Protein AF-0000000067830193 (afdb_homodimer)

InterPro domains:
  IPR000595 Cyclic nucleotide-binding domain [PF00027] (37-123)
  IPR012318 Crp-type HTH domain [PF13545] (156-219)
  IPR012318 Crp-type HTH domain [PS51063] (152-216)
  IPR012318 Crp-type HTH domain [SM00419] (167-214)
  IPR014710 RmlC-like jelly roll fold [G3DSA:2.60.120.10] (8-149)
  IPR018490 Cyclic nucleotide-binding domain superfamily [SSF51206] (11-151)
  IPR036388 Winged helix-like DNA-binding domain superfamily [G3DSA:1.10.10.10] (150-220)
  IPR036390 Winged helix DNA-binding domain superfamily [SSF46785] (154-219)
  IPR050397 Global Transcriptional Regulators in Environmental Response [PTHR24567] (36-218)

Secondary structure (DSSP, 8-state):
-HHHHHHHHHHHH-GGGGGS-HHHHHHHHHH-B--EE-TTPBPS--SSTT-EEEEEEESEEEEEEE-TTS-EEEEEEEETT-B-HHHHHHHHHSS--SSEEEESS-EEEEEEEHHHHHHHHHH-HHHHHHHHHHHHHHHHHHHHHHHHHHHS-HHHHHHHHHHHH--TTSEE---HHHHHHHTT--HHHHHHHHHHHHHTTSEEEETTEEEES-HHHHHHT---/-HHHHHHHHHHHH-GGGGGS-HHHHHHHHHH-B--EE-TTPBPS--SSTT-EEEEEEESEEEEEEE-TTS-EEEEEEEETT-B-HHHHHHHHHSS--SSEEEESS-EEEEEEEHHHHHHHHHH-HHHHHHHHHHHHHHHHHHHHHHHHHHHS-HHHHHHHHHHHH--TTSEE---HHHHHHHHT--HHHHHHHHHHHHHTTSEEEETTEEEES-HHHHHHT---

Structure (mmCIF, N/CA/C/O backbone):
data_AF-0000000067830193-model_v1
#
loop_
_entity.id
_entity.type
_entity.pdbx_description
1 polymer 'Cyclic nucleotide-binding protein'
#
loop_
_atom_site.group_PDB
_atom_site.id
_atom_site.type_symbol
_atom_site.label_atom_id
_atom_site.label_alt_id
_atom_site.label_comp_id
_atom_site.label_asym_id
_atom_site.label_entity_id
_atom_site.label_seq_id
_atom_site.pdbx_PDB_ins_code
_atom_site.Cartn_x
_atom_site.Cartn_y
_atom_site.Cartn_z
_atom_site.occupancy
_atom_site.B_iso_or_equiv
_atom_site.auth_seq_id
_atom_site.auth_comp_id
_atom_site.auth_asym_id
_atom_site.auth_atom_id
_atom_site.pdbx_PDB_model_num
ATOM 1 N N . MET A 1 1 ? -12.117 -32.531 -21.109 1 44.94 1 MET A N 1
ATOM 2 C CA . MET A 1 1 ? -11.281 -33.406 -20.297 1 44.94 1 MET A CA 1
ATOM 3 C C . MET A 1 1 ? -10.172 -32.625 -19.625 1 44.94 1 MET A C 1
ATOM 5 O O . MET A 1 1 ? -9.875 -32.844 -18.438 1 44.94 1 MET A O 1
ATOM 9 N N . GLN A 1 2 ? -9.266 -31.625 -20.391 1 58 2 GLN A N 1
ATOM 10 C CA . GLN A 1 2 ? -8.18 -30.719 -20.031 1 58 2 GLN A CA 1
ATOM 11 C C . GLN A 1 2 ? -8.648 -29.656 -19.031 1 58 2 GLN A C 1
ATOM 13 O O . GLN A 1 2 ? -7.918 -29.328 -18.094 1 58 2 GLN A O 1
ATOM 18 N N . SER A 1 3 ? -10.023 -29.531 -19.062 1 75.06 3 SER A N 1
ATOM 19 C CA . SER A 1 3 ? -10.664 -28.5 -18.25 1 75.06 3 SER A CA 1
ATOM 20 C C . SER A 1 3 ? -10.961 -29.016 -16.844 1 75.06 3 SER A C 1
ATOM 22 O O . SER A 1 3 ? -10.773 -28.297 -15.859 1 75.06 3 SER A O 1
ATOM 24 N N . ALA A 1 4 ? -11.07 -30.5 -16.859 1 81.12 4 ALA A N 1
ATOM 25 C CA . ALA A 1 4 ? -11.43 -31.047 -15.555 1 81.12 4 ALA A CA 1
ATOM 26 C C . ALA A 1 4 ? -10.219 -31.125 -14.633 1 81.12 4 ALA A C 1
ATOM 28 O O . ALA A 1 4 ? -10.312 -30.828 -13.445 1 81.12 4 ALA A O 1
ATOM 29 N N . HIS A 1 5 ? -9.109 -31.562 -15.234 1 89.75 5 HIS A N 1
ATOM 30 C CA . HIS A 1 5 ? -7.883 -31.656 -14.461 1 89.75 5 HIS A CA 1
ATOM 31 C C . HIS A 1 5 ? -7.441 -30.281 -13.969 1 89.75 5 HIS A C 1
ATOM 33 O O . HIS A 1 5 ? -6.996 -30.141 -12.828 1 89.75 5 HIS A O 1
ATOM 39 N N . GLN A 1 6 ? -7.574 -29.312 -14.789 1 91.94 6 GLN A N 1
ATOM 40 C CA . GLN A 1 6 ? -7.199 -27.953 -14.43 1 91.94 6 GLN A CA 1
ATOM 41 C C . GLN A 1 6 ? -8.078 -27.422 -13.305 1 91.94 6 GLN A C 1
ATOM 43 O O . GLN A 1 6 ? -7.59 -26.734 -12.398 1 91.94 6 GLN A O 1
ATOM 48 N N . VAL A 1 7 ? -9.336 -27.859 -13.359 1 92.25 7 VAL A N 1
ATOM 49 C CA . VAL A 1 7 ? -10.273 -27.438 -12.32 1 92.25 7 VAL A CA 1
ATOM 50 C C . VAL A 1 7 ? -9.875 -28.078 -10.984 1 92.25 7 VAL A C 1
ATOM 52 O O . VAL A 1 7 ? -9.914 -27.406 -9.945 1 92.25 7 VAL A O 1
ATOM 55 N N . GLU A 1 8 ? -9.508 -29.297 -11.062 1 90.81 8 GLU A N 1
ATOM 56 C CA . GLU A 1 8 ? -9.078 -29.984 -9.852 1 90.81 8 GLU A CA 1
ATOM 57 C C . GLU A 1 8 ? -7.824 -29.344 -9.258 1 90.81 8 GLU A C 1
ATOM 59 O O . GLU A 1 8 ? -7.719 -29.172 -8.047 1 90.81 8 GLU A O 1
ATOM 64 N N . ARG A 1 9 ? -6.879 -29.031 -10.086 1 93.94 9 ARG A N 1
ATOM 65 C CA . ARG A 1 9 ? -5.652 -28.391 -9.633 1 93.94 9 ARG A CA 1
ATOM 66 C C . ARG A 1 9 ? -5.949 -27.031 -9.023 1 93.94 9 ARG A C 1
ATOM 68 O O . ARG A 1 9 ? -5.336 -26.641 -8.023 1 93.94 9 ARG A O 1
ATOM 75 N N . TRP A 1 10 ? -6.887 -26.359 -9.656 1 94.44 10 TRP A N 1
ATOM 76 C CA . TRP A 1 10 ? -7.305 -25.047 -9.156 1 94.44 10 TRP A CA 1
ATOM 77 C C . TRP A 1 10 ? -7.895 -25.172 -7.758 1 94.44 10 TRP A C 1
ATOM 79 O O . TRP A 1 10 ? -7.484 -24.453 -6.844 1 94.44 10 TRP A O 1
ATOM 89 N N . ILE A 1 11 ? -8.734 -26.125 -7.535 1 91.62 11 ILE A N 1
ATOM 90 C CA . ILE A 1 11 ? -9.406 -26.328 -6.254 1 91.62 11 ILE A CA 1
ATOM 91 C C . ILE A 1 11 ? -8.391 -26.766 -5.203 1 91.62 11 ILE A C 1
ATOM 93 O O . ILE A 1 11 ? -8.477 -26.375 -4.039 1 91.62 11 ILE A O 1
ATOM 97 N N . GLU A 1 12 ? -7.438 -27.547 -5.625 1 92.25 12 GLU A N 1
ATOM 98 C CA . GLU A 1 12 ? -6.391 -28.016 -4.719 1 92.25 12 GLU A CA 1
ATOM 99 C C . GLU A 1 12 ? -5.523 -26.859 -4.242 1 92.25 12 GLU A C 1
ATOM 101 O O . GLU A 1 12 ? -5.16 -26.781 -3.064 1 92.25 12 GLU A O 1
ATOM 106 N N . ARG A 1 13 ? -5.195 -25.938 -5.074 1 94.19 13 ARG A N 1
ATOM 107 C CA . ARG A 1 13 ? -4.316 -24.812 -4.773 1 94.19 13 ARG A CA 1
ATOM 108 C C . ARG A 1 13 ? -5.055 -23.734 -3.986 1 94.19 13 ARG A C 1
ATOM 110 O O . ARG A 1 13 ? -4.445 -23.016 -3.195 1 94.19 13 ARG A O 1
ATOM 117 N N . PHE A 1 14 ? -6.371 -23.719 -4.18 1 94.56 14 PHE A N 1
ATOM 118 C CA . PHE A 1 14 ? -7.207 -22.734 -3.502 1 94.56 14 PHE A CA 1
ATOM 119 C C . PHE A 1 14 ? -8.359 -23.406 -2.775 1 94.56 14 PHE A C 1
ATOM 121 O O . PHE A 1 14 ? -9.516 -23.312 -3.201 1 94.56 14 PHE A O 1
ATOM 128 N N . PRO A 1 15 ? -8.078 -23.875 -1.667 1 88.81 15 PRO A N 1
ATOM 129 C CA . PRO A 1 15 ? -9.078 -24.672 -0.952 1 88.81 15 PRO A CA 1
ATOM 130 C C . PRO A 1 15 ? -10.305 -23.859 -0.556 1 88.81 15 PRO A C 1
ATOM 132 O O . PRO A 1 15 ? -11.367 -24.438 -0.273 1 88.81 15 PRO A O 1
ATOM 135 N N . LEU A 1 16 ? -10.164 -22.609 -0.552 1 85.06 16 LEU A N 1
ATOM 136 C CA . LEU A 1 16 ? -11.312 -21.766 -0.229 1 85.06 16 LEU A CA 1
ATOM 137 C C . LEU A 1 16 ? -12.469 -22.016 -1.193 1 85.06 16 LEU A C 1
ATOM 139 O O . LEU A 1 16 ? -13.633 -21.844 -0.833 1 85.06 16 LEU A O 1
ATOM 143 N N . VAL A 1 17 ? -12.172 -22.406 -2.344 1 85.44 17 VAL A N 1
ATOM 144 C CA . VAL A 1 17 ? -13.172 -22.672 -3.367 1 85.44 17 VAL A CA 1
ATOM 145 C C . VAL A 1 17 ? -14.109 -23.781 -2.896 1 85.44 17 VAL A C 1
ATOM 147 O O . VAL A 1 17 ? -15.297 -23.797 -3.24 1 85.44 17 VAL A O 1
ATOM 150 N N . ARG A 1 18 ? -13.594 -24.656 -2.109 1 82.06 18 ARG A N 1
ATOM 151 C CA . ARG A 1 18 ? -14.398 -25.734 -1.559 1 82.06 18 ARG A CA 1
ATOM 152 C C . ARG A 1 18 ? -15.453 -25.203 -0.596 1 82.06 18 ARG A C 1
ATOM 154 O O . ARG A 1 18 ? -16.438 -25.875 -0.302 1 82.06 18 ARG A O 1
ATOM 161 N N . GLY A 1 19 ? -15.219 -23.984 -0.116 1 84.31 19 GLY A N 1
ATOM 162 C CA . GLY A 1 19 ? -16.141 -23.375 0.825 1 84.31 19 GLY A CA 1
ATOM 163 C C . GLY A 1 19 ? -17.312 -22.672 0.148 1 84.31 19 GLY A C 1
ATOM 164 O O . GLY A 1 19 ? -18.234 -22.203 0.817 1 84.31 19 GLY A O 1
ATOM 165 N N . PHE A 1 20 ? -17.234 -22.734 -1.165 1 89 20 PHE A N 1
ATOM 166 C CA . PHE A 1 20 ? -18.328 -22.141 -1.904 1 89 20 PHE A CA 1
ATOM 167 C C . PHE A 1 20 ? -19.578 -23.016 -1.813 1 89 20 PHE A C 1
ATOM 169 O O . PHE A 1 20 ? -19.484 -24.234 -1.713 1 89 20 PHE A O 1
ATOM 176 N N . SER A 1 21 ? -20.719 -22.359 -1.794 1 92.19 21 SER A N 1
ATOM 177 C CA . SER A 1 21 ? -21.953 -23.125 -1.981 1 92.19 21 SER A CA 1
ATOM 178 C C . SER A 1 21 ? -21.938 -23.891 -3.307 1 92.19 21 SER A C 1
ATOM 180 O O . SER A 1 21 ? -21.188 -23.531 -4.219 1 92.19 21 SER A O 1
ATOM 182 N N . THR A 1 22 ? -22.797 -24.828 -3.373 1 91.88 22 THR A N 1
ATOM 183 C CA . THR A 1 22 ? -22.891 -25.625 -4.594 1 91.88 22 THR A CA 1
ATOM 184 C C . THR A 1 22 ? -23.188 -24.734 -5.797 1 91.88 22 THR A C 1
ATOM 186 O O . THR A 1 22 ? -22.578 -24.875 -6.852 1 91.88 22 THR A O 1
ATOM 189 N N . ASN A 1 23 ? -24.047 -23.828 -5.617 1 94.06 23 ASN A N 1
ATOM 190 C CA . ASN A 1 23 ? -24.422 -22.906 -6.691 1 94.06 23 ASN A CA 1
ATOM 191 C C . ASN A 1 23 ? -23.25 -22.016 -7.105 1 94.06 23 ASN A C 1
ATOM 193 O O . ASN A 1 23 ? -22.969 -21.875 -8.297 1 94.06 23 ASN A O 1
ATOM 197 N N . HIS A 1 24 ? -22.531 -21.453 -6.195 1 93.38 24 HIS A N 1
ATOM 198 C CA . HIS A 1 24 ? -21.422 -20.562 -6.496 1 93.38 24 HIS A CA 1
ATOM 199 C C . HIS A 1 24 ? -20.266 -21.328 -7.117 1 93.38 24 HIS A C 1
ATOM 201 O O . HIS A 1 24 ? -19.562 -20.797 -7.984 1 93.38 24 HIS A O 1
ATOM 207 N N . LEU A 1 25 ? -20.125 -22.547 -6.672 1 91.31 25 LEU A N 1
ATOM 208 C CA . LEU A 1 25 ? -19.094 -23.391 -7.258 1 91.31 25 LEU A CA 1
ATOM 209 C C . LEU A 1 25 ? -19.391 -23.688 -8.719 1 91.31 25 LEU A C 1
ATOM 211 O O . LEU A 1 25 ? -18.484 -23.672 -9.562 1 91.31 25 LEU A O 1
ATOM 215 N N . GLN A 1 26 ? -20.594 -23.984 -8.969 1 92.44 26 GLN A N 1
ATOM 216 C CA . GLN A 1 26 ? -21.016 -24.25 -10.344 1 92.44 26 GLN A CA 1
ATOM 217 C C . GLN A 1 26 ? -20.781 -23.047 -11.234 1 92.44 26 GLN A C 1
ATOM 219 O O . GLN A 1 26 ? -20.312 -23.172 -12.367 1 92.44 26 GLN A O 1
ATOM 224 N N . ILE A 1 27 ? -21.062 -21.906 -10.727 1 93.62 27 ILE A N 1
ATOM 225 C CA . ILE A 1 27 ? -20.859 -20.672 -11.469 1 93.62 27 ILE A CA 1
ATOM 226 C C . ILE A 1 27 ? -19.375 -20.484 -11.758 1 93.62 27 ILE A C 1
ATOM 228 O O . ILE A 1 27 ? -18.984 -20.234 -12.898 1 93.62 27 ILE A O 1
ATOM 232 N N . ALA A 1 28 ? -18.547 -20.656 -10.758 1 94.12 28 ALA A N 1
ATOM 233 C CA . ALA A 1 28 ? -17.109 -20.469 -10.898 1 94.12 28 ALA A CA 1
ATOM 234 C C . ALA A 1 28 ? -16.516 -21.484 -11.859 1 94.12 28 ALA A C 1
ATOM 236 O O . ALA A 1 28 ? -15.758 -21.141 -12.773 1 94.12 28 ALA A O 1
ATOM 237 N N . ARG A 1 29 ? -16.906 -22.719 -11.695 1 92.38 29 ARG A N 1
ATOM 238 C CA . ARG A 1 29 ? -16.391 -23.797 -12.523 1 92.38 29 ARG A CA 1
ATOM 239 C C . ARG A 1 29 ? -16.812 -23.609 -13.977 1 92.38 29 ARG A C 1
ATOM 241 O O . ARG A 1 29 ? -16.078 -23.969 -14.898 1 92.38 29 ARG A O 1
ATOM 248 N N . GLY A 1 30 ? -17.938 -23.109 -14.133 1 93.38 30 GLY A N 1
ATOM 249 C CA . GLY A 1 30 ? -18.484 -22.969 -15.469 1 93.38 30 GLY A CA 1
ATOM 250 C C . GLY A 1 30 ? -17.875 -21.828 -16.266 1 93.38 30 GLY A C 1
ATOM 251 O O . GLY A 1 30 ? -18 -21.781 -17.484 1 93.38 30 GLY A O 1
ATOM 252 N N . THR A 1 31 ? -17.188 -20.938 -15.617 1 94.94 31 THR A N 1
ATOM 253 C CA . THR A 1 31 ? -16.734 -19.75 -16.328 1 94.94 31 THR A CA 1
ATOM 254 C C . THR A 1 31 ? -15.219 -19.625 -16.281 1 94.94 31 THR A C 1
ATOM 256 O O . THR A 1 31 ? -14.617 -18.938 -17.094 1 94.94 31 THR A O 1
ATOM 259 N N . VAL A 1 32 ? -14.609 -20.297 -15.344 1 95.12 32 VAL A N 1
ATOM 260 C CA . VAL A 1 32 ? -13.172 -20.141 -15.133 1 95.12 32 VAL A CA 1
ATOM 261 C C . VAL A 1 32 ? -12.414 -20.688 -16.344 1 95.12 32 VAL A C 1
ATOM 263 O O . VAL A 1 32 ? -12.812 -21.688 -16.938 1 95.12 32 VAL A O 1
ATOM 266 N N . HIS A 1 33 ? -11.375 -20.047 -16.766 1 94.69 33 HIS A N 1
ATOM 267 C CA . HIS A 1 33 ? -10.438 -20.547 -17.766 1 94.69 33 HIS A CA 1
ATOM 268 C C . HIS A 1 33 ? -9.008 -20.516 -17.25 1 94.69 33 HIS A C 1
ATOM 270 O O . HIS A 1 33 ? -8.742 -19.969 -16.172 1 94.69 33 HIS A O 1
ATOM 276 N N . PHE A 1 34 ? -8.078 -21.141 -18.031 1 94.69 34 PHE A N 1
ATOM 277 C CA . PHE A 1 34 ? -6.762 -21.422 -17.453 1 94.69 34 PHE A CA 1
ATOM 278 C C . PHE A 1 34 ? -5.656 -21 -18.422 1 94.69 34 PHE A C 1
ATOM 280 O O . PHE A 1 34 ? -4.973 -21.844 -19 1 94.69 34 PHE A O 1
ATOM 287 N N . PRO A 1 35 ? -5.348 -19.734 -18.484 1 92.44 35 PRO A N 1
ATOM 288 C CA . PRO A 1 35 ? -4.246 -19.281 -19.328 1 92.44 35 PRO A CA 1
ATOM 289 C C . PRO A 1 35 ? -2.875 -19.641 -18.75 1 92.44 35 PRO A C 1
ATOM 291 O O . PRO A 1 35 ? -2.738 -19.812 -17.531 1 92.44 35 PRO A O 1
ATOM 294 N N . VAL A 1 36 ? -1.929 -19.75 -19.656 1 94.5 36 VAL A N 1
ATOM 295 C CA . VAL A 1 36 ? -0.537 -19.984 -19.297 1 94.5 36 VAL A CA 1
ATOM 296 C C . VAL A 1 36 ? 0.342 -18.859 -19.828 1 94.5 36 VAL A C 1
ATOM 298 O O . VAL A 1 36 ? 0.211 -18.453 -20.984 1 94.5 36 VAL A O 1
ATOM 301 N N . LEU A 1 37 ? 1.169 -18.344 -18.922 1 93.06 37 LEU A N 1
ATOM 302 C CA . LEU A 1 37 ? 2.117 -17.297 -19.281 1 93.06 37 LEU A CA 1
ATOM 303 C C . LEU A 1 37 ? 3.539 -17.859 -19.344 1 93.06 37 LEU A C 1
ATOM 305 O O . LEU A 1 37 ? 3.98 -18.547 -18.438 1 93.06 37 LEU A O 1
ATOM 309 N N . GLU A 1 38 ? 4.172 -17.516 -20.422 1 94.94 38 GLU A N 1
ATOM 310 C CA . GLU A 1 38 ? 5.59 -17.859 -20.484 1 94.94 38 GLU A CA 1
ATOM 311 C C . GLU A 1 38 ? 6.438 -16.844 -19.734 1 94.94 38 GLU A C 1
ATOM 313 O O . GLU A 1 38 ? 6.016 -15.711 -19.516 1 94.94 38 GLU A O 1
ATOM 318 N N . ALA A 1 39 ? 7.605 -17.281 -19.375 1 94.06 39 ALA A N 1
ATOM 319 C CA . ALA A 1 39 ? 8.531 -16.375 -18.719 1 94.06 39 ALA A CA 1
ATOM 320 C C . ALA A 1 39 ? 8.742 -15.109 -19.547 1 94.06 39 ALA A C 1
ATOM 322 O O . ALA A 1 39 ? 8.914 -15.18 -20.766 1 94.06 39 ALA A O 1
ATOM 323 N N . GLY A 1 40 ? 8.594 -14 -18.828 1 92.38 40 GLY A N 1
ATOM 324 C CA . GLY A 1 40 ? 8.828 -12.734 -19.5 1 92.38 40 GLY A CA 1
ATOM 325 C C . GLY A 1 40 ? 7.555 -12.07 -19.984 1 92.38 40 GLY A C 1
ATOM 326 O O . GLY A 1 40 ? 7.551 -10.883 -20.312 1 92.38 40 GLY A O 1
ATOM 327 N N . ALA A 1 41 ? 6.5 -12.828 -20.047 1 91.25 41 ALA A N 1
ATOM 328 C CA . ALA A 1 41 ? 5.23 -12.266 -20.484 1 91.25 41 ALA A CA 1
ATOM 329 C C . ALA A 1 41 ? 4.676 -11.297 -19.453 1 91.25 41 ALA A C 1
ATOM 331 O O . ALA A 1 41 ? 4.848 -11.5 -18.25 1 91.25 41 ALA A O 1
ATOM 332 N N . ILE A 1 42 ? 4.094 -10.164 -19.938 1 84.81 42 ILE A N 1
ATOM 333 C CA . ILE A 1 42 ? 3.363 -9.266 -19.047 1 84.81 42 ILE A CA 1
ATOM 334 C C . ILE A 1 42 ? 2.24 -10.031 -18.344 1 84.81 42 ILE A C 1
ATOM 336 O O . ILE A 1 42 ? 1.451 -10.719 -1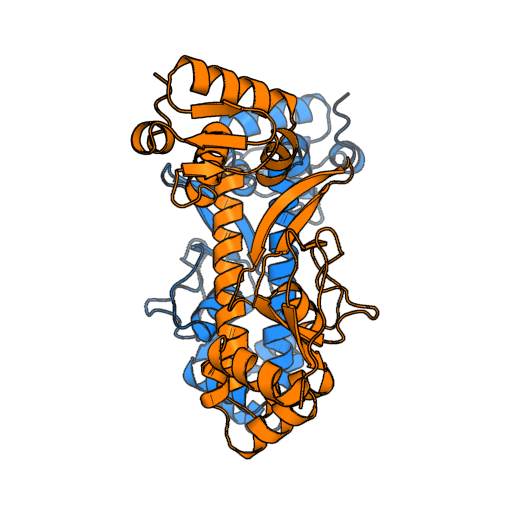9 1 84.81 42 ILE A O 1
ATOM 340 N N . ALA A 1 43 ? 2.377 -9.805 -17.062 1 76.06 43 ALA A N 1
ATOM 341 C CA . ALA A 1 43 ? 1.449 -10.609 -16.266 1 76.06 43 ALA A CA 1
ATOM 342 C C . ALA A 1 43 ? 0.193 -9.812 -15.922 1 76.06 43 ALA A C 1
ATOM 344 O O . ALA A 1 43 ? 0.255 -8.602 -15.719 1 76.06 43 ALA A O 1
ATOM 345 N N . TYR A 1 44 ? -0.982 -10.25 -16.141 1 68.62 44 TYR A N 1
ATOM 346 C CA . TYR A 1 44 ? -2.291 -9.898 -15.602 1 68.62 44 TYR A CA 1
ATOM 347 C C . TYR A 1 44 ? -2.891 -8.711 -16.344 1 68.62 44 TYR A C 1
ATOM 349 O O . TYR A 1 44 ? -3.998 -8.273 -16.031 1 68.62 44 TYR A O 1
ATOM 357 N N . GLU A 1 45 ? -1.928 -7.883 -17.156 1 63.69 45 GLU A N 1
ATOM 358 C CA . GLU A 1 45 ? -2.551 -6.93 -18.078 1 63.69 45 GLU A CA 1
ATOM 359 C C . GLU A 1 45 ? -3 -7.617 -19.359 1 63.69 45 GLU A C 1
ATOM 361 O O . GLU A 1 45 ? -2.273 -7.613 -20.359 1 63.69 45 GLU A O 1
ATOM 366 N N . LEU A 1 46 ? -3.645 -8.695 -19.203 1 51.22 46 LEU A N 1
ATOM 367 C CA . LEU A 1 46 ? -4.004 -9.508 -20.359 1 51.22 46 LEU A CA 1
ATOM 368 C C . LEU A 1 46 ? -4.883 -8.727 -21.328 1 51.22 46 LEU A C 1
ATOM 370 O O . LEU A 1 46 ? -6.109 -8.828 -21.281 1 51.22 46 LEU A O 1
ATOM 374 N N . GLN A 1 47 ? -4.367 -8.07 -22.266 1 48.91 47 GLN A N 1
ATOM 375 C CA . GLN A 1 47 ? -4.875 -7.371 -23.438 1 48.91 47 GLN A CA 1
ATOM 376 C C . GLN A 1 47 ? -5.84 -6.258 -23.031 1 48.91 47 GLN A C 1
ATOM 378 O O . GLN A 1 47 ? -5.723 -5.125 -23.516 1 48.91 47 GLN A O 1
ATOM 383 N N . ASP A 1 48 ? -7.129 -6.793 -22.422 1 55.09 48 ASP A N 1
ATOM 384 C CA . ASP A 1 48 ? -8.219 -5.875 -22.094 1 55.09 48 ASP A CA 1
ATOM 385 C C . ASP A 1 48 ? -8.172 -5.48 -20.625 1 55.09 48 ASP A C 1
ATOM 387 O O . ASP A 1 48 ? -7.785 -6.277 -19.766 1 55.09 48 ASP A O 1
ATOM 391 N N . ALA A 1 49 ? -8.305 -4.188 -20.25 1 63.59 49 ALA A N 1
ATOM 392 C CA . ALA A 1 49 ? -8.242 -3.596 -18.922 1 63.59 49 ALA A CA 1
ATOM 393 C C . ALA A 1 49 ? -9.156 -4.336 -17.953 1 63.59 49 ALA A C 1
ATOM 395 O O . ALA A 1 49 ? -10.344 -4.523 -18.234 1 63.59 49 ALA A O 1
ATOM 396 N N . CYS A 1 50 ? -8.719 -5.195 -17 1 76.19 50 CYS A N 1
ATOM 397 C CA . CYS A 1 50 ? -9.336 -5.703 -15.773 1 76.19 50 CYS A CA 1
ATOM 398 C C . CYS A 1 50 ? -10.359 -6.785 -16.094 1 76.19 50 CYS A C 1
ATOM 400 O O . CYS A 1 50 ? -11.477 -6.766 -15.578 1 76.19 50 CYS A O 1
ATOM 402 N N . ALA A 1 51 ? -10.078 -7.762 -16.969 1 85.44 51 ALA A N 1
ATOM 403 C CA . ALA A 1 51 ? -11.055 -8.711 -17.5 1 85.44 51 ALA A CA 1
ATOM 404 C C . ALA A 1 51 ? -11.18 -9.93 -16.594 1 85.44 51 ALA A C 1
ATOM 406 O O . ALA A 1 51 ? -12.188 -10.641 -16.625 1 85.44 51 ALA A O 1
ATOM 407 N N . ASN A 1 52 ? -10.164 -10.109 -15.812 1 91.12 52 ASN A N 1
ATOM 408 C CA . ASN A 1 52 ? -10.172 -11.367 -15.062 1 91.12 52 ASN A CA 1
ATOM 409 C C . ASN A 1 52 ? -9.594 -11.188 -13.664 1 91.12 52 ASN A C 1
ATOM 411 O O . ASN A 1 52 ? -8.711 -10.359 -13.453 1 91.12 52 ASN A O 1
ATOM 415 N N . TYR A 1 53 ? -10.203 -11.922 -12.734 1 93.75 53 TYR A N 1
ATOM 416 C CA . TYR A 1 53 ? -9.555 -12.195 -11.461 1 93.75 53 TYR A CA 1
ATOM 417 C C . TYR A 1 53 ? -8.586 -13.367 -11.578 1 93.75 53 TYR A C 1
ATOM 419 O O . TYR A 1 53 ? -9 -14.492 -11.875 1 93.75 53 TYR A O 1
ATOM 427 N N . LEU A 1 54 ? -7.355 -13.125 -11.305 1 93.56 54 LEU A N 1
ATOM 428 C CA . LEU A 1 54 ? -6.332 -14.117 -11.633 1 93.56 54 LEU A CA 1
ATOM 429 C C . LEU A 1 54 ? -5.77 -14.75 -10.359 1 93.56 54 LEU A C 1
ATOM 431 O O . LEU A 1 54 ? -5.398 -14.039 -9.422 1 93.56 54 LEU A O 1
ATOM 435 N N . MET A 1 55 ? -5.695 -16.062 -10.391 1 94.88 55 MET A N 1
ATOM 436 C CA . MET A 1 55 ? -5.141 -16.875 -9.32 1 94.88 55 MET A CA 1
ATOM 437 C C . MET A 1 55 ? -3.992 -17.734 -9.836 1 94.88 55 MET A C 1
ATOM 439 O O . MET A 1 55 ? -4.145 -18.469 -10.82 1 94.88 55 MET A O 1
ATOM 443 N N . CYS A 1 56 ? -2.916 -17.656 -9.172 1 96.38 56 CYS A N 1
ATOM 444 C CA . CYS A 1 56 ? -1.735 -18.391 -9.617 1 96.38 56 CYS A CA 1
ATOM 445 C C . CYS A 1 56 ? -1.776 -19.844 -9.156 1 96.38 56 CYS A C 1
ATOM 447 O O . CYS A 1 56 ? -1.678 -20.109 -7.957 1 96.38 56 CYS A O 1
ATOM 449 N N . ILE A 1 57 ? -1.891 -20.766 -10.055 1 96.25 57 ILE A N 1
ATOM 450 C CA . ILE A 1 57 ? -1.907 -22.188 -9.727 1 96.25 57 ILE A CA 1
ATOM 451 C C . ILE A 1 57 ? -0.477 -22.688 -9.547 1 96.25 57 ILE A C 1
ATOM 453 O O . ILE A 1 57 ? -0.186 -23.422 -8.602 1 96.25 57 ILE A O 1
ATOM 457 N N . ASP A 1 58 ? 0.383 -22.25 -10.422 1 96.44 58 ASP A N 1
ATOM 458 C CA . ASP A 1 58 ? 1.799 -22.594 -10.414 1 96.44 58 ASP A CA 1
ATOM 459 C C . ASP A 1 58 ? 2.635 -21.531 -11.109 1 96.44 58 ASP A C 1
ATOM 461 O O . ASP A 1 58 ? 2.137 -20.812 -11.992 1 96.44 58 ASP A O 1
ATOM 465 N N . GLY A 1 59 ? 3.918 -21.484 -10.664 1 95.44 59 GLY A N 1
ATOM 466 C CA . GLY A 1 59 ? 4.805 -20.484 -11.234 1 95.44 59 GLY A CA 1
ATOM 467 C C . GLY A 1 59 ? 5.012 -19.281 -10.328 1 95.44 59 GLY A C 1
ATOM 468 O O . GLY A 1 59 ? 4.867 -19.391 -9.109 1 95.44 59 GLY A O 1
ATOM 469 N N . ARG A 1 60 ? 5.465 -18.188 -11.016 1 94.81 60 ARG A N 1
ATOM 470 C CA . ARG A 1 60 ? 5.801 -17 -10.234 1 94.81 60 ARG A CA 1
ATOM 471 C C . ARG A 1 60 ? 5.77 -15.742 -11.102 1 94.81 60 ARG A C 1
ATOM 473 O O . ARG A 1 60 ? 6.238 -15.758 -12.242 1 94.81 60 ARG A O 1
ATOM 480 N N . THR A 1 61 ? 5.199 -14.75 -10.523 1 94.25 61 THR A N 1
ATOM 481 C CA . THR A 1 61 ? 5.191 -13.438 -11.172 1 94.25 61 THR A CA 1
ATOM 482 C C . THR A 1 61 ? 5.734 -12.367 -10.234 1 94.25 61 THR A C 1
ATOM 484 O O . THR A 1 61 ? 5.676 -12.516 -9.008 1 94.25 61 THR A O 1
ATOM 487 N N . ARG A 1 62 ? 6.344 -11.359 -10.789 1 94.19 62 ARG A N 1
ATOM 488 C CA . ARG A 1 62 ? 6.797 -10.219 -10 1 94.19 62 ARG A CA 1
ATOM 489 C C . ARG A 1 62 ? 5.988 -8.969 -10.32 1 94.19 62 ARG A C 1
ATOM 491 O O . ARG A 1 62 ? 5.621 -8.742 -11.477 1 94.19 62 ARG A O 1
ATOM 498 N N . VAL A 1 63 ? 5.707 -8.242 -9.367 1 93.56 63 VAL A N 1
ATOM 499 C CA . VAL A 1 63 ? 5.02 -6.961 -9.469 1 93.56 63 VAL A CA 1
ATOM 500 C C . VAL A 1 63 ? 5.973 -5.832 -9.094 1 93.56 63 VAL A C 1
ATOM 502 O O . VAL A 1 63 ? 6.578 -5.852 -8.016 1 93.56 63 VAL A O 1
ATOM 505 N N . PHE A 1 64 ? 6.113 -4.844 -9.992 1 93.69 64 PHE A N 1
ATOM 506 C CA . PHE A 1 64 ? 7.133 -3.826 -9.766 1 93.69 64 PHE A CA 1
ATOM 507 C C . PHE A 1 64 ? 6.676 -2.475 -10.297 1 93.69 64 PHE A C 1
ATOM 509 O O . PHE A 1 64 ? 5.75 -2.402 -11.109 1 93.69 64 PHE A O 1
ATOM 516 N N . ARG A 1 65 ? 7.227 -1.499 -9.75 1 92.38 65 ARG A N 1
ATOM 517 C CA . ARG A 1 65 ? 7.062 -0.139 -10.258 1 92.38 65 ARG A CA 1
ATOM 518 C C . ARG A 1 65 ? 8.289 0.305 -11.047 1 92.38 65 ARG A C 1
ATOM 520 O O . ARG A 1 65 ? 9.414 -0.077 -10.719 1 92.38 65 ARG A O 1
ATOM 527 N N . MET A 1 66 ? 8.039 1.149 -12.062 1 89.38 66 MET A N 1
ATOM 528 C CA . MET A 1 66 ? 9.125 1.688 -12.875 1 89.38 66 MET A CA 1
ATOM 529 C C . MET A 1 66 ? 9.148 3.213 -12.812 1 89.38 66 MET A C 1
ATOM 531 O O . MET A 1 66 ? 8.109 3.861 -12.977 1 89.38 66 MET A O 1
ATOM 535 N N . SER A 1 67 ? 10.297 3.732 -12.5 1 87.5 67 SER A N 1
ATOM 536 C CA . SER A 1 67 ? 10.438 5.184 -12.5 1 87.5 67 SER A CA 1
ATOM 537 C C . SER A 1 67 ? 10.445 5.742 -13.922 1 87.5 67 SER A C 1
ATOM 539 O O . SER A 1 67 ? 10.508 4.98 -14.891 1 87.5 67 SER A O 1
ATOM 541 N N . GLU A 1 68 ? 10.445 7.086 -13.984 1 84.06 68 GLU A N 1
ATOM 542 C CA . GLU A 1 68 ? 10.539 7.75 -15.281 1 84.06 68 GLU A CA 1
ATOM 543 C C . GLU A 1 68 ? 11.875 7.465 -15.953 1 84.06 68 GLU A C 1
ATOM 545 O O . GLU A 1 68 ? 11.961 7.391 -17.188 1 84.06 68 GLU A O 1
ATOM 550 N N . GLY A 1 69 ? 12.891 7.266 -15.164 1 84.38 69 GLY A N 1
ATOM 551 C CA . GLY A 1 69 ? 14.219 7 -15.695 1 84.38 69 GLY A CA 1
ATOM 552 C C . GLY A 1 69 ? 14.438 5.535 -16.031 1 84.38 69 GLY A C 1
ATOM 553 O O . GLY A 1 69 ? 15.523 5.156 -16.484 1 84.38 69 GLY A O 1
ATOM 554 N N . GLY A 1 70 ? 13.461 4.695 -15.789 1 87.88 70 GLY A N 1
ATOM 555 C CA . GLY A 1 70 ? 13.547 3.299 -16.188 1 87.88 70 GLY A CA 1
ATOM 556 C C . GLY A 1 70 ? 13.992 2.385 -15.055 1 87.88 70 GLY A C 1
ATOM 557 O O . GLY A 1 70 ? 14.094 1.171 -15.242 1 87.88 70 GLY A O 1
ATOM 558 N N . ARG A 1 71 ? 14.266 2.92 -13.898 1 90.75 71 ARG A N 1
ATOM 559 C CA . ARG A 1 71 ? 14.625 2.082 -12.758 1 90.75 71 ARG A CA 1
ATOM 560 C C . ARG A 1 71 ? 13.398 1.368 -12.195 1 90.75 71 ARG A C 1
ATOM 562 O O . ARG A 1 71 ? 12.32 1.949 -12.117 1 90.75 71 ARG A O 1
ATOM 569 N N . GLU A 1 72 ? 13.648 0.137 -11.766 1 94.62 72 GLU A N 1
ATOM 570 C CA . GLU A 1 72 ? 12.555 -0.673 -11.242 1 94.62 72 GLU A CA 1
ATOM 571 C C . GLU A 1 72 ? 12.703 -0.904 -9.742 1 94.62 72 GLU A C 1
ATOM 573 O O . GLU A 1 72 ? 13.805 -0.85 -9.211 1 94.62 72 GLU A O 1
ATOM 578 N N . MET A 1 73 ? 11.617 -1.186 -9.172 1 95 73 MET A N 1
ATOM 579 C CA . MET A 1 73 ? 11.57 -1.609 -7.773 1 95 73 MET A CA 1
ATOM 580 C C . MET A 1 73 ? 10.508 -2.689 -7.57 1 95 73 MET A C 1
ATOM 582 O O . MET A 1 73 ? 9.344 -2.498 -7.926 1 95 73 MET A O 1
ATOM 586 N N . LEU A 1 74 ? 10.914 -3.764 -7.023 1 96.5 74 LEU A N 1
ATOM 587 C CA . LEU A 1 74 ? 10 -4.863 -6.73 1 96.5 74 LEU A CA 1
ATOM 588 C C . LEU A 1 74 ? 9.039 -4.484 -5.609 1 96.5 74 LEU A C 1
ATOM 590 O O . LEU A 1 74 ? 9.453 -3.953 -4.578 1 96.5 74 LEU A O 1
ATOM 594 N N . ILE A 1 75 ? 7.801 -4.684 -5.816 1 95.19 75 ILE A N 1
ATOM 595 C CA . ILE A 1 75 ? 6.805 -4.488 -4.77 1 95.19 75 ILE A CA 1
ATOM 596 C C . ILE A 1 75 ? 6.543 -5.809 -4.051 1 95.19 75 ILE A C 1
ATOM 598 O O . ILE A 1 75 ? 6.707 -5.906 -2.834 1 95.19 75 ILE A O 1
ATOM 602 N N . TYR A 1 76 ? 6.191 -6.812 -4.859 1 93.69 76 TYR A N 1
ATOM 603 C CA . TYR A 1 76 ? 5.988 -8.148 -4.301 1 93.69 76 TYR A CA 1
ATOM 604 C C . TYR A 1 76 ? 5.965 -9.203 -5.402 1 93.69 76 TYR A C 1
ATOM 606 O O . TYR A 1 76 ? 6.023 -8.867 -6.59 1 93.69 76 TYR A O 1
ATOM 614 N N . LYS A 1 77 ? 5.965 -10.414 -4.98 1 94.31 77 LYS A N 1
ATOM 615 C CA . LYS A 1 77 ? 5.859 -11.531 -5.906 1 94.31 77 LYS A CA 1
ATOM 616 C C . LYS A 1 77 ? 4.621 -12.375 -5.613 1 94.31 77 LYS A C 1
ATOM 618 O O . LYS A 1 77 ? 4.156 -12.43 -4.473 1 94.31 77 LYS A O 1
ATOM 623 N N . VAL A 1 78 ? 4.121 -12.969 -6.66 1 94.88 78 VAL A N 1
ATOM 624 C CA . VAL A 1 78 ? 3.006 -13.898 -6.527 1 94.88 78 VAL A CA 1
ATOM 625 C C . VAL A 1 78 ? 3.459 -15.305 -6.898 1 94.88 78 VAL A C 1
ATOM 627 O O . VAL A 1 78 ? 3.955 -15.531 -8.008 1 94.88 78 VAL A O 1
ATOM 630 N N . GLY A 1 79 ? 3.361 -16.172 -5.949 1 94.75 79 GLY A N 1
ATOM 631 C CA . GLY A 1 79 ? 3.65 -17.578 -6.199 1 94.75 79 GLY A CA 1
ATOM 632 C C . GLY A 1 79 ? 2.41 -18.453 -6.207 1 94.75 79 GLY A C 1
ATOM 633 O O . GLY A 1 79 ? 1.287 -17.953 -6.148 1 94.75 79 GLY A O 1
ATOM 634 N N . ALA A 1 80 ? 2.65 -19.75 -6.293 1 95.12 80 ALA A N 1
ATOM 635 C CA . ALA A 1 80 ? 1.554 -20.719 -6.273 1 95.12 80 ALA A CA 1
ATOM 636 C C . ALA A 1 80 ? 0.657 -20.5 -5.055 1 95.12 80 ALA A C 1
ATOM 638 O O . ALA A 1 80 ? 1.148 -20.344 -3.936 1 95.12 80 ALA A O 1
ATOM 639 N N . GLY A 1 81 ? -0.679 -20.406 -5.387 1 94.69 81 GLY A N 1
ATOM 640 C CA . GLY A 1 81 ? -1.632 -20.219 -4.301 1 94.69 81 GLY A CA 1
ATOM 641 C C . GLY A 1 81 ? -1.914 -18.766 -3.994 1 94.69 81 GLY A C 1
ATOM 642 O O . GLY A 1 81 ? -2.756 -18.453 -3.15 1 94.69 81 GLY A O 1
ATOM 643 N N . GLY A 1 82 ? -1.253 -17.938 -4.746 1 93.62 82 GLY A N 1
ATOM 644 C CA . GLY A 1 82 ? -1.451 -16.516 -4.527 1 93.62 82 GLY A CA 1
ATOM 645 C C . GLY A 1 82 ? -2.314 -15.859 -5.59 1 93.62 82 GLY A C 1
ATOM 646 O O . GLY A 1 82 ? -2.672 -16.5 -6.582 1 93.62 82 GLY A O 1
ATOM 647 N N . THR A 1 83 ? -2.734 -14.625 -5.312 1 92.75 83 THR A N 1
ATOM 648 C CA . THR A 1 83 ? -3.482 -13.82 -6.266 1 92.75 83 THR A CA 1
ATOM 649 C C . THR A 1 83 ? -2.762 -12.5 -6.543 1 92.75 83 THR A C 1
ATOM 651 O O . THR A 1 83 ? -1.998 -12.016 -5.703 1 92.75 83 THR A O 1
ATOM 654 N N . CYS A 1 84 ? -2.945 -12.062 -7.762 1 86 84 CYS A N 1
ATOM 655 C CA . CYS A 1 84 ? -2.365 -10.766 -8.078 1 86 84 CYS A CA 1
ATOM 656 C C . CYS A 1 84 ? -3.289 -9.633 -7.637 1 86 84 CYS A C 1
ATOM 658 O O . CYS A 1 84 ? -4.344 -9.422 -8.234 1 86 84 CYS A O 1
ATOM 660 N N . VAL A 1 85 ? -2.906 -8.93 -6.801 1 84.62 85 VAL A N 1
ATOM 661 C CA . VAL A 1 85 ? -3.713 -7.867 -6.203 1 84.62 85 VAL A CA 1
ATOM 662 C C . VAL A 1 85 ? -3.947 -6.758 -7.227 1 84.62 85 VAL A C 1
ATOM 664 O O . VAL A 1 85 ? -4.906 -5.992 -7.113 1 84.62 85 VAL A O 1
ATOM 667 N N . LEU A 1 86 ? -3.135 -6.711 -8.242 1 87.88 86 LEU A N 1
ATOM 668 C CA . LEU A 1 86 ? -3.344 -5.711 -9.281 1 87.88 86 LEU A CA 1
ATOM 669 C C . LEU A 1 86 ? -4.668 -5.941 -10 1 87.88 86 LEU A C 1
ATOM 671 O O . LEU A 1 86 ? -5.379 -4.988 -10.32 1 87.88 86 LEU A O 1
ATOM 675 N N . THR A 1 87 ? -4.902 -7.207 -10.195 1 89.69 87 THR A N 1
ATOM 676 C CA . THR A 1 87 ? -6.172 -7.523 -10.844 1 89.69 87 THR A CA 1
ATOM 677 C C . THR A 1 87 ? -7.34 -7.203 -9.922 1 89.69 87 THR A C 1
ATOM 679 O O . THR A 1 87 ? -8.367 -6.684 -10.367 1 89.69 87 THR A O 1
ATOM 682 N N . THR A 1 88 ? -7.148 -7.531 -8.672 1 91.88 88 THR A N 1
ATOM 683 C CA . THR A 1 88 ? -8.18 -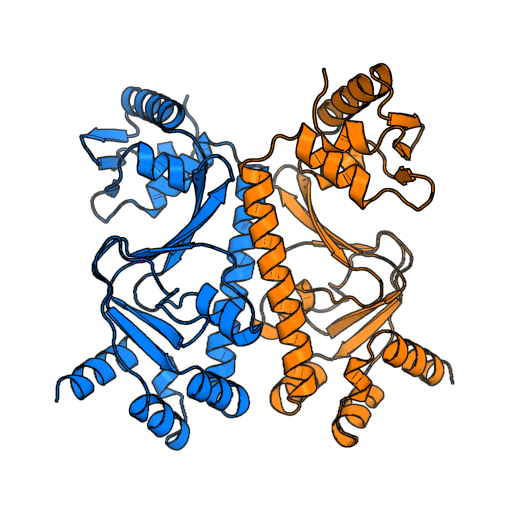7.211 -7.688 1 91.88 88 THR A CA 1
ATOM 684 C C . THR A 1 88 ? -8.43 -5.703 -7.637 1 91.88 88 THR A C 1
ATOM 686 O O . THR A 1 88 ? -9.578 -5.262 -7.645 1 91.88 88 THR A O 1
ATOM 689 N N . GLN A 1 89 ? -7.332 -5.047 -7.582 1 89.81 89 GLN A N 1
ATOM 690 C CA . GLN A 1 89 ? -7.41 -3.588 -7.57 1 89.81 89 GLN A CA 1
ATOM 691 C C . GLN A 1 89 ? -8.188 -3.068 -8.781 1 89.81 89 GLN A C 1
ATOM 693 O O . GLN A 1 89 ? -9.055 -2.203 -8.641 1 89.81 89 GLN A O 1
ATOM 698 N N . CYS A 1 90 ? -7.898 -3.523 -9.898 1 88.62 90 CYS A N 1
ATOM 699 C CA . CYS A 1 90 ? -8.539 -3.1 -11.133 1 88.62 90 CYS A CA 1
ATOM 700 C C . CYS A 1 90 ? -10.023 -3.441 -11.117 1 88.62 90 CYS A C 1
ATOM 702 O O . CYS A 1 90 ? -10.859 -2.615 -11.492 1 88.62 90 CYS A O 1
ATOM 704 N N . LEU A 1 91 ? -10.383 -4.578 -10.664 1 91.44 91 LEU A N 1
ATOM 705 C CA . LEU A 1 91 ? -11.766 -5.059 -10.648 1 91.44 91 LEU A CA 1
ATOM 706 C C . LEU A 1 91 ? -12.602 -4.289 -9.633 1 91.44 91 LEU A C 1
ATOM 708 O O . LEU A 1 91 ? -13.789 -4.043 -9.852 1 91.44 91 LEU A O 1
ATOM 712 N N . LEU A 1 92 ? -11.977 -3.941 -8.539 1 90.31 92 LEU A N 1
ATOM 713 C CA . LEU A 1 92 ? -12.695 -3.25 -7.477 1 90.31 92 LEU A CA 1
ATOM 714 C C . LEU A 1 92 ? -12.867 -1.771 -7.812 1 90.31 92 LEU A C 1
ATOM 716 O O . LEU A 1 92 ? -13.906 -1.179 -7.512 1 90.31 92 LEU A O 1
ATOM 720 N N . SER A 1 93 ? -11.883 -1.169 -8.367 1 83.62 93 SER A N 1
ATOM 721 C CA . SER A 1 93 ? -11.891 0.274 -8.586 1 83.62 93 SER A CA 1
ATOM 722 C C . SER A 1 93 ? -12.438 0.618 -9.969 1 83.62 93 SER A C 1
ATOM 724 O O . SER A 1 93 ? -12.859 1.751 -10.211 1 83.62 93 SER A O 1
ATOM 726 N N . GLY A 1 94 ? -12.359 -0.29 -10.852 1 77 94 GLY A N 1
ATOM 727 C CA . GLY A 1 94 ? -12.672 -0.009 -12.242 1 77 94 GLY A CA 1
ATOM 728 C C . GLY A 1 94 ? -11.594 0.8 -12.938 1 77 94 GLY A C 1
ATOM 729 O O . GLY A 1 94 ? -11.82 1.35 -14.016 1 77 94 GLY A O 1
ATOM 730 N N . GLY A 1 95 ? -10.531 0.936 -12.344 1 75.56 95 GLY A N 1
ATOM 731 C CA . GLY A 1 95 ? -9.445 1.727 -12.898 1 75.56 95 GLY A CA 1
ATOM 732 C C . GLY A 1 95 ? -8.328 0.88 -13.484 1 75.56 95 GLY A C 1
ATOM 733 O O . GLY A 1 95 ? -8.562 -0.257 -13.898 1 75.56 95 GLY A O 1
ATOM 734 N N . GLY A 1 96 ? -7.141 1.439 -13.719 1 78.69 96 GLY A N 1
ATOM 735 C CA . GLY A 1 96 ? -5.984 0.757 -14.281 1 78.69 96 GLY A CA 1
ATOM 736 C C . GLY A 1 96 ? -5.137 0.064 -13.234 1 78.69 96 GLY A C 1
ATOM 737 O O . GLY A 1 96 ? -5.594 -0.172 -12.109 1 78.69 96 GLY A O 1
ATOM 738 N N . PHE A 1 97 ? -4.039 -0.468 -13.727 1 82.94 97 PHE A N 1
ATOM 739 C CA . PHE A 1 97 ? -3.105 -1.184 -12.867 1 82.94 97 PHE A CA 1
ATOM 740 C C . PHE A 1 97 ? -2.098 -0.224 -12.242 1 82.94 97 PHE A C 1
ATOM 742 O O . PHE A 1 97 ? -1.438 0.538 -12.953 1 82.94 97 PHE A O 1
ATOM 749 N N . PRO A 1 98 ? -1.988 -0.284 -10.938 1 84.88 98 PRO A N 1
ATOM 750 C CA . PRO A 1 98 ? -1.108 0.672 -10.266 1 84.88 98 PRO A CA 1
ATOM 751 C C . PRO A 1 98 ? 0.367 0.297 -10.375 1 84.88 98 PRO A C 1
ATOM 753 O O . PRO A 1 98 ? 1.233 1.032 -9.891 1 84.88 98 PRO A O 1
ATOM 756 N N . ALA A 1 99 ? 0.686 -0.837 -10.977 1 90.06 99 ALA A N 1
ATOM 757 C CA . ALA A 1 99 ? 2.043 -1.348 -11.156 1 90.06 99 ALA A CA 1
ATOM 758 C C . ALA A 1 99 ? 2.117 -2.295 -12.352 1 90.06 99 ALA A C 1
ATOM 760 O O . ALA A 1 99 ? 1.108 -2.551 -13.016 1 90.06 99 ALA A O 1
ATOM 761 N N . GLN A 1 100 ? 3.301 -2.711 -12.609 1 89.31 100 GLN A N 1
ATOM 762 C CA . GLN A 1 100 ? 3.52 -3.668 -13.688 1 89.31 100 GLN A CA 1
ATOM 763 C C . GLN A 1 100 ? 3.787 -5.066 -13.141 1 89.31 100 GLN A C 1
ATOM 765 O O . GLN A 1 100 ? 4.148 -5.219 -11.969 1 89.31 100 GLN A O 1
ATOM 770 N N . SER A 1 101 ? 3.523 -6.047 -13.992 1 91.56 101 SER A N 1
ATOM 771 C CA . SER A 1 101 ? 3.756 -7.43 -13.594 1 91.56 101 SER A CA 1
ATOM 772 C C . SER A 1 101 ? 4.32 -8.25 -14.742 1 91.56 101 SER A C 1
ATOM 774 O O . SER A 1 101 ? 3.896 -8.094 -15.891 1 91.56 101 SER A O 1
ATOM 776 N N . VAL A 1 102 ? 5.266 -9.125 -14.438 1 92.31 102 VAL A N 1
ATOM 777 C CA . VAL A 1 102 ? 5.863 -10 -15.438 1 92.31 102 VAL A CA 1
ATOM 778 C C . VAL A 1 102 ? 6.027 -11.406 -14.867 1 92.31 102 VAL A C 1
ATOM 780 O O . VAL A 1 102 ? 6.305 -11.57 -13.672 1 92.31 102 VAL A O 1
ATOM 783 N N . ALA A 1 103 ? 5.82 -12.398 -15.727 1 94.94 103 ALA A N 1
ATOM 784 C CA . ALA A 1 103 ? 6.082 -13.781 -15.32 1 94.94 103 ALA A CA 1
ATOM 785 C C . ALA A 1 103 ? 7.582 -14.055 -15.258 1 94.94 103 ALA A C 1
ATOM 787 O O . ALA A 1 103 ? 8.305 -13.805 -16.219 1 94.94 103 ALA A O 1
ATOM 788 N N . GLU A 1 104 ? 7.992 -14.578 -14.109 1 93.81 104 GLU A N 1
ATOM 789 C CA . GLU A 1 104 ? 9.406 -14.922 -13.961 1 93.81 104 GLU A CA 1
ATOM 790 C C . GLU A 1 104 ? 9.68 -16.344 -14.43 1 93.81 104 GLU A C 1
ATOM 792 O O . GLU A 1 104 ? 10.828 -16.719 -14.648 1 93.81 104 GLU A O 1
ATOM 797 N N . SER A 1 105 ? 8.695 -17.141 -14.531 1 94.62 105 SER A N 1
ATOM 798 C CA . SER A 1 105 ? 8.703 -18.531 -15.008 1 94.62 105 SER A CA 1
ATOM 799 C C . SER A 1 105 ? 7.391 -18.875 -15.711 1 94.62 105 SER A C 1
ATOM 801 O O . SER A 1 105 ? 6.461 -18.062 -15.734 1 94.62 105 SER A O 1
ATOM 803 N N . ARG A 1 106 ? 7.391 -20.031 -16.312 1 96.38 106 ARG A N 1
ATOM 804 C CA . ARG A 1 106 ? 6.105 -20.516 -16.812 1 96.38 106 ARG A CA 1
ATOM 805 C C . ARG A 1 106 ? 5.062 -20.531 -15.695 1 96.38 106 ARG A C 1
ATOM 807 O O . ARG A 1 106 ? 5.281 -21.141 -14.648 1 96.38 106 ARG A O 1
ATOM 814 N N . THR A 1 107 ? 3.973 -19.797 -15.922 1 95.75 107 THR A N 1
ATOM 815 C CA . THR A 1 107 ? 2.984 -19.578 -14.875 1 95.75 107 THR A CA 1
ATOM 816 C C . THR A 1 107 ? 1.595 -20 -15.344 1 95.75 107 THR A C 1
ATOM 818 O O . THR A 1 107 ? 1.107 -19.516 -16.359 1 95.75 107 THR A O 1
ATOM 821 N N . GLU A 1 108 ? 1.018 -20.906 -14.641 1 95.81 108 GLU A N 1
ATOM 822 C CA . GLU A 1 108 ? -0.354 -21.344 -14.883 1 95.81 108 GLU A CA 1
ATOM 823 C C . GLU A 1 108 ? -1.338 -20.594 -13.992 1 95.81 108 GLU A C 1
ATOM 825 O O . GLU A 1 108 ? -1.167 -20.547 -12.766 1 95.81 108 GLU A O 1
ATOM 830 N N . LEU A 1 109 ? -2.375 -20.078 -14.609 1 94.31 109 LEU A N 1
ATOM 831 C CA . LEU A 1 109 ? -3.32 -19.25 -13.875 1 94.31 109 LEU A CA 1
ATOM 832 C C . LEU A 1 109 ? -4.734 -19.812 -13.969 1 94.31 109 LEU A C 1
ATOM 834 O O . LEU A 1 109 ? -5.055 -20.531 -14.914 1 94.31 109 LEU A O 1
ATOM 838 N N . ALA A 1 110 ? -5.492 -19.594 -12.969 1 94.88 110 ALA A N 1
ATOM 839 C CA . ALA A 1 110 ? -6.949 -19.641 -13.062 1 94.88 110 ALA A CA 1
ATOM 840 C C . ALA A 1 110 ? -7.531 -18.234 -13.211 1 94.88 110 ALA A C 1
ATOM 842 O O . ALA A 1 110 ? -7.211 -17.344 -12.422 1 94.88 110 ALA A O 1
ATOM 843 N N . ALA A 1 111 ? -8.359 -18.078 -14.195 1 94.06 111 ALA A N 1
ATOM 844 C CA . ALA A 1 111 ? -8.914 -16.766 -14.492 1 94.06 111 ALA A CA 1
ATOM 845 C C . ALA A 1 111 ? -10.438 -16.781 -14.398 1 94.06 111 ALA A C 1
ATOM 847 O O . ALA A 1 111 ? -11.109 -17.484 -15.148 1 94.06 111 ALA A O 1
ATOM 848 N N . LEU A 1 112 ? -10.945 -16.047 -13.422 1 94.5 112 LEU A N 1
ATOM 849 C CA . LEU A 1 112 ? -12.383 -15.828 -13.336 1 94.5 112 LEU A CA 1
ATOM 850 C C . LEU A 1 112 ? -12.781 -14.547 -14.055 1 94.5 112 LEU A C 1
ATOM 852 O O . LEU A 1 112 ? -12.242 -13.477 -13.766 1 94.5 112 LEU A O 1
ATOM 856 N N . PRO A 1 113 ? -13.695 -14.625 -15 1 94 113 PRO A N 1
ATOM 857 C CA . PRO A 1 113 ? -14.133 -13.406 -15.688 1 94 113 PRO A CA 1
ATOM 858 C C . PRO A 1 113 ? -14.672 -12.352 -14.727 1 94 113 PRO A C 1
ATOM 860 O O . PRO A 1 113 ? -15.25 -12.695 -13.688 1 94 113 PRO A O 1
ATOM 863 N N . ALA A 1 114 ? -14.594 -11.078 -15.156 1 93.19 114 ALA A N 1
ATOM 864 C CA . ALA A 1 114 ? -14.984 -9.938 -14.336 1 93.19 114 ALA A CA 1
ATOM 865 C C . ALA A 1 114 ? -16.438 -10.07 -13.875 1 93.19 114 ALA A C 1
ATOM 867 O O . ALA A 1 114 ? -16.75 -9.781 -12.719 1 93.19 114 ALA A O 1
ATOM 868 N N . ASP A 1 115 ? -17.312 -10.523 -14.727 1 94.88 115 ASP A N 1
ATOM 869 C CA . ASP A 1 115 ? -18.719 -10.633 -14.375 1 94.88 115 ASP A CA 1
ATOM 870 C C . ASP A 1 115 ? -18.938 -11.68 -13.273 1 94.88 115 ASP A C 1
ATOM 872 O O . ASP A 1 115 ? -19.734 -11.461 -12.359 1 94.88 115 ASP A O 1
ATOM 876 N N . THR A 1 116 ? -18.266 -12.789 -13.406 1 95.62 116 THR A N 1
ATOM 877 C CA . THR A 1 116 ? -18.344 -13.828 -12.391 1 95.62 116 THR A CA 1
ATOM 878 C C . THR A 1 116 ? -17.781 -13.336 -11.062 1 95.62 116 THR A C 1
ATOM 880 O O . THR A 1 116 ? -18.359 -13.586 -10 1 95.62 116 THR A O 1
ATOM 883 N N . PHE A 1 117 ? -16.656 -12.633 -11.117 1 95.19 117 PHE A N 1
ATOM 884 C CA . PHE A 1 117 ? -16.047 -12.039 -9.938 1 95.19 117 PHE A CA 1
ATOM 885 C C . PHE A 1 117 ? -17.031 -11.133 -9.211 1 95.19 117 PHE A C 1
ATOM 887 O O . PHE A 1 117 ? -17.266 -11.289 -8.008 1 95.19 117 PHE A O 1
ATOM 894 N N . ARG A 1 118 ? -17.672 -10.266 -9.953 1 93.25 118 ARG A N 1
ATOM 895 C CA . ARG A 1 118 ? -18.609 -9.312 -9.367 1 93.25 118 ARG A CA 1
ATOM 896 C C . ARG A 1 118 ? -19.797 -10.031 -8.75 1 93.25 118 ARG A C 1
ATOM 898 O O . ARG A 1 118 ? -20.281 -9.656 -7.68 1 93.25 118 ARG A O 1
ATOM 905 N N . GLN A 1 119 ? -20.25 -11.023 -9.43 1 94.56 119 GLN A N 1
ATOM 906 C CA . GLN A 1 119 ? -21.375 -11.805 -8.922 1 94.56 119 GLN A CA 1
ATOM 907 C C . GLN A 1 119 ? -21.016 -12.5 -7.609 1 94.56 119 GLN A C 1
ATOM 909 O O . GLN A 1 119 ? -21.766 -12.43 -6.637 1 94.56 119 GLN A O 1
ATOM 914 N N . LEU A 1 120 ? -19.875 -13.125 -7.602 1 94.88 120 LEU A N 1
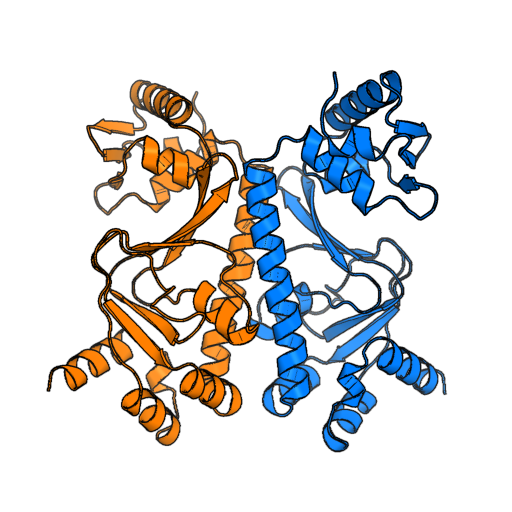ATOM 915 C CA . LEU A 1 120 ? -19.453 -13.844 -6.406 1 94.88 120 LEU A CA 1
ATOM 916 C C . LEU A 1 120 ? -19.156 -12.875 -5.266 1 94.88 120 LEU A C 1
ATOM 918 O O . LEU A 1 120 ? -19.438 -13.172 -4.102 1 94.88 120 LEU A O 1
ATOM 922 N N . MET A 1 121 ? -18.625 -11.711 -5.539 1 93.31 121 MET A N 1
ATOM 923 C CA . MET A 1 121 ? -18.391 -10.688 -4.52 1 93.31 121 MET A CA 1
ATOM 924 C C . MET A 1 121 ? -19.688 -10.266 -3.859 1 93.31 121 MET A C 1
ATOM 926 O O . MET A 1 121 ? -19.719 -9.984 -2.662 1 93.31 121 MET A O 1
ATOM 930 N N . ARG A 1 122 ? -20.672 -10.273 -4.629 1 91.75 122 ARG A N 1
ATOM 931 C CA . ARG A 1 122 ? -21.969 -9.828 -4.137 1 91.75 122 ARG A CA 1
ATOM 932 C C . ARG A 1 122 ? -22.672 -10.938 -3.35 1 91.75 122 ARG A C 1
ATOM 934 O O . ARG A 1 122 ? -23.297 -10.672 -2.326 1 91.75 122 ARG A O 1
ATOM 941 N N . GLU A 1 123 ? -22.5 -12.188 -3.773 1 92.75 123 GLU A N 1
ATOM 942 C CA . GLU A 1 123 ? -23.422 -13.227 -3.322 1 92.75 123 GLU A CA 1
ATOM 943 C C . GLU A 1 123 ? -22.734 -14.195 -2.361 1 92.75 123 GLU A C 1
ATOM 945 O O . GLU A 1 123 ? -23.406 -14.914 -1.614 1 92.75 123 GLU A O 1
ATOM 950 N N . SER A 1 124 ? -21.484 -14.297 -2.477 1 93.56 124 SER A N 1
ATOM 951 C CA . SER A 1 124 ? -20.781 -15.305 -1.695 1 93.56 124 SER A CA 1
ATOM 952 C C . SER A 1 124 ? -19.922 -14.664 -0.604 1 93.56 124 SER A C 1
ATOM 954 O O . SER A 1 124 ? -18.922 -14.023 -0.894 1 93.56 124 SER A O 1
ATOM 956 N N . ASP A 1 125 ? -20.266 -14.93 0.656 1 90.69 125 ASP A N 1
ATOM 957 C CA . ASP A 1 125 ? -19.469 -14.438 1.776 1 90.69 125 ASP A CA 1
ATOM 958 C C . ASP A 1 125 ? -18.078 -15.039 1.763 1 90.69 125 ASP A C 1
ATOM 960 O O . ASP A 1 125 ? -17.094 -14.344 2.018 1 90.69 125 ASP A O 1
ATOM 964 N N . ALA A 1 126 ? -18.047 -16.281 1.445 1 91.56 126 ALA A N 1
ATOM 965 C CA . ALA A 1 126 ? -16.766 -16.984 1.441 1 91.56 126 ALA A CA 1
ATOM 966 C C . ALA A 1 126 ? -15.82 -16.391 0.411 1 91.56 126 ALA A C 1
ATOM 968 O O . ALA A 1 126 ? -14.633 -16.188 0.694 1 91.56 126 ALA A O 1
ATOM 969 N N . PHE A 1 127 ? -16.344 -16.109 -0.771 1 94.19 127 PHE A N 1
ATOM 970 C CA . PHE A 1 127 ? -15.523 -15.516 -1.826 1 94.19 127 PHE A CA 1
ATOM 971 C C . PHE A 1 127 ? -15.086 -14.109 -1.453 1 94.19 127 PHE A C 1
ATOM 973 O O . PHE A 1 127 ? -13.914 -13.75 -1.6 1 94.19 127 PHE A O 1
ATOM 980 N N . ARG A 1 128 ? -15.977 -13.344 -0.925 1 92.19 128 ARG A N 1
ATOM 981 C CA . ARG A 1 128 ? -15.68 -11.977 -0.512 1 92.19 128 ARG A CA 1
ATOM 982 C C . ARG A 1 128 ? -14.594 -11.953 0.565 1 92.19 128 ARG A C 1
ATOM 984 O O . ARG A 1 128 ? -13.648 -11.164 0.488 1 92.19 128 ARG A O 1
ATOM 991 N N . ASP A 1 129 ? -14.75 -12.812 1.522 1 90.5 129 ASP A N 1
ATOM 992 C CA . ASP A 1 129 ? -13.773 -12.883 2.609 1 90.5 129 ASP A CA 1
ATOM 993 C C . ASP A 1 129 ? -12.391 -13.25 2.082 1 90.5 129 ASP A C 1
ATOM 995 O O . ASP A 1 129 ? -11.383 -12.68 2.516 1 90.5 129 ASP A O 1
ATOM 999 N N . PHE A 1 130 ? -12.367 -14.141 1.169 1 92.5 130 PHE A N 1
ATOM 1000 C CA . PHE A 1 130 ? -11.102 -14.578 0.582 1 92.5 130 PHE A CA 1
ATOM 1001 C C . PHE A 1 130 ? -10.414 -13.43 -0.143 1 92.5 130 PHE A C 1
ATOM 1003 O O . PHE A 1 130 ? -9.227 -13.172 0.065 1 92.5 130 PHE A O 1
ATOM 1010 N N . VAL A 1 131 ? -11.172 -12.703 -0.971 1 93.94 131 VAL A N 1
ATOM 1011 C CA . VAL A 1 131 ? -10.633 -11.609 -1.773 1 93.94 131 VAL A CA 1
ATOM 1012 C C . VAL A 1 131 ? -10.141 -10.492 -0.859 1 93.94 131 VAL A C 1
ATOM 1014 O O . VAL A 1 131 ? -9.023 -10 -1.023 1 93.94 131 VAL A O 1
ATOM 1017 N N . LEU A 1 132 ? -10.891 -10.188 0.102 1 92.5 132 LEU A N 1
ATOM 1018 C CA . LEU A 1 132 ? -10.57 -9.047 0.956 1 92.5 132 LEU A CA 1
ATOM 1019 C C . LEU A 1 132 ? -9.445 -9.398 1.925 1 92.5 132 LEU A C 1
ATOM 1021 O O . LEU A 1 132 ? -8.625 -8.539 2.273 1 92.5 132 LEU A O 1
ATOM 1025 N N . ASP A 1 133 ? -9.383 -10.648 2.352 1 91.31 133 ASP A N 1
ATOM 1026 C CA . ASP A 1 133 ? -8.266 -11.094 3.182 1 91.31 133 ASP A CA 1
ATOM 1027 C C . ASP A 1 133 ? -6.941 -10.953 2.439 1 91.31 133 ASP A C 1
ATOM 1029 O O . ASP A 1 133 ? -5.973 -10.422 2.988 1 91.31 133 ASP A O 1
ATOM 1033 N N . ASP A 1 134 ? -6.949 -11.406 1.266 1 91.69 134 ASP A N 1
ATOM 1034 C CA . ASP A 1 134 ? -5.746 -11.297 0.446 1 91.69 134 ASP A CA 1
ATOM 1035 C C . ASP A 1 134 ? -5.391 -9.844 0.18 1 91.69 134 ASP A C 1
ATOM 1037 O O . ASP A 1 134 ? -4.215 -9.461 0.226 1 91.69 134 ASP A O 1
ATOM 1041 N N . TYR A 1 135 ? -6.359 -9.078 -0.064 1 92.56 135 TYR A N 1
ATOM 1042 C CA . TYR A 1 135 ? -6.168 -7.668 -0.384 1 92.56 135 TYR A CA 1
ATOM 1043 C C . TYR A 1 135 ? -5.609 -6.906 0.813 1 92.56 135 TYR A C 1
ATOM 1045 O O . TYR A 1 135 ? -4.711 -6.078 0.665 1 92.56 135 TYR A O 1
ATOM 1053 N N . THR A 1 136 ? -6.074 -7.195 2.004 1 92.75 136 THR A N 1
ATOM 1054 C CA . THR A 1 136 ? -5.609 -6.52 3.207 1 92.75 136 THR A CA 1
ATOM 1055 C C . THR A 1 136 ? -4.188 -6.945 3.553 1 92.75 136 THR A C 1
ATOM 1057 O O . THR A 1 136 ? -3.391 -6.141 4.043 1 92.75 136 THR A O 1
ATOM 1060 N N . LYS A 1 137 ? -3.865 -8.172 3.301 1 91.81 137 LYS A N 1
ATOM 1061 C CA . LYS A 1 137 ? -2.502 -8.648 3.521 1 91.81 137 LYS A CA 1
ATOM 1062 C C . LYS A 1 137 ? -1.511 -7.898 2.635 1 91.81 137 LYS A C 1
ATOM 1064 O O . LYS A 1 137 ? -0.41 -7.559 3.076 1 91.81 137 LYS A O 1
ATOM 1069 N N . LEU A 1 138 ? -1.954 -7.672 1.5 1 92.06 138 LEU A N 1
ATOM 1070 C CA . LEU A 1 138 ? -1.076 -6.961 0.576 1 92.06 138 LEU A CA 1
ATOM 1071 C C . LEU A 1 138 ? -0.874 -5.52 1.02 1 92.06 138 LEU A C 1
ATOM 1073 O O . LEU A 1 138 ? 0.245 -5 0.974 1 92.06 138 LEU A O 1
ATOM 1077 N N . LEU A 1 139 ? -1.916 -4.852 1.375 1 92.19 139 LEU A N 1
ATOM 1078 C CA . LEU A 1 139 ? -1.751 -3.48 1.841 1 92.19 139 LEU A CA 1
ATOM 1079 C C . LEU A 1 139 ? -0.796 -3.422 3.029 1 92.19 139 LEU A C 1
ATOM 1081 O O . LEU A 1 139 ? 0.062 -2.539 3.098 1 92.19 139 LEU A O 1
ATOM 1085 N N . THR A 1 140 ? -0.951 -4.367 3.941 1 92 140 THR A N 1
ATOM 1086 C CA . THR A 1 140 ? -0.04 -4.441 5.078 1 92 140 THR A CA 1
ATOM 1087 C C . THR A 1 140 ? 1.401 -4.613 4.605 1 92 140 THR A C 1
ATOM 1089 O O . THR A 1 140 ? 2.309 -3.941 5.098 1 92 140 THR A O 1
ATOM 1092 N N . ALA A 1 141 ? 1.554 -5.441 3.646 1 92.56 141 ALA A N 1
ATOM 1093 C CA . ALA A 1 141 ? 2.891 -5.695 3.115 1 92.56 141 ALA A CA 1
ATOM 1094 C C . ALA A 1 141 ? 3.467 -4.441 2.463 1 92.56 141 ALA A C 1
ATOM 1096 O O . ALA A 1 141 ? 4.672 -4.188 2.545 1 92.56 141 ALA A O 1
ATOM 1097 N N . VAL A 1 142 ? 2.664 -3.711 1.797 1 94.25 142 VAL A N 1
ATOM 1098 C CA . VAL A 1 142 ? 3.15 -2.51 1.123 1 94.25 142 VAL A CA 1
ATOM 1099 C C . VAL A 1 142 ? 3.479 -1.435 2.154 1 94.25 142 VAL A C 1
ATOM 1101 O O . VAL A 1 142 ? 4.438 -0.678 1.989 1 94.25 142 VAL A O 1
ATOM 1104 N N . PHE A 1 143 ? 2.713 -1.351 3.248 1 92.75 143 PHE A N 1
ATOM 1105 C CA . PHE A 1 143 ? 3.074 -0.473 4.355 1 92.75 143 PHE A CA 1
ATOM 1106 C C . PHE A 1 143 ? 4.461 -0.818 4.891 1 92.75 143 PHE A C 1
ATOM 1108 O O . PHE A 1 143 ? 5.289 0.071 5.102 1 92.75 143 PHE A O 1
ATOM 1115 N N . ASP A 1 144 ? 4.684 -2.072 5.059 1 93.19 144 ASP A N 1
ATOM 1116 C CA . ASP A 1 144 ? 5.988 -2.527 5.531 1 93.19 144 ASP A CA 1
ATOM 1117 C C . ASP A 1 144 ? 7.094 -2.137 4.551 1 93.19 144 ASP A C 1
ATOM 1119 O O . ASP A 1 144 ? 8.188 -1.745 4.961 1 93.19 144 ASP A O 1
ATOM 1123 N N . LEU A 1 145 ? 6.773 -2.238 3.303 1 95 145 LEU A N 1
ATOM 1124 C CA . LEU A 1 145 ? 7.746 -1.916 2.264 1 95 145 LEU A CA 1
ATOM 1125 C C . LEU A 1 145 ? 8.086 -0.43 2.279 1 95 145 LEU A C 1
ATOM 1127 O O . LEU A 1 145 ? 9.25 -0.051 2.107 1 95 145 LEU A O 1
ATOM 1131 N N . VAL A 1 146 ? 7.113 0.417 2.463 1 94.62 146 VAL A N 1
ATOM 1132 C CA . VAL A 1 146 ? 7.355 1.854 2.549 1 94.62 146 VAL A CA 1
ATOM 1133 C C . VAL A 1 146 ? 8.352 2.145 3.67 1 94.62 146 VAL A C 1
ATOM 1135 O O . VAL A 1 146 ? 9.312 2.893 3.479 1 94.62 146 VAL A O 1
ATOM 1138 N N . GLU A 1 147 ? 8.078 1.559 4.797 1 93.25 147 GLU A N 1
ATOM 1139 C CA . GLU A 1 147 ? 8.961 1.738 5.945 1 93.25 147 GLU A CA 1
ATOM 1140 C C . GLU A 1 147 ? 10.375 1.269 5.633 1 93.25 147 GLU A C 1
ATOM 1142 O O . GLU A 1 147 ? 11.344 1.964 5.938 1 93.25 147 GLU A O 1
ATOM 1147 N N . GLU A 1 148 ? 10.461 0.154 5.043 1 93.38 148 GLU A N 1
ATOM 1148 C CA . GLU A 1 148 ? 11.766 -0.417 4.711 1 93.38 148 GLU A CA 1
ATOM 1149 C C . GLU A 1 148 ? 12.547 0.494 3.768 1 93.38 148 GLU A C 1
ATOM 1151 O O . GLU A 1 148 ? 13.711 0.803 4.016 1 93.38 148 GLU A O 1
ATOM 1156 N N . VAL A 1 149 ? 11.906 0.901 2.74 1 94.44 149 VAL A N 1
ATOM 1157 C CA . VAL A 1 149 ? 12.555 1.727 1.728 1 94.44 149 VAL A CA 1
ATOM 1158 C C . VAL A 1 149 ? 12.938 3.078 2.328 1 94.44 149 VAL A C 1
ATOM 1160 O O . VAL A 1 149 ? 13.992 3.631 2.012 1 94.44 149 VAL A O 1
ATOM 1163 N N . ALA A 1 150 ? 12.172 3.527 3.23 1 93.19 150 ALA A N 1
ATOM 1164 C CA . ALA A 1 150 ? 12.398 4.844 3.824 1 93.19 150 ALA A CA 1
ATOM 1165 C C . ALA A 1 150 ? 13.555 4.809 4.816 1 93.19 150 ALA A C 1
ATOM 1167 O O . ALA A 1 150 ? 14.32 5.773 4.922 1 93.19 150 ALA A O 1
ATOM 1168 N N . PHE A 1 151 ? 13.758 3.664 5.527 1 92.88 151 PHE A N 1
ATOM 1169 C CA . PHE A 1 151 ? 14.602 3.768 6.711 1 92.88 151 PHE A CA 1
ATOM 1170 C C . PHE A 1 151 ? 15.734 2.752 6.656 1 92.88 151 PHE A C 1
ATOM 1172 O O . PHE A 1 151 ? 16.781 2.945 7.281 1 92.88 151 PHE A O 1
ATOM 1179 N N . ALA A 1 152 ? 15.492 1.678 6.059 1 92.56 152 ALA A N 1
ATOM 1180 C CA . ALA A 1 152 ? 16.531 0.654 6.039 1 92.56 152 ALA A CA 1
ATOM 1181 C C . ALA A 1 152 ? 17.609 0.991 5.016 1 92.56 152 ALA A C 1
ATOM 1183 O O . ALA A 1 152 ? 17.312 1.396 3.891 1 92.56 152 ALA A O 1
ATOM 1184 N N . PRO A 1 153 ? 18.859 0.804 5.43 1 93.38 153 PRO A N 1
ATOM 1185 C CA . PRO A 1 153 ? 19.938 0.978 4.449 1 93.38 153 PRO A CA 1
ATOM 1186 C C . PRO A 1 153 ? 19.875 -0.037 3.312 1 93.38 153 PRO A C 1
ATOM 1188 O O . PRO A 1 153 ? 19.359 -1.145 3.496 1 93.38 153 PRO A O 1
ATOM 1191 N N . LEU A 1 154 ? 20.422 0.378 2.164 1 95.12 154 LEU A N 1
ATOM 1192 C CA . LEU A 1 154 ? 20.391 -0.465 0.974 1 95.12 154 LEU A CA 1
ATOM 1193 C C . LEU A 1 154 ? 21.016 -1.826 1.258 1 95.12 154 LEU A C 1
ATOM 1195 O O . LEU A 1 154 ? 20.516 -2.854 0.792 1 95.12 154 LEU A O 1
ATOM 1199 N N . GLU A 1 155 ? 22.094 -1.835 2.039 1 95.88 155 GLU A N 1
ATOM 1200 C CA . GLU A 1 155 ? 22.781 -3.078 2.375 1 95.88 155 GLU A CA 1
ATOM 1201 C C . GLU A 1 155 ? 21.844 -4.059 3.07 1 95.88 155 GLU A C 1
ATOM 1203 O O . GLU A 1 155 ? 21.844 -5.254 2.766 1 95.88 155 GLU A O 1
ATOM 1208 N N . GLN A 1 156 ? 21.109 -3.572 3.941 1 95.25 156 GLN A N 1
ATOM 1209 C CA . GLN A 1 156 ? 20.172 -4.414 4.68 1 95.25 156 GLN A CA 1
ATOM 1210 C C . GLN A 1 156 ? 19.047 -4.918 3.773 1 95.25 156 GLN A C 1
ATOM 1212 O O . GLN A 1 156 ? 18.625 -6.074 3.873 1 95.25 156 GLN A O 1
ATOM 1217 N N . ARG A 1 157 ? 18.547 -4.023 2.947 1 96.06 157 ARG A N 1
ATOM 1218 C CA . ARG A 1 157 ? 17.469 -4.406 2.035 1 96.06 157 ARG A CA 1
ATOM 1219 C C . ARG A 1 157 ? 17.938 -5.477 1.057 1 96.06 157 ARG A C 1
ATOM 1221 O O . ARG A 1 157 ? 17.203 -6.422 0.761 1 96.06 157 ARG A O 1
ATOM 1228 N N . LEU A 1 158 ? 19.141 -5.352 0.56 1 97.5 158 LEU A N 1
ATOM 1229 C CA . LEU A 1 158 ? 19.703 -6.348 -0.344 1 97.5 158 LEU A CA 1
ATOM 1230 C C . LEU A 1 158 ? 19.906 -7.68 0.372 1 97.5 158 LEU A C 1
ATOM 1232 O O . LEU A 1 158 ? 19.594 -8.742 -0.182 1 97.5 158 LEU A O 1
ATOM 1236 N N . ALA A 1 159 ? 20.406 -7.637 1.578 1 97.25 159 ALA A N 1
ATOM 1237 C CA . ALA A 1 159 ? 20.594 -8.852 2.365 1 97.25 159 ALA A CA 1
ATOM 1238 C C . ALA A 1 159 ? 19.281 -9.594 2.561 1 97.25 159 ALA A C 1
ATOM 1240 O O . ALA A 1 159 ? 19.203 -10.805 2.359 1 97.25 159 ALA A O 1
ATOM 1241 N N . ARG A 1 160 ? 18.328 -8.852 2.912 1 95.69 160 ARG A N 1
ATOM 1242 C CA . ARG A 1 160 ? 17.031 -9.461 3.109 1 95.69 160 ARG A CA 1
ATOM 1243 C C . ARG A 1 160 ? 16.516 -10.086 1.818 1 95.69 160 ARG A C 1
ATOM 1245 O O . ARG A 1 160 ? 15.953 -11.188 1.837 1 95.69 160 ARG A O 1
ATOM 1252 N N . ARG A 1 161 ? 16.656 -9.352 0.733 1 96.44 161 ARG A N 1
ATOM 1253 C CA . ARG A 1 161 ? 16.219 -9.867 -0.565 1 96.44 161 ARG A CA 1
ATOM 1254 C C . ARG A 1 161 ? 16.906 -11.188 -0.89 1 96.44 161 ARG A C 1
ATOM 1256 O O . ARG A 1 161 ? 16.266 -12.133 -1.348 1 96.44 161 ARG A O 1
ATOM 1263 N N . LEU A 1 162 ? 18.188 -11.273 -0.643 1 97.56 162 LEU A N 1
ATOM 1264 C CA . LEU A 1 162 ? 18.938 -12.484 -0.904 1 97.56 162 LEU A CA 1
ATOM 1265 C C . LEU A 1 162 ? 18.438 -13.641 -0.033 1 97.56 162 LEU A C 1
ATOM 1267 O O . LEU A 1 162 ? 18.266 -14.758 -0.52 1 97.56 162 LEU A O 1
ATOM 1271 N N . LEU A 1 163 ? 18.188 -13.367 1.194 1 96.81 163 LEU A N 1
ATOM 1272 C CA . LEU A 1 163 ? 17.781 -14.398 2.143 1 96.81 163 LEU A CA 1
ATOM 1273 C C . LEU A 1 163 ? 16.406 -14.961 1.783 1 96.81 163 LEU A C 1
ATOM 1275 O O . LEU A 1 163 ? 16.172 -16.156 1.908 1 96.81 163 LEU A O 1
ATOM 1279 N N . VAL A 1 164 ? 15.562 -14.094 1.327 1 93.94 164 VAL A N 1
ATOM 1280 C CA . VAL A 1 164 ? 14.203 -14.508 0.992 1 93.94 164 VAL A CA 1
ATOM 1281 C C . VAL A 1 164 ? 14.211 -15.273 -0.328 1 93.94 164 VAL A C 1
ATOM 1283 O O . VAL A 1 164 ? 13.453 -16.234 -0.496 1 93.94 164 VAL A O 1
ATOM 1286 N N . GLU A 1 165 ? 15.031 -14.922 -1.216 1 95.12 165 GLU A N 1
ATOM 1287 C CA . GLU A 1 165 ? 15.023 -15.469 -2.57 1 95.12 165 GLU A CA 1
ATOM 1288 C C . GLU A 1 165 ? 15.836 -16.766 -2.652 1 95.12 165 GLU A C 1
ATOM 1290 O O . GLU A 1 165 ? 15.703 -17.516 -3.617 1 95.12 165 GLU A O 1
ATOM 1295 N N . ALA A 1 166 ? 16.703 -16.938 -1.729 1 96.38 166 ALA A N 1
ATOM 1296 C CA . ALA A 1 166 ? 17.578 -18.109 -1.769 1 96.38 166 ALA A CA 1
ATOM 1297 C C . ALA A 1 166 ? 16.766 -19.406 -1.736 1 96.38 166 ALA A C 1
ATOM 1299 O O . ALA A 1 166 ? 15.828 -19.547 -0.935 1 96.38 166 ALA A O 1
ATOM 1300 N N . ASP A 1 167 ? 17.078 -20.344 -2.588 1 94.44 167 ASP A N 1
ATOM 1301 C CA . ASP A 1 167 ? 16.406 -21.641 -2.588 1 94.44 167 ASP A CA 1
ATOM 1302 C C . ASP A 1 167 ? 16.969 -22.547 -1.504 1 94.44 167 ASP A C 1
ATOM 1304 O O . ASP A 1 167 ? 17.672 -22.094 -0.599 1 94.44 167 ASP A O 1
ATOM 1308 N N . ALA A 1 168 ? 16.578 -23.797 -1.603 1 94.19 168 ALA A N 1
ATOM 1309 C CA . ALA A 1 168 ? 16.938 -24.75 -0.555 1 94.19 168 ALA A CA 1
ATOM 1310 C C . ALA A 1 168 ? 18.453 -24.906 -0.446 1 94.19 168 ALA A C 1
ATOM 1312 O O . ALA A 1 168 ? 18.984 -25.203 0.629 1 94.19 168 ALA A O 1
ATOM 1313 N N . GLU A 1 169 ? 19.156 -24.688 -1.519 1 95.44 169 GLU A N 1
ATOM 1314 C CA . GLU A 1 169 ? 20.609 -24.812 -1.534 1 95.44 169 GLU A CA 1
ATOM 1315 C C . GLU A 1 169 ? 21.297 -23.484 -1.238 1 95.44 169 GLU A C 1
ATOM 1317 O O . GLU A 1 169 ? 22.516 -23.391 -1.245 1 95.44 169 GLU A O 1
ATOM 1322 N N . GLY A 1 170 ? 20.484 -22.438 -1.012 1 96.44 170 GLY A N 1
ATOM 1323 C CA . GLY A 1 170 ? 21.031 -21.125 -0.706 1 96.44 170 GLY A CA 1
ATOM 1324 C C . GLY A 1 170 ? 21.375 -20.312 -1.942 1 96.44 170 GLY A C 1
ATOM 1325 O O . GLY A 1 170 ? 22.109 -19.328 -1.865 1 96.44 170 GLY A O 1
ATOM 1326 N N . ILE A 1 171 ? 20.844 -20.734 -3.074 1 97.81 171 ILE A N 1
ATOM 1327 C CA . ILE A 1 171 ? 21.219 -20.094 -4.328 1 97.81 171 ILE A CA 1
ATOM 1328 C C . ILE A 1 171 ? 20.109 -19.125 -4.754 1 97.81 171 ILE A C 1
ATOM 1330 O O . ILE A 1 171 ? 18.938 -19.469 -4.699 1 97.81 171 ILE A O 1
ATOM 1334 N N . VAL A 1 172 ? 20.5 -17.906 -5.09 1 97.81 172 VAL A N 1
ATOM 1335 C CA . VAL A 1 172 ? 19.641 -16.906 -5.707 1 97.81 172 VAL A CA 1
ATOM 1336 C C . VAL A 1 172 ? 19.938 -16.812 -7.203 1 97.81 172 VAL A C 1
ATOM 1338 O O . VAL A 1 172 ? 21.031 -16.422 -7.602 1 97.81 172 VAL A O 1
ATOM 1341 N N . TRP A 1 173 ? 18.969 -17.141 -7.992 1 95.44 173 TRP A N 1
ATOM 1342 C CA . TRP A 1 173 ? 19.156 -17.188 -9.438 1 95.44 173 TRP A CA 1
ATOM 1343 C C . TRP A 1 173 ? 18.781 -15.852 -10.078 1 95.44 173 TRP A C 1
ATOM 1345 O O . TRP A 1 173 ? 17.828 -15.773 -10.852 1 95.44 173 TRP A O 1
ATOM 1355 N N . LYS A 1 174 ? 19.641 -14.867 -9.797 1 96.44 174 LYS A N 1
ATOM 1356 C CA . LYS A 1 174 ? 19.438 -13.523 -10.328 1 96.44 174 LYS A CA 1
ATOM 1357 C C . LYS A 1 174 ? 20.766 -12.852 -10.656 1 96.44 174 LYS A C 1
ATOM 1359 O O . LYS A 1 174 ? 21.766 -13.055 -9.953 1 96.44 174 LYS A O 1
ATOM 1364 N N . THR A 1 175 ? 20.75 -12.047 -11.734 1 96.75 175 THR A N 1
ATOM 1365 C CA . THR A 1 175 ? 21.891 -11.211 -12.086 1 96.75 175 THR A CA 1
ATOM 1366 C C . THR A 1 175 ? 21.984 -10 -11.164 1 96.75 175 THR A C 1
ATOM 1368 O O . THR A 1 175 ? 21.047 -9.703 -10.422 1 96.75 175 THR A O 1
ATOM 1371 N N . HIS A 1 176 ? 23.125 -9.383 -11.195 1 97.75 176 HIS A N 1
ATOM 1372 C CA . HIS A 1 176 ? 23.281 -8.148 -10.438 1 97.75 176 HIS A CA 1
ATOM 1373 C C . HIS A 1 176 ? 22.234 -7.121 -10.836 1 97.75 176 HIS A C 1
ATOM 1375 O O . HIS A 1 176 ? 21.719 -6.395 -9.984 1 97.75 176 HIS A O 1
ATOM 1381 N N . GLN A 1 177 ? 21.906 -7.105 -12.109 1 96.25 177 GLN A N 1
ATOM 1382 C CA . GLN A 1 177 ? 20.891 -6.168 -12.602 1 96.25 177 GLN A CA 1
ATOM 1383 C C . GLN A 1 177 ? 19.516 -6.492 -12.023 1 96.25 177 GLN A C 1
ATOM 1385 O O . GLN A 1 177 ? 18.781 -5.59 -11.609 1 96.25 177 GLN A O 1
ATOM 1390 N N . GLN A 1 178 ? 19.156 -7.699 -12.031 1 95.62 178 GLN A N 1
ATOM 1391 C CA . GLN A 1 178 ? 17.859 -8.117 -11.492 1 95.62 178 GLN A CA 1
ATOM 1392 C C . GLN A 1 178 ? 17.766 -7.816 -10 1 95.62 178 GLN A C 1
ATOM 1394 O O . GLN A 1 178 ? 16.719 -7.375 -9.516 1 95.62 178 GLN A O 1
ATOM 1399 N N . LEU A 1 179 ? 18.828 -8.039 -9.281 1 97.38 179 LEU A N 1
ATOM 1400 C CA . LEU A 1 179 ? 18.875 -7.727 -7.859 1 97.38 179 LEU A CA 1
ATOM 1401 C C . LEU A 1 179 ? 18.75 -6.223 -7.633 1 97.38 179 LEU A C 1
ATOM 1403 O O . LEU A 1 179 ? 18.062 -5.777 -6.711 1 97.38 179 LEU A O 1
ATOM 1407 N N . ALA A 1 180 ? 19.469 -5.469 -8.492 1 97.19 180 ALA A N 1
ATOM 1408 C CA . ALA A 1 180 ? 19.375 -4.012 -8.422 1 97.19 180 ALA A CA 1
ATOM 1409 C C . ALA A 1 180 ? 17.922 -3.553 -8.609 1 97.19 180 ALA A C 1
ATOM 1411 O O . ALA A 1 180 ? 17.438 -2.727 -7.84 1 97.19 180 ALA A O 1
ATOM 1412 N N . SER A 1 181 ? 17.234 -4.152 -9.539 1 96.06 181 SER A N 1
ATOM 1413 C CA . SER A 1 181 ? 15.828 -3.838 -9.82 1 96.06 181 SER A CA 1
ATOM 1414 C C . SER A 1 181 ? 14.945 -4.199 -8.633 1 96.06 181 SER A C 1
ATOM 1416 O O . SER A 1 181 ? 14.016 -3.459 -8.297 1 96.06 181 SER A O 1
ATOM 1418 N N . ASP A 1 182 ? 15.266 -5.246 -7.98 1 96.31 182 ASP A N 1
ATOM 1419 C CA . ASP A 1 182 ? 14.461 -5.691 -6.848 1 96.31 182 ASP A CA 1
ATOM 1420 C C . ASP A 1 182 ? 14.5 -4.672 -5.711 1 96.31 182 ASP A C 1
ATOM 1422 O O . ASP A 1 182 ? 13.484 -4.441 -5.047 1 96.31 182 ASP A O 1
ATOM 1426 N N . VAL A 1 183 ? 15.633 -4.035 -5.527 1 96.62 183 VAL A N 1
ATOM 1427 C CA . VAL A 1 183 ? 15.781 -3.205 -4.34 1 96.62 183 VAL A CA 1
ATOM 1428 C C . VAL A 1 183 ? 15.797 -1.73 -4.734 1 96.62 183 VAL A C 1
ATOM 1430 O O . VAL A 1 183 ? 16.109 -0.863 -3.916 1 96.62 183 VAL A O 1
ATOM 1433 N N . GLY A 1 184 ? 15.5 -1.452 -5.98 1 95.44 184 GLY A N 1
ATOM 1434 C CA . GLY A 1 184 ? 15.414 -0.072 -6.43 1 95.44 184 GLY A CA 1
ATOM 1435 C C . GLY A 1 184 ? 16.75 0.637 -6.449 1 95.44 184 GLY A C 1
ATOM 1436 O O . GLY A 1 184 ? 16.875 1.75 -5.934 1 95.44 184 GLY A O 1
ATOM 1437 N N . SER A 1 185 ? 17.766 0.03 -6.93 1 95.38 185 SER A N 1
ATOM 1438 C CA . SER A 1 185 ? 19.109 0.568 -7.043 1 95.38 185 SER A CA 1
ATOM 1439 C C . SER A 1 185 ? 19.688 0.326 -8.438 1 95.38 185 SER A C 1
ATOM 1441 O O . SER A 1 185 ? 18.938 0.093 -9.391 1 95.38 185 SER A O 1
ATOM 1443 N N . VAL A 1 186 ? 20.969 0.595 -8.602 1 95.5 186 VAL A N 1
ATOM 1444 C CA . VAL A 1 186 ? 21.609 0.41 -9.898 1 95.5 186 VAL A CA 1
ATOM 1445 C C . VAL A 1 186 ? 22.625 -0.732 -9.812 1 95.5 186 VAL A C 1
ATOM 1447 O O . VAL A 1 186 ? 23.156 -1.027 -8.734 1 95.5 186 VAL A O 1
ATOM 1450 N N . ARG A 1 187 ? 22.891 -1.294 -10.938 1 96.44 187 ARG A N 1
ATOM 1451 C CA . ARG A 1 187 ? 23.719 -2.498 -11.031 1 96.44 187 ARG A CA 1
ATOM 1452 C C . ARG A 1 187 ? 25.094 -2.266 -10.43 1 96.44 187 ARG A C 1
ATOM 1454 O O . ARG A 1 187 ? 25.641 -3.135 -9.734 1 96.44 187 ARG A O 1
ATOM 1461 N N . GLU A 1 188 ? 25.656 -1.113 -10.656 1 97.81 188 GLU A N 1
ATOM 1462 C CA . GLU A 1 188 ? 27.016 -0.809 -10.211 1 97.81 188 GLU A CA 1
ATOM 1463 C C . GLU A 1 188 ? 27.125 -0.851 -8.688 1 97.81 188 GLU A C 1
ATOM 1465 O O . GLU A 1 188 ? 28.094 -1.384 -8.148 1 97.81 188 GLU A O 1
ATOM 1470 N N . VAL A 1 189 ? 26.203 -0.359 -8.062 1 97.44 189 VAL A N 1
ATOM 1471 C CA . VAL A 1 189 ? 26.203 -0.305 -6.609 1 97.44 189 VAL A CA 1
ATOM 1472 C C . VAL A 1 189 ? 26.031 -1.712 -6.039 1 97.44 189 VAL A C 1
ATOM 1474 O O . VAL A 1 189 ? 26.734 -2.1 -5.109 1 97.44 189 VAL A O 1
ATOM 1477 N N . ILE A 1 190 ? 25.172 -2.467 -6.629 1 97.88 190 ILE A N 1
ATOM 1478 C CA . ILE A 1 190 ? 24.906 -3.834 -6.188 1 97.88 190 ILE A CA 1
ATOM 1479 C C . ILE A 1 190 ? 26.156 -4.688 -6.395 1 97.88 190 ILE A C 1
ATOM 1481 O O . ILE A 1 190 ? 26.531 -5.484 -5.527 1 97.88 190 ILE A O 1
ATOM 1485 N N . SER A 1 191 ? 26.766 -4.496 -7.539 1 98.19 191 SER A N 1
ATOM 1486 C CA . SER A 1 191 ? 27.984 -5.238 -7.832 1 98.19 191 SER A CA 1
ATOM 1487 C C . SER A 1 191 ? 29.062 -4.977 -6.781 1 98.19 191 SER A C 1
ATOM 1489 O O . SER A 1 191 ? 29.719 -5.906 -6.32 1 98.19 191 SER A O 1
ATOM 1491 N N . ARG A 1 192 ? 29.188 -3.742 -6.453 1 98.19 192 ARG A N 1
ATOM 1492 C CA . ARG A 1 192 ? 30.172 -3.367 -5.441 1 98.19 192 ARG A CA 1
ATOM 1493 C C . ARG A 1 192 ? 29.844 -4.012 -4.098 1 98.19 192 ARG A C 1
ATOM 1495 O O . ARG A 1 192 ? 30.734 -4.559 -3.439 1 98.19 192 ARG A O 1
ATOM 1502 N N . MET A 1 193 ? 28.672 -3.982 -3.689 1 97.5 193 MET A N 1
ATOM 1503 C CA . MET A 1 193 ? 28.25 -4.543 -2.41 1 97.5 193 MET A CA 1
ATOM 1504 C C . MET A 1 193 ? 28.453 -6.051 -2.375 1 97.5 193 MET A C 1
ATOM 1506 O O . MET A 1 193 ? 28.984 -6.586 -1.395 1 97.5 193 MET A O 1
ATOM 1510 N N . LEU A 1 194 ? 28.078 -6.668 -3.449 1 97.94 194 LEU A N 1
ATOM 1511 C CA . LEU A 1 194 ? 28.234 -8.117 -3.521 1 97.94 194 LEU A CA 1
ATOM 1512 C C . LEU A 1 194 ? 29.719 -8.5 -3.521 1 97.94 194 LEU A C 1
ATOM 1514 O O . LEU A 1 194 ? 30.094 -9.523 -2.959 1 97.94 194 LEU A O 1
ATOM 1518 N N . GLY A 1 195 ? 30.516 -7.703 -4.211 1 97.69 195 GLY A N 1
ATOM 1519 C CA . GLY A 1 195 ? 31.953 -7.91 -4.156 1 97.69 195 GLY A CA 1
ATOM 1520 C C . GLY A 1 195 ? 32.5 -7.848 -2.75 1 97.69 195 GLY A C 1
ATOM 1521 O O . GLY A 1 195 ? 33.281 -8.719 -2.346 1 97.69 195 GLY A O 1
ATOM 1522 N N . GLU A 1 196 ? 32.094 -6.848 -2.033 1 97.38 196 GLU A N 1
ATOM 1523 C CA . GLU A 1 196 ? 32.531 -6.688 -0.646 1 97.38 196 GLU A CA 1
ATOM 1524 C C . GLU A 1 196 ? 32.094 -7.871 0.21 1 97.38 196 GLU A C 1
ATOM 1526 O O . GLU A 1 196 ? 32.844 -8.344 1.062 1 97.38 196 GLU A O 1
ATOM 1531 N N . TRP A 1 197 ? 30.922 -8.32 -0.012 1 97.44 197 TRP A N 1
ATOM 1532 C CA . TRP A 1 197 ? 30.375 -9.445 0.75 1 97.44 197 TRP A CA 1
ATOM 1533 C C . TRP A 1 197 ? 31.078 -10.742 0.395 1 97.44 197 TRP A C 1
ATOM 1535 O O . TRP A 1 197 ? 31.266 -11.617 1.249 1 97.44 197 TRP A O 1
ATOM 1545 N N . ALA A 1 198 ? 31.438 -10.844 -0.852 1 97.62 198 ALA A N 1
ATOM 1546 C CA . ALA A 1 198 ? 32.219 -12.008 -1.28 1 97.62 198 ALA A CA 1
ATOM 1547 C C . ALA A 1 198 ? 33.562 -12.039 -0.598 1 97.62 198 ALA A C 1
ATOM 1549 O O . ALA A 1 198 ? 34 -13.086 -0.113 1 97.62 198 ALA A O 1
ATOM 1550 N N . ASP A 1 199 ? 34.188 -10.914 -0.566 1 97.44 199 ASP A N 1
ATOM 1551 C CA . ASP A 1 199 ? 35.5 -10.805 0.101 1 97.44 199 ASP A CA 1
ATOM 1552 C C . ASP A 1 199 ? 35.375 -11.188 1.575 1 97.44 199 ASP A C 1
ATOM 1554 O O . ASP A 1 199 ? 36.312 -11.766 2.143 1 97.44 199 ASP A O 1
ATOM 1558 N N . ALA A 1 200 ? 34.25 -10.953 2.123 1 96.19 200 ALA A N 1
ATOM 1559 C CA . ALA A 1 200 ? 34 -11.227 3.541 1 96.19 200 ALA A CA 1
ATOM 1560 C C . ALA A 1 200 ? 33.531 -12.656 3.756 1 96.19 200 ALA A C 1
ATOM 1562 O O . ALA A 1 200 ? 33.281 -13.07 4.895 1 96.19 200 ALA A O 1
ATOM 1563 N N . GLY A 1 201 ? 33.25 -13.352 2.723 1 96.56 201 GLY A N 1
ATOM 1564 C CA . GLY A 1 201 ? 32.844 -14.75 2.807 1 96.56 201 GLY A CA 1
ATOM 1565 C C . GLY A 1 201 ? 31.359 -14.93 3.047 1 96.56 201 GLY A C 1
ATOM 1566 O O . GLY A 1 201 ? 30.906 -16.016 3.414 1 96.56 201 GLY A O 1
ATOM 1567 N N . LEU A 1 202 ? 30.578 -13.922 2.848 1 97.38 202 LEU A N 1
ATOM 1568 C CA . LEU A 1 202 ? 29.156 -13.984 3.121 1 97.38 202 LEU A CA 1
ATOM 1569 C C . LEU A 1 202 ? 28.406 -14.586 1.938 1 97.38 202 LEU A C 1
ATOM 1571 O O . LEU A 1 202 ? 27.375 -15.25 2.121 1 97.38 202 LEU A O 1
ATOM 1575 N N . VAL A 1 203 ? 28.969 -14.234 0.749 1 98.25 203 VAL A N 1
ATOM 1576 C CA . VAL A 1 203 ? 28.328 -14.75 -0.46 1 98.25 203 VAL A CA 1
ATOM 1577 C C . VAL A 1 203 ? 29.406 -15.195 -1.455 1 98.25 203 VAL A C 1
ATOM 1579 O O . VAL A 1 203 ? 30.578 -14.891 -1.284 1 98.25 203 VAL A O 1
ATOM 1582 N N . GLU A 1 204 ? 29 -15.961 -2.408 1 98.25 204 GLU A N 1
ATOM 1583 C CA . GLU A 1 204 ? 29.781 -16.25 -3.607 1 98.25 204 GLU A CA 1
ATOM 1584 C C . GLU A 1 204 ? 29.031 -15.852 -4.871 1 98.25 204 GLU A C 1
ATOM 1586 O O . GLU A 1 204 ? 27.844 -16.156 -5.023 1 98.25 204 GLU A O 1
ATOM 1591 N N . VAL A 1 205 ? 29.734 -15.172 -5.699 1 97.5 205 VAL A N 1
ATOM 1592 C CA . VAL A 1 205 ? 29.094 -14.656 -6.906 1 97.5 205 VAL A CA 1
ATOM 1593 C C . VAL A 1 205 ? 29.531 -15.484 -8.117 1 97.5 205 VAL A C 1
ATOM 1595 O O . VAL A 1 205 ? 30.734 -15.719 -8.305 1 97.5 205 VAL A O 1
ATOM 1598 N N . ARG A 1 206 ? 28.594 -15.945 -8.805 1 95.19 206 ARG A N 1
ATOM 1599 C CA . ARG A 1 206 ? 28.797 -16.609 -10.094 1 95.19 206 ARG A CA 1
ATOM 1600 C C . ARG A 1 206 ? 27.938 -15.977 -11.18 1 95.19 206 ARG A C 1
ATOM 1602 O O . ARG A 1 206 ? 27.141 -15.086 -10.906 1 95.19 206 ARG A O 1
ATOM 1609 N N . ARG A 1 207 ? 28.172 -16.438 -12.375 1 93.25 207 ARG A N 1
ATOM 1610 C CA . ARG A 1 207 ? 27.391 -15.867 -13.477 1 93.25 207 ARG A CA 1
ATOM 1611 C C . ARG A 1 207 ? 25.906 -16.156 -13.297 1 93.25 207 ARG A C 1
ATOM 1613 O O . ARG A 1 207 ? 25.484 -17.312 -13.242 1 93.25 207 ARG A O 1
ATOM 1620 N N . GLY A 1 208 ? 25.172 -15.195 -13.164 1 94.69 208 GLY A N 1
ATOM 1621 C CA . GLY A 1 208 ? 23.719 -15.281 -13.109 1 94.69 208 GLY A CA 1
ATOM 1622 C C . GLY A 1 208 ? 23.203 -15.805 -11.781 1 94.69 208 GLY A C 1
ATOM 1623 O O . GLY A 1 208 ? 22.031 -16.156 -11.664 1 94.69 208 GLY A O 1
ATOM 1624 N N . GLN A 1 209 ? 24.109 -15.93 -10.82 1 97.31 209 GLN A N 1
ATOM 1625 C CA . GLN A 1 209 ? 23.625 -16.438 -9.547 1 97.31 209 GLN A CA 1
ATOM 1626 C C . GLN A 1 209 ? 24.469 -15.914 -8.383 1 97.31 209 GLN A C 1
ATOM 1628 O O . GLN A 1 209 ? 25.625 -15.555 -8.57 1 97.31 209 GLN A O 1
ATOM 1633 N N . VAL A 1 210 ? 23.875 -15.867 -7.199 1 98.44 210 VAL A N 1
ATOM 1634 C CA . VAL A 1 210 ? 24.531 -15.508 -5.941 1 98.44 210 VAL A CA 1
ATOM 1635 C C . VAL A 1 210 ? 24.25 -16.578 -4.891 1 98.44 210 VAL A C 1
ATOM 1637 O O . VAL A 1 210 ? 23.094 -16.891 -4.594 1 98.44 210 VAL A O 1
ATOM 1640 N N . GLN A 1 211 ? 25.281 -17.156 -4.391 1 98.38 211 GLN A N 1
ATOM 1641 C CA . GLN A 1 211 ? 25.141 -18.172 -3.342 1 98.38 211 GLN A CA 1
ATOM 1642 C C . GLN A 1 211 ? 25.328 -17.547 -1.958 1 98.38 211 GLN A C 1
ATOM 1644 O O . GLN A 1 211 ? 26.328 -16.891 -1.695 1 98.38 211 GLN A O 1
ATOM 1649 N N . VAL A 1 212 ? 24.406 -17.766 -1.079 1 98.06 212 VAL A N 1
ATOM 1650 C CA . VAL A 1 212 ? 24.516 -17.312 0.302 1 98.06 212 VAL A CA 1
ATOM 1651 C C . VAL A 1 212 ? 25.359 -18.297 1.107 1 98.06 212 VAL A C 1
ATOM 1653 O O . VAL A 1 212 ? 24.969 -19.453 1.282 1 98.06 212 VAL A O 1
ATOM 1656 N N . MET A 1 213 ? 26.391 -17.844 1.646 1 97.12 213 MET A N 1
ATOM 1657 C CA . MET A 1 213 ? 27.328 -18.703 2.357 1 97.12 213 MET A CA 1
ATOM 1658 C C . MET A 1 213 ? 27.125 -18.609 3.865 1 97.12 213 MET A C 1
ATOM 1660 O O . MET A 1 213 ? 27.281 -19.609 4.578 1 97.12 213 MET A O 1
ATOM 1664 N N . ASP A 1 214 ? 26.828 -17.5 4.363 1 96.12 214 ASP A N 1
ATOM 1665 C CA . ASP A 1 214 ? 26.609 -17.25 5.785 1 96.12 214 ASP A CA 1
ATOM 1666 C C . ASP A 1 214 ? 25.328 -16.469 6.02 1 96.12 214 ASP A C 1
ATOM 1668 O O . ASP A 1 214 ? 25.328 -15.234 6.082 1 96.12 214 ASP A O 1
ATOM 1672 N N . ARG A 1 215 ? 24.297 -17.141 6.293 1 95.38 215 ARG A N 1
ATOM 1673 C CA . ARG A 1 215 ? 22.969 -16.531 6.449 1 95.38 215 ARG A CA 1
ATOM 1674 C C . ARG A 1 215 ? 22.938 -15.602 7.652 1 95.38 215 ARG A C 1
ATOM 1676 O O . ARG A 1 215 ? 22.391 -14.5 7.57 1 95.38 215 ARG A O 1
ATOM 1683 N N . SER A 1 216 ? 23.516 -16.047 8.703 1 94.12 216 SER A N 1
ATOM 1684 C CA . SER A 1 216 ? 23.5 -15.273 9.938 1 94.12 216 SER A CA 1
ATOM 1685 C C . SER A 1 216 ? 24.297 -13.977 9.781 1 94.12 216 SER A C 1
ATOM 1687 O O . SER A 1 216 ? 23.859 -12.922 10.242 1 94.12 216 SER A O 1
ATOM 1689 N N . GLY A 1 217 ? 25.422 -14.133 9.195 1 93.56 217 GLY A N 1
ATOM 1690 C CA . GLY A 1 217 ? 26.234 -12.953 8.953 1 93.56 217 GLY A CA 1
ATOM 1691 C C . GLY A 1 217 ? 25.562 -11.938 8.055 1 93.56 217 GLY A C 1
ATOM 1692 O O . GLY A 1 217 ? 25.641 -10.734 8.297 1 93.56 217 GLY A O 1
ATOM 1693 N N . LEU A 1 218 ? 24.891 -12.445 7.027 1 93.69 218 LEU A N 1
ATOM 1694 C CA . LEU A 1 218 ? 24.188 -11.57 6.086 1 93.69 218 LEU A CA 1
ATOM 1695 C C . LEU A 1 218 ? 23.016 -10.883 6.766 1 93.69 218 LEU A C 1
ATOM 1697 O O . LEU A 1 218 ? 22.766 -9.695 6.535 1 93.69 218 LEU A O 1
ATOM 1701 N N . ALA A 1 219 ? 22.312 -11.594 7.656 1 90.88 219 ALA A N 1
ATOM 1702 C CA . ALA A 1 219 ? 21.156 -11.062 8.359 1 90.88 219 ALA A CA 1
ATOM 1703 C C . ALA A 1 219 ? 21.578 -10 9.375 1 90.88 219 ALA A C 1
ATOM 1705 O O . ALA A 1 219 ? 20.828 -9.031 9.609 1 90.88 219 ALA A O 1
ATOM 1706 N N . ALA A 1 220 ? 22.719 -10.203 9.984 1 83.06 220 ALA A N 1
ATOM 1707 C CA . ALA A 1 220 ? 23.203 -9.289 11.023 1 83.06 220 ALA A CA 1
ATOM 1708 C C . ALA A 1 220 ? 23.688 -7.98 10.406 1 83.06 220 ALA A C 1
ATOM 1710 O O . ALA A 1 220 ? 23.766 -6.957 11.094 1 83.06 220 ALA A O 1
ATOM 1711 N N . GLY A 1 221 ? 23.734 -7.875 9.094 1 70.12 221 GLY A N 1
ATOM 1712 C CA . GLY A 1 221 ? 24.203 -6.637 8.5 1 70.12 221 GLY A CA 1
ATOM 1713 C C . GLY A 1 221 ? 25.656 -6.336 8.82 1 70.12 221 GLY A C 1
ATOM 1714 O O . GLY A 1 221 ? 26.156 -5.246 8.523 1 70.12 221 GLY A O 1
ATOM 1715 N N . ARG A 1 222 ? 26.328 -6.941 9.945 1 51.22 222 ARG A N 1
ATOM 1716 C CA . ARG A 1 222 ? 27.641 -6.609 10.508 1 51.22 222 ARG A CA 1
ATOM 1717 C C . ARG A 1 222 ? 28.734 -6.762 9.461 1 51.22 222 ARG A C 1
ATOM 1719 O O . ARG A 1 222 ? 29.234 -7.863 9.234 1 51.22 222 ARG A O 1
ATOM 1726 N N . LEU A 1 223 ? 28.547 -6.195 8.297 1 42.62 223 LEU A N 1
ATOM 1727 C CA . LEU A 1 223 ? 29.859 -6.117 7.664 1 42.62 223 LEU A CA 1
ATOM 1728 C C . LEU A 1 223 ? 30.906 -5.598 8.648 1 42.62 223 LEU A C 1
ATOM 1730 O O . LEU A 1 223 ? 30.719 -4.539 9.25 1 42.62 223 LEU A O 1
ATOM 1734 N N . ASN A 1 224 ? 31.453 -6.332 9.492 1 31.89 224 ASN A N 1
ATOM 1735 C CA . ASN A 1 224 ? 32.688 -5.883 10.133 1 31.89 224 ASN A CA 1
ATOM 1736 C C . ASN A 1 224 ? 33.5 -4.973 9.211 1 31.89 224 ASN A C 1
ATOM 1738 O O . ASN A 1 224 ? 33.594 -5.215 8.008 1 31.89 224 ASN A O 1
ATOM 1742 N N . MET B 1 1 ? -31.5 15.641 20.234 1 44.69 1 MET B N 1
ATOM 1743 C CA . MET B 1 1 ? -31.438 16.859 19.438 1 44.69 1 MET B CA 1
ATOM 1744 C C . MET B 1 1 ? -30.062 17 18.781 1 44.69 1 MET B C 1
ATOM 1746 O O . MET B 1 1 ? -29.953 17.375 17.609 1 44.69 1 MET B O 1
ATOM 1750 N N . GLN B 1 2 ? -28.734 16.797 19.562 1 58.69 2 GLN B N 1
ATOM 1751 C CA . GLN B 1 2 ? -27.312 16.828 19.25 1 58.69 2 GLN B CA 1
ATOM 1752 C C . GLN B 1 2 ? -26.938 15.742 18.25 1 58.69 2 GLN B C 1
ATOM 1754 O O . GLN B 1 2 ? -26.156 15.977 17.328 1 58.69 2 GLN B O 1
ATOM 1759 N N . SER B 1 3 ? -27.859 14.688 18.25 1 73.94 3 SER B N 1
ATOM 1760 C CA . SER B 1 3 ? -27.594 13.516 17.422 1 73.94 3 SER B CA 1
ATOM 1761 C C . SER B 1 3 ? -28.109 13.711 16 1 73.94 3 SER B C 1
ATOM 1763 O O . SER B 1 3 ? -27.453 13.328 15.031 1 73.94 3 SER B O 1
ATOM 1765 N N . ALA B 1 4 ? -29.234 14.727 16 1 80.88 4 ALA B N 1
ATOM 1766 C CA . ALA B 1 4 ? -29.828 14.891 14.68 1 80.88 4 ALA B CA 1
ATOM 1767 C C . ALA B 1 4 ? -28.953 15.781 13.797 1 80.88 4 ALA B C 1
ATOM 1769 O O . ALA B 1 4 ? -28.797 15.516 12.602 1 80.88 4 ALA B O 1
ATOM 1770 N N . HIS B 1 5 ? -28.422 16.828 14.398 1 89.81 5 HIS B N 1
ATOM 1771 C CA . HIS B 1 5 ? -27.547 17.734 13.656 1 89.81 5 HIS B CA 1
ATOM 1772 C C . HIS B 1 5 ? -26.281 17.031 13.195 1 89.81 5 HIS B C 1
ATOM 1774 O O . HIS B 1 5 ? -25.828 17.25 12.07 1 89.81 5 HIS B O 1
ATOM 1780 N N . GLN B 1 6 ? -25.734 16.25 14.031 1 91.88 6 GLN B N 1
ATOM 1781 C CA . GLN B 1 6 ? -24.531 15.508 13.695 1 91.88 6 GLN B CA 1
ATOM 1782 C C . GLN B 1 6 ? -24.797 14.539 12.547 1 91.88 6 GLN B C 1
ATOM 1784 O O . GLN B 1 6 ? -23.938 14.367 11.672 1 91.88 6 GLN B O 1
ATOM 1789 N N . VAL B 1 7 ? -26.031 13.992 12.555 1 92.06 7 VAL B N 1
ATOM 1790 C CA . VAL B 1 7 ? -26.406 13.07 11.492 1 92.06 7 VAL B CA 1
ATOM 1791 C C . VAL B 1 7 ? 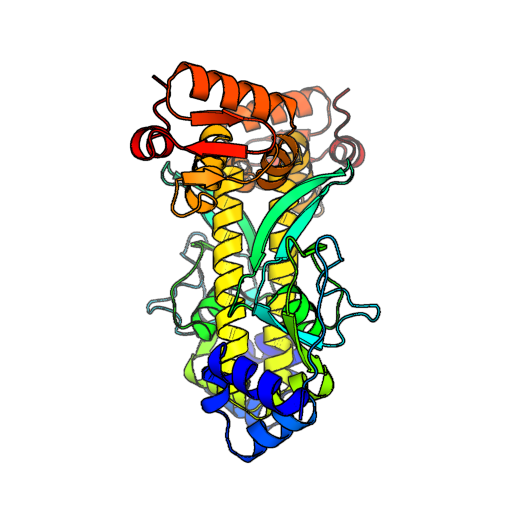-26.5 13.82 10.164 1 92.06 7 VAL B C 1
ATOM 1793 O O . VAL B 1 7 ? -26.062 13.328 9.133 1 92.06 7 VAL B O 1
ATOM 1796 N N . GLU B 1 8 ? -27.062 14.977 10.234 1 90.69 8 GLU B N 1
ATOM 1797 C CA . GLU B 1 8 ? -27.172 15.789 9.031 1 90.69 8 GLU B CA 1
ATOM 1798 C C . GLU B 1 8 ? -25.797 16.172 8.492 1 90.69 8 GLU B C 1
ATOM 1800 O O . GLU B 1 8 ? -25.578 16.141 7.277 1 90.69 8 GLU B O 1
ATOM 1805 N N . ARG B 1 9 ? -24.906 16.578 9.352 1 93.94 9 ARG B N 1
ATOM 1806 C CA . ARG B 1 9 ? -23.547 16.938 8.953 1 93.94 9 ARG B CA 1
ATOM 1807 C C . ARG B 1 9 ? -22.828 15.734 8.344 1 93.94 9 ARG B C 1
ATOM 1809 O O . ARG B 1 9 ? -22.094 15.875 7.371 1 93.94 9 ARG B O 1
ATOM 1816 N N . TRP B 1 10 ? -23.078 14.602 8.945 1 94.31 10 TRP B N 1
ATOM 1817 C CA . TRP B 1 10 ? -22.5 13.359 8.445 1 94.31 10 TRP B CA 1
ATOM 1818 C C . TRP B 1 10 ? -22.969 13.07 7.027 1 94.31 10 TRP B C 1
ATOM 1820 O O . TRP B 1 10 ? -22.156 12.828 6.133 1 94.31 10 TRP B O 1
ATOM 1830 N N . ILE B 1 11 ? -24.234 13.219 6.762 1 91.38 11 ILE B N 1
ATOM 1831 C CA . ILE B 1 11 ? -24.812 12.922 5.457 1 91.38 11 ILE B CA 1
ATOM 1832 C C . ILE B 1 11 ? -24.344 13.953 4.438 1 91.38 11 ILE B C 1
ATOM 1834 O O . ILE B 1 11 ? -24.109 13.617 3.271 1 91.38 11 ILE B O 1
ATOM 1838 N N . GLU B 1 12 ? -24.188 15.18 4.887 1 92.06 12 GLU B N 1
ATOM 1839 C CA . GLU B 1 12 ? -23.688 16.234 4.012 1 92.06 12 GLU B CA 1
ATOM 1840 C C . GLU B 1 12 ? -22.25 15.969 3.572 1 92.06 12 GLU B C 1
ATOM 1842 O O . GLU B 1 12 ? -21.906 16.188 2.408 1 92.06 12 GLU B O 1
ATOM 1847 N N . ARG B 1 13 ? -21.422 15.516 4.422 1 93.94 13 ARG B N 1
ATOM 1848 C CA . ARG B 1 13 ? -20 15.281 4.164 1 93.94 13 ARG B CA 1
ATOM 1849 C C . ARG B 1 13 ? -19.797 14 3.361 1 93.94 13 ARG B C 1
ATOM 1851 O O . ARG B 1 13 ? -18.828 13.891 2.6 1 93.94 13 ARG B O 1
ATOM 1858 N N . PHE B 1 14 ? -20.75 13.07 3.51 1 94.44 14 PHE B N 1
ATOM 1859 C CA . PHE B 1 14 ? -20.688 11.789 2.816 1 94.44 14 PHE B CA 1
ATOM 1860 C C . PHE B 1 14 ? -21.984 11.523 2.047 1 94.44 14 PHE B C 1
ATOM 1862 O O . PHE B 1 14 ? -22.781 10.664 2.432 1 94.44 14 PHE B O 1
ATOM 1869 N N . PRO B 1 15 ? -22.047 12.086 0.939 1 88.38 15 PRO B N 1
ATOM 1870 C CA . PRO B 1 15 ? -23.312 12.016 0.184 1 88.38 15 PRO B CA 1
ATOM 1871 C C . PRO B 1 15 ? -23.656 10.594 -0.25 1 88.38 15 PRO B C 1
ATOM 1873 O O . PRO B 1 15 ? -24.812 10.305 -0.572 1 88.38 15 PRO B O 1
ATOM 1876 N N . LEU B 1 16 ? -22.719 9.773 -0.229 1 84.44 16 LEU B N 1
ATOM 1877 C CA . LEU B 1 16 ? -22.969 8.383 -0.59 1 84.44 16 LEU B CA 1
ATOM 1878 C C . LEU B 1 16 ? -24.016 7.77 0.335 1 84.44 16 LEU B C 1
ATOM 1880 O O . LEU B 1 16 ? -24.75 6.859 -0.064 1 84.44 16 LEU B O 1
ATOM 1884 N N . VAL B 1 17 ? -24.094 8.211 1.484 1 84.94 17 VAL B N 1
ATOM 1885 C CA . VAL B 1 17 ? -25.031 7.711 2.473 1 84.94 17 VAL B CA 1
ATOM 1886 C C . VAL B 1 17 ? -26.469 7.91 1.967 1 84.94 17 VAL B C 1
ATOM 1888 O O . VAL B 1 17 ? -27.359 7.113 2.271 1 84.94 17 VAL B O 1
ATOM 1891 N N . ARG B 1 18 ? -26.656 8.914 1.19 1 81.5 18 ARG B N 1
ATOM 1892 C CA . ARG B 1 18 ? -27.969 9.18 0.609 1 81.5 18 ARG B CA 1
ATOM 1893 C C . ARG B 1 18 ? -28.359 8.086 -0.379 1 81.5 18 ARG B C 1
ATOM 1895 O O . ARG B 1 18 ? -29.531 7.93 -0.704 1 81.5 18 ARG B O 1
ATOM 1902 N N . GLY B 1 19 ? -27.344 7.359 -0.849 1 83.69 19 GLY B N 1
ATOM 1903 C CA . GLY B 1 19 ? -27.594 6.301 -1.813 1 83.69 19 GLY B CA 1
ATOM 1904 C C . GLY B 1 19 ? -28 4.988 -1.168 1 83.69 19 GLY B C 1
ATOM 1905 O O . GLY B 1 19 ? -28.344 4.031 -1.862 1 83.69 19 GLY B O 1
ATOM 1906 N N . PHE B 1 20 ? -28.031 5.078 0.147 1 88.69 20 PHE B N 1
ATOM 1907 C CA . PHE B 1 20 ? -28.469 3.881 0.857 1 88.69 20 PHE B CA 1
ATOM 1908 C C . PHE B 1 20 ? -29.969 3.688 0.72 1 88.69 20 PHE B C 1
ATOM 1910 O O . PHE B 1 20 ? -30.719 4.66 0.606 1 88.69 20 PHE B O 1
ATOM 1917 N N . SER B 1 21 ? -30.359 2.436 0.685 1 91.94 21 SER B N 1
ATOM 1918 C CA . SER B 1 21 ? -31.781 2.17 0.826 1 91.94 21 SER B CA 1
ATOM 1919 C C . SER B 1 21 ? -32.312 2.721 2.143 1 91.94 21 SER B C 1
ATOM 1921 O O . SER B 1 21 ? -31.562 2.949 3.084 1 91.94 21 SER B O 1
ATOM 1923 N N . THR B 1 22 ? -33.594 2.84 2.166 1 91.75 22 THR B N 1
ATOM 1924 C CA . THR B 1 22 ? -34.25 3.348 3.375 1 91.75 22 THR B CA 1
ATOM 1925 C C . THR B 1 22 ? -33.906 2.471 4.578 1 91.75 22 THR B C 1
ATOM 1927 O O . THR B 1 22 ? -33.562 2.98 5.652 1 91.75 22 THR B O 1
ATOM 1930 N N . ASN B 1 23 ? -33.938 1.227 4.383 1 94 23 ASN B N 1
ATOM 1931 C CA . ASN B 1 23 ? -33.625 0.287 5.457 1 94 23 ASN B CA 1
ATOM 1932 C C . ASN B 1 23 ? -32.188 0.41 5.922 1 94 23 ASN B C 1
ATOM 1934 O O . ASN B 1 23 ? -31.922 0.468 7.125 1 94 23 ASN B O 1
ATOM 1938 N N . HIS B 1 24 ? -31.25 0.478 5.043 1 93.38 24 HIS B N 1
ATOM 1939 C CA . HIS B 1 24 ? -29.844 0.56 5.391 1 93.38 24 HIS B CA 1
ATOM 1940 C C . HIS B 1 24 ? -29.516 1.899 6.039 1 93.38 24 HIS B C 1
ATOM 1942 O O . HIS B 1 24 ? -28.672 1.968 6.938 1 93.38 24 HIS B O 1
ATOM 1948 N N . LEU B 1 25 ? -30.203 2.908 5.578 1 91.38 25 LEU B N 1
ATOM 1949 C CA . LEU B 1 25 ? -30.031 4.223 6.188 1 91.38 25 LEU B CA 1
ATOM 1950 C C . LEU B 1 25 ? -30.5 4.215 7.637 1 91.38 25 LEU B C 1
ATOM 1952 O O . LEU B 1 25 ? -29.844 4.801 8.508 1 91.38 25 LEU B O 1
ATOM 1956 N N . GLN B 1 26 ? -31.578 3.619 7.84 1 92.38 26 GLN B N 1
ATOM 1957 C CA . GLN B 1 26 ? -32.125 3.525 9.195 1 92.38 26 GLN B CA 1
ATOM 1958 C C . GLN B 1 26 ? -31.172 2.768 10.109 1 92.38 26 GLN B C 1
ATOM 1960 O O . GLN B 1 26 ? -30.938 3.172 11.258 1 92.38 26 GLN B O 1
ATOM 1965 N N . ILE B 1 27 ? -30.609 1.748 9.609 1 93.62 27 ILE B N 1
ATOM 1966 C CA . ILE B 1 27 ? -29.656 0.959 10.375 1 93.62 27 ILE B CA 1
ATOM 1967 C C . ILE B 1 27 ? -28.438 1.815 10.719 1 93.62 27 ILE B C 1
ATOM 1969 O O . ILE B 1 27 ? -28.016 1.875 11.875 1 93.62 27 ILE B O 1
ATOM 1973 N N . ALA B 1 28 ? -27.906 2.51 9.742 1 94.12 28 ALA B N 1
ATOM 1974 C CA . ALA B 1 28 ? -26.719 3.342 9.93 1 94.12 28 ALA B CA 1
ATOM 1975 C C . ALA B 1 28 ? -26.984 4.484 10.906 1 94.12 28 ALA B C 1
ATOM 1977 O O . ALA B 1 28 ? -26.219 4.711 11.844 1 94.12 28 ALA B O 1
ATOM 1978 N N . ARG B 1 29 ? -28.094 5.125 10.711 1 92.38 29 ARG B N 1
ATOM 1979 C CA . ARG B 1 29 ? -28.469 6.258 11.555 1 92.38 29 ARG B CA 1
ATOM 1980 C C . ARG B 1 29 ? -28.703 5.82 12.992 1 92.38 29 ARG B C 1
ATOM 1982 O O . ARG B 1 29 ? -28.422 6.57 13.93 1 92.38 29 ARG B O 1
ATOM 1989 N N . GLY B 1 30 ? -29.203 4.684 13.102 1 93.44 30 GLY B N 1
ATOM 1990 C CA . GLY B 1 30 ? -29.578 4.191 14.422 1 93.44 30 GLY B CA 1
ATOM 1991 C C . GLY B 1 30 ? -28.375 3.756 15.25 1 93.44 30 GLY B C 1
ATOM 1992 O O . GLY B 1 30 ? -28.469 3.617 16.469 1 93.44 30 GLY B O 1
ATOM 1993 N N . THR B 1 31 ? -27.25 3.568 14.648 1 95 31 THR B N 1
ATOM 1994 C CA . THR B 1 31 ? -26.141 2.982 15.383 1 95 31 THR B CA 1
ATOM 1995 C C . THR B 1 31 ? -24.938 3.922 15.383 1 95 31 THR B C 1
ATOM 1997 O O . THR B 1 31 ? -24.047 3.803 16.234 1 95 31 THR B O 1
ATOM 2000 N N . VAL B 1 32 ? -24.891 4.84 14.453 1 95.19 32 VAL B N 1
ATOM 2001 C CA . VAL B 1 32 ? -23.734 5.703 14.289 1 95.19 32 VAL B CA 1
ATOM 2002 C C . VAL B 1 32 ? -23.578 6.586 15.531 1 95.19 32 VAL B C 1
ATOM 2004 O O . VAL B 1 32 ? -24.562 7.043 16.109 1 95.19 32 VAL B O 1
ATOM 2007 N N . HIS B 1 33 ? -22.391 6.824 15.992 1 94.81 33 HIS B N 1
ATOM 2008 C CA . HIS B 1 33 ? -22.078 7.812 17.016 1 94.81 33 HIS B CA 1
ATOM 2009 C C . HIS B 1 33 ? -20.984 8.766 16.531 1 94.81 33 HIS B C 1
ATOM 2011 O O . HIS B 1 33 ? -20.375 8.547 15.484 1 94.81 33 HIS B O 1
ATOM 2017 N N . PHE B 1 34 ? -20.734 9.836 17.344 1 94.75 34 PHE B N 1
ATOM 2018 C CA . PHE B 1 34 ? -19.922 10.93 16.812 1 94.75 34 PHE B CA 1
ATOM 2019 C C . PHE B 1 34 ? -18.859 11.352 17.797 1 94.75 34 PHE B C 1
ATOM 2021 O O . PHE B 1 34 ? -18.938 12.438 18.391 1 94.75 34 PHE B O 1
ATOM 2028 N N . PRO B 1 35 ? -17.797 10.633 17.891 1 92.62 35 PRO B N 1
ATOM 2029 C CA . PRO B 1 35 ? -16.703 11.031 18.781 1 92.62 35 PRO B CA 1
ATOM 2030 C C . PRO B 1 35 ? -15.906 12.227 18.234 1 92.62 35 PRO B C 1
ATOM 2032 O O . PRO B 1 35 ? -15.891 12.461 17.031 1 92.62 35 PRO B O 1
ATOM 2035 N N . VAL B 1 36 ? -15.305 12.938 19.172 1 94.56 36 VAL B N 1
ATOM 2036 C CA . VAL B 1 36 ? -14.43 14.062 18.859 1 94.56 36 VAL B CA 1
ATOM 2037 C C . VAL B 1 36 ? -13.039 13.82 19.422 1 94.56 36 VAL B C 1
ATOM 2039 O O . VAL B 1 36 ? -12.898 13.422 20.578 1 94.56 36 VAL B O 1
ATOM 2042 N N . LEU B 1 37 ? -12.055 14.016 18.562 1 93.44 37 LEU B N 1
ATOM 2043 C CA . LEU B 1 37 ? -10.656 13.875 18.953 1 93.44 37 LEU B CA 1
ATOM 2044 C C . LEU B 1 37 ? -9.984 15.242 19.062 1 93.44 37 LEU B C 1
ATOM 2046 O O . LEU B 1 37 ? -10.102 16.062 18.156 1 93.44 37 LEU B O 1
ATOM 2050 N N . GLU B 1 38 ? -9.305 15.398 20.141 1 94.94 38 GLU B N 1
ATOM 2051 C CA . GLU B 1 38 ? -8.492 16.609 20.25 1 94.94 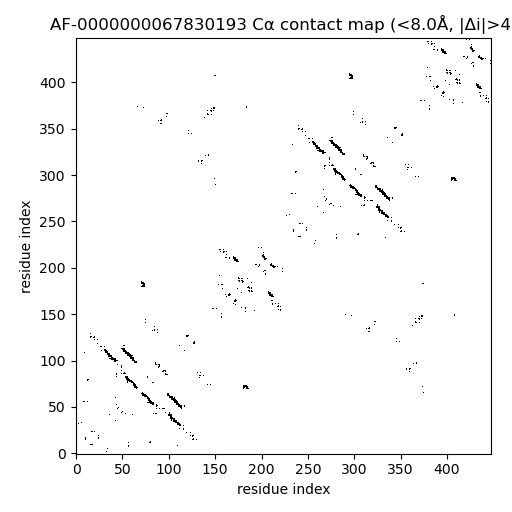38 GLU B CA 1
ATOM 2052 C C . GLU B 1 38 ? -7.16 16.438 19.531 1 94.94 38 GLU B C 1
ATOM 2054 O O . GLU B 1 38 ? -6.699 15.32 19.312 1 94.94 38 GLU B O 1
ATOM 2059 N N . ALA B 1 39 ? -6.586 17.562 19.203 1 94.25 39 ALA B N 1
ATOM 2060 C CA . ALA B 1 39 ? -5.262 17.516 18.594 1 94.25 39 ALA B CA 1
ATOM 2061 C C . ALA B 1 39 ? -4.285 16.719 19.438 1 94.25 39 ALA B C 1
ATOM 2063 O O . ALA B 1 39 ? -4.246 16.875 20.672 1 94.25 39 ALA B O 1
ATOM 2064 N N . GLY B 1 40 ? -3.613 15.812 18.734 1 92.62 40 GLY B N 1
ATOM 2065 C CA . GLY B 1 40 ? -2.609 15.031 19.438 1 92.62 40 GLY B CA 1
ATOM 2066 C C . GLY B 1 40 ? -3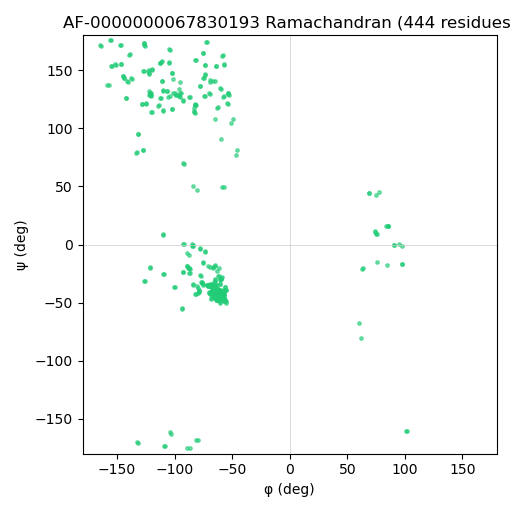.121 13.672 19.891 1 92.62 40 GLY B C 1
ATOM 2067 O O . GLY B 1 40 ? -2.332 12.789 20.234 1 92.62 40 GLY B O 1
ATOM 2068 N N . ALA B 1 41 ? -4.414 13.531 19.906 1 91.69 41 ALA B N 1
ATOM 2069 C CA . ALA B 1 41 ? -4.98 12.242 20.297 1 91.69 41 ALA B CA 1
ATOM 2070 C C . ALA B 1 41 ? -4.707 11.172 19.25 1 91.69 41 ALA B C 1
ATOM 2072 O O . ALA B 1 41 ? -4.68 11.461 18.047 1 91.69 41 ALA B O 1
ATOM 2073 N N . ILE B 1 42 ? -4.426 9.938 19.75 1 85.88 42 ILE B N 1
ATOM 2074 C CA . ILE B 1 42 ? -4.348 8.797 18.844 1 85.88 42 ILE B CA 1
ATOM 2075 C C . ILE B 1 42 ? -5.672 8.641 18.094 1 85.88 42 ILE B C 1
ATOM 2077 O O . ILE B 1 42 ? -6.738 8.617 18.719 1 85.88 42 ILE B O 1
ATOM 2081 N N . ALA B 1 43 ? -5.43 8.609 16.859 1 78.25 43 ALA B N 1
ATOM 2082 C CA . ALA B 1 43 ? -6.641 8.617 16.047 1 78.25 43 ALA B CA 1
ATOM 2083 C C . ALA B 1 43 ? -7.055 7.199 15.656 1 78.25 43 ALA B C 1
ATOM 2085 O O . ALA B 1 43 ? -6.203 6.324 15.492 1 78.25 43 ALA B O 1
ATOM 2086 N N . TYR B 1 44 ? -8.234 6.852 15.648 1 69.5 44 TYR B N 1
ATOM 2087 C CA . TYR B 1 44 ? -8.938 5.73 15.039 1 69.5 44 TYR B CA 1
ATOM 2088 C C . TYR B 1 44 ? -8.688 4.441 15.812 1 69.5 44 TYR B C 1
ATOM 2090 O O . TYR B 1 44 ? -9.148 3.371 15.414 1 69.5 44 TYR B O 1
ATOM 2098 N N . GLU B 1 45 ? -7.617 4.422 16.734 1 64.5 45 GLU B N 1
ATOM 2099 C CA . GLU B 1 45 ? -7.555 3.301 17.656 1 64.5 45 GLU B CA 1
ATOM 2100 C C . GLU B 1 45 ? -8.445 3.547 18.875 1 64.5 45 GLU B C 1
ATOM 2102 O O . GLU B 1 45 ? -7.996 4.125 19.875 1 64.5 45 GLU B O 1
ATOM 2107 N N . LEU B 1 46 ? -9.617 3.902 18.625 1 53.12 46 LEU B N 1
ATOM 2108 C CA . LEU B 1 46 ? -10.539 4.246 19.703 1 53.12 46 LEU B CA 1
ATOM 2109 C C . LEU B 1 46 ? -10.828 3.027 20.578 1 53.12 46 LEU B C 1
ATOM 2111 O O . LEU B 1 46 ? -11.633 2.168 20.203 1 53.12 46 LEU B O 1
ATOM 2115 N N . GLN B 1 47 ? -10.32 2.969 21.797 1 50.28 47 GLN B N 1
ATOM 2116 C CA . GLN B 1 47 ? -10.484 2.068 22.922 1 50.28 47 GLN B CA 1
ATOM 2117 C C . GLN B 1 47 ? -10.039 0.652 22.578 1 50.28 47 GLN B C 1
ATOM 2119 O O . GLN B 1 47 ? -9.156 0.093 23.234 1 50.28 47 GLN B O 1
ATOM 2124 N N . ASP B 1 48 ? -11.078 -0.143 21.797 1 56.31 48 ASP B N 1
ATOM 2125 C CA . ASP B 1 48 ? -10.922 -1.562 21.484 1 56.31 48 ASP B CA 1
ATOM 2126 C C . ASP B 1 48 ? -10.477 -1.763 20.047 1 56.31 48 ASP B C 1
ATOM 2128 O O . ASP B 1 48 ? -10.742 -0.923 19.172 1 56.31 48 ASP B O 1
ATOM 2132 N N . ALA B 1 49 ? -9.641 -2.688 19.766 1 63.91 49 ALA B N 1
ATOM 2133 C CA . ALA B 1 49 ? -9.117 -3.037 18.453 1 63.91 49 ALA B CA 1
ATOM 2134 C C . ALA B 1 49 ? -10.242 -3.186 17.438 1 63.91 49 ALA B C 1
ATOM 2136 O O . ALA B 1 49 ? -11.211 -3.916 17.672 1 63.91 49 ALA B O 1
ATOM 2137 N N . CYS B 1 50 ? -10.445 -2.268 16.453 1 77.25 50 CYS B N 1
ATOM 2138 C CA . CYS B 1 50 ? -11.227 -2.35 15.219 1 77.25 50 CYS B CA 1
ATOM 2139 C C . CYS B 1 50 ? -12.719 -2.246 15.508 1 77.25 50 CYS B C 1
ATOM 2141 O O . CYS B 1 50 ? -13.516 -3.006 14.961 1 77.25 50 CYS B O 1
ATOM 2143 N N . ALA B 1 51 ? -13.195 -1.384 16.359 1 86.12 51 ALA B N 1
ATOM 2144 C CA . ALA B 1 51 ? -14.578 -1.339 16.844 1 86.12 51 ALA B CA 1
ATOM 2145 C C . ALA B 1 51 ? -15.453 -0.507 15.914 1 86.12 51 ALA B C 1
ATOM 2147 O O . ALA B 1 51 ? -16.672 -0.651 15.914 1 86.12 51 ALA B O 1
ATOM 2148 N N . ASN B 1 52 ? -14.781 0.305 15.172 1 91.56 52 ASN B N 1
ATOM 2149 C CA . ASN B 1 52 ? -15.602 1.243 14.414 1 91.56 52 ASN B CA 1
ATOM 2150 C C . ASN B 1 52 ? -15.016 1.518 13.031 1 91.56 52 ASN B C 1
ATOM 2152 O O . ASN B 1 52 ? -13.797 1.498 12.859 1 91.56 52 ASN B O 1
ATOM 2156 N N . TYR B 1 53 ? -15.93 1.665 12.078 1 94 53 TYR B N 1
ATOM 2157 C CA . TYR B 1 53 ? -15.594 2.324 10.82 1 94 53 TYR B CA 1
ATOM 2158 C C . TYR B 1 53 ? -15.672 3.84 10.961 1 94 53 TYR B C 1
ATOM 2160 O O . TYR B 1 53 ? -16.734 4.391 11.234 1 94 53 TYR B O 1
ATOM 2168 N N . LEU B 1 54 ? -14.578 4.492 10.734 1 93.88 54 LEU B N 1
ATOM 2169 C CA . LEU B 1 54 ? -14.508 5.906 11.086 1 93.88 54 LEU B CA 1
ATOM 2170 C C . LEU B 1 54 ? -14.469 6.773 9.828 1 93.88 54 LEU B C 1
ATOM 2172 O O . LEU B 1 54 ? -13.672 6.523 8.922 1 93.88 54 LEU B O 1
ATOM 2176 N N . MET B 1 55 ? -15.305 7.781 9.836 1 94.88 55 MET B N 1
ATOM 2177 C CA . MET B 1 55 ? -15.414 8.781 8.773 1 94.88 55 MET B CA 1
ATOM 2178 C C . MET B 1 55 ? -15.156 10.18 9.32 1 94.88 55 MET B C 1
ATOM 2180 O O . MET B 1 55 ? -15.781 10.594 10.297 1 94.88 55 MET B O 1
ATOM 2184 N N . CYS B 1 56 ? -14.289 10.867 8.688 1 96.44 56 CYS B N 1
ATOM 2185 C CA . CYS B 1 56 ? -13.922 12.188 9.172 1 96.44 56 CYS B CA 1
ATOM 2186 C C . CYS B 1 56 ? -14.914 13.242 8.688 1 96.44 56 CYS B C 1
ATOM 2188 O O . CYS B 1 56 ? -14.984 13.523 7.488 1 96.44 56 CYS B O 1
ATOM 2190 N N . ILE B 1 57 ? -15.648 13.836 9.57 1 96.19 57 ILE B N 1
ATOM 2191 C CA . ILE B 1 57 ? -16.609 14.883 9.219 1 96.19 57 ILE B CA 1
ATOM 2192 C C . ILE B 1 57 ? -15.883 16.219 9.078 1 96.19 57 ILE B C 1
ATOM 2194 O O . ILE B 1 57 ? -16.125 16.969 8.125 1 96.19 57 ILE B O 1
ATOM 2198 N N . ASP B 1 58 ? -14.984 16.469 9.992 1 96.38 58 ASP B N 1
ATOM 2199 C CA . ASP B 1 58 ? -14.172 17.672 10.023 1 96.38 58 ASP B CA 1
ATOM 2200 C C . ASP B 1 58 ? -12.859 17.438 10.758 1 96.38 58 ASP B C 1
ATOM 2202 O O . ASP B 1 58 ? -12.773 16.562 11.625 1 96.38 58 ASP B O 1
ATOM 2206 N N . GLY B 1 59 ? -11.867 18.281 10.352 1 95.44 59 GLY B N 1
ATOM 2207 C CA . GLY B 1 59 ? -10.562 18.141 10.961 1 95.44 59 GLY B CA 1
ATOM 2208 C C . GLY B 1 59 ? -9.57 17.391 10.078 1 95.44 59 GLY B C 1
ATOM 2209 O O . GLY B 1 59 ? -9.719 17.391 8.852 1 95.44 59 GLY B O 1
ATOM 2210 N N . ARG B 1 60 ? -8.5 16.891 10.789 1 94.94 60 ARG B N 1
ATOM 2211 C CA . ARG B 1 60 ? -7.422 16.266 10.039 1 94.94 60 ARG B CA 1
ATOM 2212 C C . ARG B 1 60 ? -6.629 15.297 10.914 1 94.94 60 ARG B C 1
ATOM 2214 O O . ARG B 1 60 ? -6.336 15.602 12.07 1 94.94 60 ARG B O 1
ATOM 2221 N N . THR B 1 61 ? -6.352 14.195 10.312 1 94.5 61 THR B N 1
ATOM 2222 C CA . THR B 1 61 ? -5.504 13.211 10.977 1 94.5 61 THR B CA 1
ATOM 2223 C C . THR B 1 61 ? -4.348 12.797 10.07 1 94.5 61 THR B C 1
ATOM 2225 O O . THR B 1 61 ? -4.457 12.875 8.844 1 94.5 61 THR B O 1
ATOM 2228 N N . ARG B 1 62 ? -3.242 12.461 10.656 1 94.25 62 ARG B N 1
ATOM 2229 C CA . ARG B 1 62 ? -2.117 11.93 9.891 1 94.25 62 ARG B CA 1
ATOM 2230 C C . ARG B 1 62 ? -1.885 10.453 10.203 1 94.25 62 ARG B C 1
ATOM 2232 O O . ARG B 1 62 ? -2.041 10.031 11.352 1 94.25 62 ARG B O 1
ATOM 2239 N N . VAL B 1 63 ? -1.575 9.742 9.25 1 93.88 63 VAL B N 1
ATOM 2240 C CA . VAL B 1 63 ? -1.226 8.328 9.344 1 93.88 63 VAL B CA 1
ATOM 2241 C C . VAL B 1 63 ? 0.253 8.141 9.008 1 93.88 63 VAL B C 1
ATOM 2243 O O . VAL B 1 63 ? 0.721 8.578 7.957 1 93.88 63 VAL B O 1
ATOM 2246 N N . PHE B 1 64 ? 0.984 7.488 9.93 1 94 64 PHE B N 1
ATOM 2247 C CA . PHE B 1 64 ? 2.43 7.426 9.75 1 94 64 PHE B CA 1
ATOM 2248 C C . PHE B 1 64 ? 2.982 6.109 10.289 1 94 64 PHE B C 1
ATOM 2250 O O . PHE B 1 64 ? 2.32 5.426 11.07 1 94 64 PHE B O 1
ATOM 2257 N N . ARG B 1 65 ? 4.062 5.766 9.766 1 92.62 65 ARG B N 1
ATOM 2258 C CA . ARG B 1 65 ? 4.84 4.641 10.281 1 92.62 65 ARG B CA 1
ATOM 2259 C C . ARG B 1 65 ? 6.023 5.129 11.117 1 92.62 65 ARG B C 1
ATOM 2261 O O . ARG B 1 65 ? 6.605 6.176 10.82 1 92.62 65 ARG B O 1
ATOM 2268 N N . MET B 1 66 ? 6.367 4.312 12.133 1 89.56 66 MET B N 1
ATOM 2269 C CA . MET B 1 66 ? 7.508 4.633 12.984 1 89.56 66 MET B CA 1
ATOM 2270 C C . MET B 1 66 ? 8.555 3.527 12.93 1 89.56 66 MET B C 1
ATOM 2272 O O . MET B 1 66 ? 8.227 2.348 13.07 1 89.56 66 MET B O 1
ATOM 2276 N N . SER B 1 67 ? 9.766 3.922 12.672 1 87.88 67 SER B N 1
ATOM 2277 C CA . SER B 1 67 ? 10.852 2.943 12.695 1 87.88 67 SER B CA 1
ATOM 2278 C C . SER B 1 67 ? 11.188 2.52 14.117 1 87.88 67 SER B C 1
ATOM 2280 O O . SER B 1 67 ? 10.695 3.107 15.078 1 87.88 67 SER B O 1
ATOM 2282 N N . GLU B 1 68 ? 12.094 1.522 14.188 1 84.06 68 GLU B N 1
ATOM 2283 C CA . GLU B 1 68 ? 12.562 1.073 15.492 1 84.06 68 GLU B CA 1
ATOM 2284 C C . GLU B 1 68 ? 13.344 2.176 16.203 1 84.06 68 GLU B C 1
ATOM 2286 O O . GLU B 1 68 ? 13.312 2.268 17.438 1 84.06 68 GLU B O 1
ATOM 2291 N N . GLY B 1 69 ? 13.977 3.021 15.453 1 84.75 69 GLY B N 1
ATOM 2292 C CA . GLY B 1 69 ? 14.758 4.109 16.016 1 84.75 69 GLY B CA 1
ATOM 2293 C C . GLY B 1 69 ? 13.93 5.34 16.328 1 84.75 69 GLY B C 1
ATOM 2294 O O . GLY B 1 69 ? 14.453 6.344 16.812 1 84.75 69 GLY B O 1
ATOM 2295 N N . GLY B 1 70 ? 12.641 5.281 16.062 1 88 70 GLY B N 1
ATOM 2296 C CA . GLY B 1 70 ? 11.75 6.367 16.438 1 88 70 GLY B CA 1
ATOM 2297 C C . GLY B 1 70 ? 11.508 7.359 15.328 1 88 70 GLY B C 1
ATOM 2298 O O . GLY B 1 70 ? 10.766 8.328 15.5 1 88 70 GLY B O 1
ATOM 2299 N N . ARG B 1 71 ? 12.078 7.156 14.18 1 90.5 71 ARG B N 1
ATOM 2300 C CA . ARG B 1 71 ? 11.82 8.031 13.047 1 90.5 71 ARG B CA 1
ATOM 2301 C C . ARG B 1 71 ? 10.453 7.746 12.438 1 90.5 71 ARG B C 1
ATOM 2303 O O . ARG B 1 71 ? 10.047 6.586 12.328 1 90.5 71 ARG B O 1
ATOM 2310 N N . GLU B 1 72 ? 9.852 8.852 12.008 1 94.62 72 GLU B N 1
ATOM 2311 C CA . GLU B 1 72 ? 8.516 8.719 11.438 1 94.62 72 GLU B CA 1
ATOM 2312 C C . GLU B 1 72 ? 8.516 9 9.938 1 94.62 72 GLU B C 1
ATOM 2314 O O . GLU B 1 72 ? 9.391 9.711 9.438 1 94.62 72 GLU B O 1
ATOM 2319 N N . MET B 1 73 ? 7.539 8.484 9.336 1 95 73 MET B N 1
ATOM 2320 C CA . MET B 1 73 ? 7.262 8.781 7.934 1 95 73 MET B CA 1
ATOM 2321 C C . MET B 1 73 ? 5.762 8.875 7.684 1 95 73 MET B C 1
ATOM 2323 O O . MET B 1 73 ? 5.016 7.945 8.008 1 95 73 MET B O 1
ATOM 2327 N N . LEU B 1 74 ? 5.363 9.945 7.129 1 96.5 74 LEU B N 1
ATOM 2328 C CA . LEU B 1 74 ? 3.959 10.148 6.793 1 96.5 74 LEU B CA 1
ATOM 2329 C C . LEU B 1 74 ? 3.535 9.234 5.648 1 96.5 74 LEU B C 1
ATOM 2331 O O . LEU B 1 74 ? 4.234 9.133 4.637 1 96.5 74 LEU B O 1
ATOM 2335 N N . ILE B 1 75 ? 2.479 8.547 5.801 1 95.19 75 ILE B N 1
ATOM 2336 C CA . ILE B 1 75 ? 1.906 7.746 4.723 1 95.19 75 ILE B CA 1
ATOM 2337 C C . ILE B 1 75 ? 0.846 8.562 3.982 1 95.19 75 ILE B C 1
ATOM 2339 O O . ILE B 1 75 ? 0.942 8.758 2.77 1 95.19 75 ILE B O 1
ATOM 2343 N N . TYR B 1 76 ? -0.118 9.055 4.766 1 93.69 76 TYR B N 1
ATOM 2344 C CA . TYR B 1 76 ? -1.147 9.906 4.188 1 93.69 76 TYR B CA 1
ATOM 2345 C C . TYR B 1 76 ? -1.905 10.664 5.277 1 93.69 76 TYR B C 1
ATOM 2347 O O . TYR B 1 76 ? -1.681 10.438 6.469 1 93.69 76 TYR B O 1
ATOM 2355 N N . LYS B 1 77 ? -2.703 11.562 4.836 1 94.25 77 LYS B N 1
ATOM 2356 C CA . LYS B 1 77 ? -3.566 12.312 5.746 1 94.25 77 LYS B CA 1
ATOM 2357 C C . LYS B 1 77 ? -5.039 12.102 5.406 1 94.25 77 LYS B C 1
ATOM 2359 O O . LYS B 1 77 ? -5.383 11.844 4.254 1 94.25 77 LYS B O 1
ATOM 2364 N N . VAL B 1 78 ? -5.828 12.188 6.434 1 94.81 78 VAL B N 1
ATOM 2365 C CA . VAL B 1 78 ? -7.277 12.125 6.258 1 94.81 78 VAL B CA 1
ATOM 2366 C C . VAL B 1 78 ? -7.902 13.469 6.633 1 94.81 78 VAL B C 1
ATOM 2368 O O . VAL B 1 78 ? -7.703 13.961 7.742 1 94.81 78 VAL B O 1
ATOM 2371 N N . GLY B 1 79 ? -8.555 14.047 5.672 1 94.69 79 GLY B N 1
ATOM 2372 C CA . GLY B 1 79 ? -9.297 15.266 5.922 1 94.69 79 GLY B CA 1
ATOM 2373 C C . GLY B 1 79 ? -10.805 15.078 5.883 1 94.69 79 GLY B C 1
ATOM 2374 O O . GLY B 1 79 ? -11.289 13.945 5.781 1 94.69 79 GLY B O 1
ATOM 2375 N N . ALA B 1 80 ? -11.492 16.203 5.965 1 95.06 80 ALA B N 1
ATOM 2376 C CA . ALA B 1 80 ? -12.953 16.172 5.902 1 95.06 80 ALA B CA 1
ATOM 2377 C C . ALA B 1 80 ? -13.43 15.43 4.656 1 95.06 80 ALA B C 1
ATOM 2379 O O . ALA B 1 80 ? -12.93 15.664 3.557 1 95.06 80 ALA B O 1
ATOM 2380 N N . GLY B 1 81 ? -14.367 14.453 4.941 1 94.5 81 GLY B N 1
ATOM 2381 C CA . GLY B 1 81 ? -14.914 13.688 3.83 1 94.5 81 GLY B CA 1
ATOM 2382 C C . GLY B 1 81 ? -14.133 12.43 3.529 1 94.5 81 GLY B C 1
ATOM 2383 O O . GLY B 1 81 ? -14.516 11.641 2.662 1 94.5 81 GLY B O 1
ATOM 2384 N N . GLY B 1 82 ? -13.094 12.258 4.316 1 93.5 82 GLY B N 1
ATOM 2385 C CA . GLY B 1 82 ? -12.273 11.078 4.109 1 93.5 82 GLY B CA 1
ATOM 2386 C C . GLY B 1 82 ? -12.508 9.992 5.148 1 93.5 82 GLY B C 1
ATOM 2387 O O . GLY B 1 82 ? -13.227 10.211 6.125 1 93.5 82 GLY B O 1
ATOM 2388 N N . THR B 1 83 ? -11.992 8.805 4.867 1 92.69 83 THR B N 1
ATOM 2389 C CA . THR B 1 83 ? -12.023 7.684 5.801 1 92.69 83 THR B CA 1
ATOM 2390 C C . THR B 1 83 ? -10.617 7.191 6.105 1 92.69 83 THR B C 1
ATOM 2392 O O . THR B 1 83 ? -9.703 7.352 5.289 1 92.69 83 THR B O 1
ATOM 2395 N N . CYS B 1 84 ? -10.477 6.746 7.324 1 86.12 84 CYS B N 1
ATOM 2396 C CA . CYS B 1 84 ? -9.18 6.172 7.664 1 86.12 84 CYS B CA 1
ATOM 2397 C C . CYS B 1 84 ? -9.094 4.719 7.215 1 86.12 84 CYS B C 1
ATOM 2399 O O . CYS B 1 84 ? -9.766 3.852 7.777 1 86.12 84 CYS B O 1
ATOM 2401 N N . VAL B 1 85 ? -8.289 4.461 6.422 1 84.19 85 VAL B N 1
ATOM 2402 C CA . VAL B 1 85 ? -8.156 3.137 5.82 1 84.19 85 VAL B CA 1
ATOM 2403 C C . VAL B 1 85 ? -7.621 2.15 6.855 1 84.19 85 VAL B C 1
ATOM 2405 O O . VAL B 1 85 ? -7.816 0.939 6.73 1 84.19 85 VAL B O 1
ATOM 2408 N N . LEU B 1 86 ? -7.039 2.643 7.887 1 88.19 86 LEU B N 1
ATOM 2409 C CA . LEU B 1 86 ? -6.562 1.751 8.938 1 88.19 86 LEU B CA 1
ATOM 2410 C C . LEU B 1 86 ? -7.723 1.025 9.609 1 88.19 86 LEU B C 1
ATOM 2412 O O . LEU B 1 86 ? -7.625 -0.164 9.914 1 88.19 86 LEU B O 1
ATOM 2416 N N . THR B 1 87 ? -8.758 1.81 9.781 1 90 87 THR B N 1
ATOM 2417 C CA . THR B 1 87 ? -9.93 1.182 10.375 1 90 87 THR B CA 1
ATOM 2418 C C . THR B 1 87 ? -10.547 0.168 9.414 1 90 87 THR B C 1
ATOM 2420 O O . THR B 1 87 ? -10.961 -0.915 9.828 1 90 87 THR B O 1
ATOM 2423 N N . THR B 1 88 ? -10.578 0.554 8.164 1 92.12 88 THR B N 1
ATOM 2424 C CA . THR B 1 88 ? -11.094 -0.364 7.152 1 92.12 88 THR B CA 1
ATOM 2425 C C . THR B 1 88 ? -10.266 -1.646 7.113 1 92.12 88 THR B C 1
ATOM 2427 O O . THR B 1 88 ? -10.82 -2.746 7.094 1 92.12 88 THR B O 1
ATOM 2430 N N . GLN B 1 89 ? -9.008 -1.402 7.102 1 90.06 89 GLN B N 1
ATOM 2431 C CA . GLN B 1 89 ? -8.086 -2.535 7.105 1 90.06 89 GLN B CA 1
ATOM 2432 C C . GLN B 1 89 ? -8.352 -3.453 8.297 1 90.06 89 GLN B C 1
ATOM 2434 O O . GLN B 1 89 ? -8.406 -4.676 8.141 1 90.06 89 GLN B O 1
ATOM 2439 N N . CYS B 1 90 ? -8.469 -2.936 9.414 1 89.19 90 CYS B N 1
ATOM 2440 C CA . CYS B 1 90 ? -8.703 -3.697 10.633 1 89.19 90 CYS B CA 1
ATOM 2441 C C . CYS B 1 90 ? -10.031 -4.445 10.57 1 89.19 90 CYS B C 1
ATOM 2443 O O . CYS B 1 90 ? -10.102 -5.625 10.922 1 89.19 90 CYS B O 1
ATOM 2445 N N . LEU B 1 91 ? -11.039 -3.832 10.086 1 91.75 91 LEU B N 1
ATOM 2446 C CA . LEU B 1 91 ? -12.383 -4.41 10.023 1 91.75 91 LEU B CA 1
ATOM 2447 C C . LEU B 1 91 ? -12.445 -5.523 8.992 1 91.75 91 LEU B C 1
ATOM 2449 O O . LEU B 1 91 ? -13.156 -6.512 9.18 1 91.75 91 LEU B O 1
ATOM 2453 N N . LEU B 1 92 ? -11.711 -5.355 7.91 1 90.75 92 LEU B N 1
ATOM 2454 C CA . LEU B 1 92 ? -11.75 -6.34 6.836 1 90.75 92 LEU B CA 1
ATOM 2455 C C . LEU B 1 92 ? -10.891 -7.555 7.184 1 90.75 92 LEU B C 1
ATOM 2457 O O . LEU B 1 92 ? -11.25 -8.688 6.855 1 90.75 92 LEU B O 1
ATOM 2461 N N . SER B 1 93 ? -9.781 -7.328 7.785 1 84.62 93 SER B N 1
ATOM 2462 C CA . SER B 1 93 ? -8.828 -8.406 8.023 1 84.62 93 SER B CA 1
ATOM 2463 C C . SER B 1 93 ? -9.047 -9.047 9.383 1 84.62 93 SER B C 1
ATOM 2465 O O . SER B 1 93 ? -8.609 -10.18 9.625 1 84.62 93 SER B O 1
ATOM 2467 N N . GLY B 1 94 ? -9.633 -8.336 10.258 1 78.06 94 GLY B N 1
ATOM 2468 C CA . GLY B 1 94 ? -9.719 -8.773 11.641 1 78.06 94 GLY B CA 1
ATOM 2469 C C . GLY B 1 94 ? -8.398 -8.656 12.383 1 78.06 94 GLY B C 1
ATOM 2470 O O . GLY B 1 94 ? -8.234 -9.25 13.453 1 78.06 94 GLY B O 1
ATOM 2471 N N . GLY B 1 95 ? -7.508 -8.023 11.828 1 76.38 95 GLY B N 1
ATOM 2472 C CA . GLY B 1 95 ? -6.191 -7.883 12.43 1 76.38 95 GLY B CA 1
ATOM 2473 C C . GLY B 1 95 ? -5.961 -6.516 13.047 1 76.38 95 GLY B C 1
ATOM 2474 O O . GLY B 1 95 ? -6.906 -5.852 13.469 1 76.38 95 GLY B O 1
ATOM 2475 N N . GLY B 1 96 ? -4.715 -6.105 13.297 1 79.12 96 GLY B N 1
ATOM 2476 C CA . GLY B 1 96 ? -4.344 -4.832 13.891 1 79.12 96 GLY B CA 1
ATOM 2477 C C . GLY B 1 96 ? -4.148 -3.73 12.867 1 79.12 96 GLY B C 1
ATOM 2478 O O . GLY B 1 96 ? -4.609 -3.846 11.727 1 79.12 96 GLY B O 1
ATOM 2479 N N . PHE B 1 97 ? -3.713 -2.619 13.398 1 83.94 97 PHE B N 1
ATOM 2480 C CA . PHE B 1 97 ? -3.471 -1.452 12.555 1 83.94 97 PHE B CA 1
ATOM 2481 C C . PHE B 1 97 ? -2.061 -1.483 11.977 1 83.94 97 PHE B C 1
ATOM 2483 O O . PHE B 1 97 ? -1.083 -1.615 12.719 1 83.94 97 PHE B O 1
ATOM 2490 N N . PRO B 1 98 ? -1.971 -1.35 10.672 1 85.44 98 PRO B N 1
ATOM 2491 C CA . PRO B 1 98 ? -0.655 -1.459 10.031 1 85.44 98 PRO B CA 1
ATOM 2492 C C . PRO B 1 98 ? 0.183 -0.192 10.195 1 85.44 98 PRO B C 1
ATOM 2494 O O . PRO B 1 98 ? 1.335 -0.151 9.75 1 85.44 98 PRO B O 1
ATOM 2497 N N . ALA B 1 99 ? -0.371 0.853 10.797 1 90.44 99 ALA B N 1
ATOM 2498 C CA . ALA B 1 99 ? 0.284 2.139 11.016 1 90.44 99 ALA B CA 1
ATOM 2499 C C . ALA B 1 99 ? -0.34 2.877 12.195 1 90.44 99 ALA B C 1
ATOM 2501 O O . ALA B 1 99 ? -1.285 2.383 12.812 1 90.44 99 ALA B O 1
ATOM 2502 N N . GLN B 1 100 ? 0.248 3.986 12.484 1 89.69 100 GLN B N 1
ATOM 2503 C CA . GLN B 1 100 ? -0.27 4.832 13.555 1 89.69 100 GLN B CA 1
ATOM 2504 C C . GLN B 1 100 ? -0.991 6.051 12.992 1 89.69 100 GLN B C 1
ATOM 2506 O O . GLN B 1 100 ? -0.784 6.422 11.836 1 89.69 100 GLN B O 1
ATOM 2511 N N . SER B 1 101 ? -1.883 6.586 13.812 1 91.81 101 SER B N 1
ATOM 2512 C CA . SER B 1 101 ? -2.623 7.773 13.406 1 91.81 101 SER B CA 1
ATOM 2513 C C . SER B 1 101 ? -2.793 8.75 14.562 1 91.81 101 SER B C 1
ATOM 2515 O O . SER B 1 101 ? -3.041 8.328 15.703 1 91.81 101 SER B O 1
ATOM 2517 N N . VAL B 1 102 ? -2.662 10.039 14.289 1 92.69 102 VAL B N 1
ATOM 2518 C CA . VAL B 1 102 ? -2.838 11.078 15.297 1 92.69 102 VAL B CA 1
ATOM 2519 C C . VAL B 1 102 ? -3.643 12.234 14.719 1 92.69 102 VAL B C 1
ATOM 2521 O O . VAL B 1 102 ? -3.502 12.562 13.539 1 92.69 102 VAL B O 1
ATOM 2524 N N . ALA B 1 103 ? -4.5 12.812 15.555 1 95.06 103 ALA B N 1
ATOM 2525 C CA . ALA B 1 103 ? -5.219 14.016 15.141 1 95.06 103 ALA B CA 1
ATOM 2526 C C . ALA B 1 103 ? -4.301 15.227 15.133 1 95.06 103 ALA B C 1
ATOM 2528 O O . ALA B 1 103 ? -3.625 15.516 16.125 1 95.06 103 ALA B O 1
ATOM 2529 N N . GLU B 1 104 ? -4.312 15.906 14 1 93.88 104 GLU B N 1
ATOM 2530 C CA . GLU B 1 104 ? -3.498 17.109 13.906 1 93.88 104 GLU B CA 1
ATOM 2531 C C . GLU B 1 104 ? -4.277 18.344 14.367 1 93.88 104 GLU B C 1
ATOM 2533 O O . GLU B 1 104 ? -3.689 19.391 14.625 1 93.88 104 GLU B O 1
ATOM 2538 N N . SER B 1 105 ? -5.551 18.266 14.406 1 94.69 105 SER B N 1
ATOM 2539 C CA . SER B 1 105 ? -6.492 19.281 14.875 1 94.69 105 SER B CA 1
ATOM 2540 C C . SER B 1 105 ? -7.715 18.641 15.523 1 94.69 105 SER B C 1
ATOM 2542 O O . SER B 1 105 ? -7.855 17.406 15.516 1 94.69 105 SER B O 1
ATOM 2544 N N . ARG B 1 106 ? -8.523 19.484 16.125 1 96.44 106 ARG B N 1
ATOM 2545 C CA . ARG B 1 106 ? -9.812 18.969 16.578 1 96.44 106 ARG B CA 1
ATOM 2546 C C . ARG B 1 106 ? -10.555 18.281 15.43 1 96.44 106 ARG B C 1
ATOM 2548 O O . ARG B 1 106 ? -10.766 18.891 14.383 1 96.44 106 ARG B O 1
ATOM 2555 N N . THR B 1 107 ? -10.867 17 15.625 1 95.81 107 THR B N 1
ATOM 2556 C CA . THR B 1 107 ? -11.414 16.172 14.547 1 95.81 107 THR B CA 1
ATOM 2557 C C . THR B 1 107 ? -12.742 15.547 14.969 1 95.81 107 THR B C 1
ATOM 2559 O O . THR B 1 107 ? -12.805 14.844 15.977 1 95.81 107 THR B O 1
ATOM 2562 N N . GLU B 1 108 ? -13.75 15.836 14.234 1 95.94 108 GLU B N 1
ATOM 2563 C CA . GLU B 1 108 ? -15.062 15.234 14.43 1 95.94 108 GLU B CA 1
ATOM 2564 C C . GLU B 1 108 ? -15.258 14.031 13.516 1 95.94 108 GLU B C 1
ATOM 2566 O O . GLU B 1 108 ? -15.062 14.125 12.305 1 95.94 108 GLU B O 1
ATOM 2571 N N . LEU B 1 109 ? -15.703 12.938 14.117 1 94.62 109 LEU B N 1
ATOM 2572 C CA . LEU B 1 109 ? -15.812 11.695 13.359 1 94.62 109 LEU B CA 1
ATOM 2573 C C . LEU B 1 109 ? -17.25 11.164 13.398 1 94.62 109 LEU B C 1
ATOM 2575 O O . LEU B 1 109 ? -18 11.477 14.32 1 94.62 109 LEU B O 1
ATOM 2579 N N . ALA B 1 110 ? -17.625 10.5 12.375 1 95 110 ALA B N 1
ATOM 2580 C CA . ALA B 1 110 ? -18.734 9.555 12.422 1 95 110 ALA B CA 1
ATOM 2581 C C . ALA B 1 110 ? -18.219 8.125 12.562 1 95 110 ALA B C 1
ATOM 2583 O O . ALA B 1 110 ? -17.359 7.688 11.797 1 95 110 ALA B O 1
ATOM 2584 N N . ALA B 1 111 ? -18.75 7.43 13.523 1 94.31 111 ALA B N 1
ATOM 2585 C CA . ALA B 1 111 ? -18.297 6.074 13.82 1 94.31 111 ALA B CA 1
ATOM 2586 C C . ALA B 1 111 ? -19.422 5.062 13.664 1 94.31 111 ALA B C 1
ATOM 2588 O O . ALA B 1 111 ? -20.422 5.133 14.383 1 94.31 111 ALA B O 1
ATOM 2589 N N . LEU B 1 112 ? -19.281 4.188 12.688 1 94.62 112 LEU B N 1
ATOM 2590 C CA . LEU B 1 112 ? -20.188 3.055 12.555 1 94.62 112 LEU B CA 1
ATOM 2591 C C . LEU B 1 112 ? -19.641 1.829 13.273 1 94.62 112 LEU B C 1
ATOM 2593 O O . LEU B 1 112 ? -18.5 1.406 13.008 1 94.62 112 LEU B O 1
ATOM 2597 N N . PRO B 1 113 ? -20.391 1.268 14.188 1 94.12 113 PRO B N 1
ATOM 2598 C CA . PRO B 1 113 ? -19.906 0.066 14.875 1 94.12 113 PRO B CA 1
ATOM 2599 C C . PRO B 1 113 ? -19.578 -1.069 13.906 1 94.12 113 PRO B C 1
ATOM 2601 O O . PRO B 1 113 ? -20.203 -1.188 12.852 1 94.12 113 PRO B O 1
ATOM 2604 N N . ALA B 1 114 ? -18.688 -1.965 14.344 1 93.44 114 ALA B N 1
ATOM 2605 C CA . ALA B 1 114 ? -18.188 -3.066 13.523 1 93.44 114 ALA B CA 1
ATOM 2606 C C . ALA B 1 114 ? -19.328 -3.936 13.016 1 93.44 114 ALA B C 1
ATOM 2608 O O . ALA B 1 114 ? -19.328 -4.344 11.852 1 93.44 114 ALA B O 1
ATOM 2609 N N . ASP B 1 115 ? -20.297 -4.191 13.844 1 95 115 ASP B N 1
ATOM 2610 C CA . ASP B 1 115 ? -21.406 -5.055 13.445 1 95 115 ASP B CA 1
ATOM 2611 C C . ASP B 1 115 ? -22.234 -4.414 12.328 1 95 115 ASP B C 1
ATOM 2613 O O . ASP B 1 115 ? -22.641 -5.094 11.391 1 95 115 ASP B O 1
ATOM 2617 N N . THR B 1 116 ? -22.484 -3.141 12.477 1 95.69 116 THR B N 1
ATOM 2618 C CA . THR B 1 116 ? -23.219 -2.414 11.445 1 95.69 116 THR B CA 1
ATOM 2619 C C . THR B 1 116 ? -22.422 -2.383 10.141 1 95.69 116 THR B C 1
ATOM 2621 O O . THR B 1 116 ? -22.984 -2.572 9.062 1 95.69 116 THR B O 1
ATOM 2624 N N . PHE B 1 117 ? -21.125 -2.156 10.242 1 95.31 117 PHE B N 1
ATOM 2625 C CA . PHE B 1 117 ? -20.234 -2.164 9.086 1 95.31 117 PHE B CA 1
ATOM 2626 C C . PHE B 1 117 ? -20.344 -3.488 8.336 1 95.31 117 PHE B C 1
ATOM 2628 O O . PHE B 1 117 ? -20.562 -3.506 7.129 1 95.31 117 PHE B O 1
ATOM 2635 N N . ARG B 1 118 ? -20.234 -4.562 9.062 1 93.38 118 ARG B N 1
ATOM 2636 C CA . ARG B 1 118 ? -20.266 -5.891 8.453 1 93.38 118 ARG B CA 1
ATOM 2637 C C . ARG B 1 118 ? -21.625 -6.16 7.801 1 93.38 118 ARG B C 1
ATOM 2639 O O . ARG B 1 118 ? -21.688 -6.742 6.715 1 93.38 118 ARG B O 1
ATOM 2646 N N . GLN B 1 119 ? -22.641 -5.738 8.469 1 94.62 119 GLN B N 1
ATOM 2647 C CA . GLN B 1 119 ? -23.969 -5.918 7.91 1 94.62 119 GLN B CA 1
ATOM 2648 C C . GLN B 1 119 ? -24.141 -5.145 6.605 1 94.62 119 GLN B C 1
ATOM 2650 O O . GLN B 1 119 ? -24.625 -5.688 5.613 1 94.62 119 GLN B O 1
ATOM 2655 N N . LEU B 1 120 ? -23.719 -3.902 6.633 1 94.88 120 LEU B N 1
ATOM 2656 C CA . LEU B 1 120 ? -23.844 -3.072 5.441 1 94.88 120 LEU B CA 1
ATOM 2657 C C . LEU B 1 120 ? -22.953 -3.574 4.32 1 94.88 120 LEU B C 1
ATOM 2659 O O . LEU B 1 120 ? -23.328 -3.533 3.148 1 94.88 120 LEU B O 1
ATOM 2663 N N . MET B 1 121 ? -21.781 -4.082 4.617 1 93.31 121 MET B N 1
ATOM 2664 C CA . MET B 1 121 ? -20.875 -4.664 3.619 1 93.31 121 MET B CA 1
ATOM 2665 C C . MET B 1 121 ? -21.531 -5.852 2.924 1 93.31 121 MET B C 1
ATOM 2667 O O . MET B 1 121 ? -21.328 -6.07 1.73 1 93.31 121 MET B O 1
ATOM 2671 N N . ARG B 1 122 ? -22.281 -6.516 3.658 1 91.81 122 ARG B N 1
ATOM 2672 C CA . ARG B 1 122 ? -22.938 -7.715 3.131 1 91.81 122 ARG B CA 1
ATOM 2673 C C . ARG B 1 122 ? -24.156 -7.355 2.305 1 91.81 122 ARG B C 1
ATOM 2675 O O . ARG B 1 122 ? -24.422 -7.965 1.267 1 91.81 122 ARG B O 1
ATOM 2682 N N . GLU B 1 123 ? -24.891 -6.324 2.727 1 92.69 123 GLU B N 1
ATOM 2683 C CA . GLU B 1 123 ? -26.266 -6.176 2.229 1 92.69 123 GLU B CA 1
ATOM 2684 C C . GLU B 1 123 ? -26.375 -4.988 1.276 1 92.69 123 GLU B C 1
ATOM 2686 O O . GLU B 1 123 ? -27.328 -4.898 0.497 1 92.69 123 GLU B O 1
ATOM 2691 N N . SER B 1 124 ? -25.516 -4.059 1.43 1 93.44 124 SER B N 1
ATOM 2692 C CA . SER B 1 124 ? -25.656 -2.83 0.657 1 93.44 124 SER B CA 1
ATOM 2693 C C . SER B 1 124 ? -24.562 -2.715 -0.396 1 93.44 124 SER B C 1
ATOM 2695 O O . SER B 1 124 ? -23.391 -2.508 -0.062 1 93.44 124 SER B O 1
ATOM 2697 N N . ASP B 1 125 ? -24.953 -2.744 -1.672 1 90.62 125 ASP B N 1
ATOM 2698 C CA . ASP B 1 125 ? -23.984 -2.557 -2.758 1 90.62 125 ASP B CA 1
ATOM 2699 C C . ASP B 1 125 ? -23.375 -1.162 -2.707 1 90.62 125 ASP B C 1
ATOM 2701 O O . ASP B 1 125 ? -22.172 -1.006 -2.92 1 90.62 125 ASP B O 1
ATOM 2705 N N . ALA B 1 126 ? -24.188 -0.236 -2.406 1 91.31 126 ALA B N 1
ATOM 2706 C CA . ALA B 1 126 ? -23.734 1.148 -2.371 1 91.31 126 ALA B CA 1
ATOM 2707 C C . ALA B 1 126 ? -22.656 1.341 -1.304 1 91.31 126 ALA B C 1
ATOM 2709 O O . ALA B 1 126 ? -21.641 1.992 -1.548 1 91.31 126 ALA B O 1
ATOM 2710 N N . PHE B 1 127 ? -22.891 0.768 -0.133 1 94.06 127 PHE B N 1
ATOM 2711 C CA . PHE B 1 127 ? -21.922 0.878 0.955 1 94.06 127 PHE B CA 1
ATOM 2712 C C . PHE B 1 127 ? -20.641 0.13 0.617 1 94.06 127 PHE B C 1
ATOM 2714 O O . PHE B 1 127 ? -19.547 0.655 0.806 1 94.06 127 PHE B O 1
ATOM 2721 N N . ARG B 1 128 ? -20.766 -1.03 0.073 1 92.06 128 ARG B N 1
ATOM 2722 C CA . ARG B 1 128 ? -19.609 -1.834 -0.312 1 92.06 128 ARG B CA 1
ATOM 2723 C C . ARG B 1 128 ? -18.766 -1.111 -1.354 1 92.06 128 ARG B C 1
ATOM 2725 O O . ARG B 1 128 ? -17.547 -1.059 -1.236 1 92.06 128 ARG B O 1
ATOM 2732 N N . ASP B 1 129 ? -19.422 -0.563 -2.33 1 90.25 129 ASP B N 1
ATOM 2733 C CA . ASP B 1 129 ? -18.719 0.159 -3.385 1 90.25 129 ASP B CA 1
ATOM 2734 C C . ASP B 1 129 ? -17.953 1.356 -2.82 1 90.25 129 ASP B C 1
ATOM 2736 O O . ASP B 1 129 ? -16.812 1.618 -3.215 1 90.25 129 ASP B O 1
ATOM 2740 N N . PHE B 1 130 ? -18.562 2.029 -1.916 1 92.12 130 PHE B N 1
ATOM 2741 C CA . PHE B 1 130 ? -17.953 3.193 -1.293 1 92.12 130 PHE B CA 1
ATOM 2742 C C . PHE B 1 130 ? -16.688 2.795 -0.532 1 92.12 130 PHE B C 1
ATOM 2744 O O . PHE B 1 130 ? -15.641 3.41 -0.7 1 92.12 130 PHE B O 1
ATOM 2751 N N . VAL B 1 131 ? -16.797 1.744 0.274 1 93.75 131 VAL B N 1
ATOM 2752 C CA . VAL B 1 131 ? -15.688 1.294 1.109 1 93.75 131 VAL B CA 1
ATOM 2753 C C . VAL B 1 131 ? -14.547 0.809 0.227 1 93.75 131 VAL B C 1
ATOM 2755 O O . VAL B 1 131 ? -13.391 1.191 0.433 1 93.75 131 VAL B O 1
ATOM 2758 N N . LEU B 1 132 ? -14.859 0.094 -0.754 1 92.38 132 LEU B N 1
ATOM 2759 C CA . LEU B 1 132 ? -13.828 -0.521 -1.582 1 92.38 132 LEU B CA 1
ATOM 2760 C C . LEU B 1 132 ? -13.203 0.505 -2.52 1 92.38 132 LEU B C 1
ATOM 2762 O O . LEU B 1 132 ? -12.008 0.422 -2.83 1 92.38 132 LEU B O 1
ATOM 2766 N N . ASP B 1 133 ? -13.984 1.472 -2.959 1 91.06 133 ASP B N 1
ATOM 2767 C CA . ASP B 1 133 ? -13.438 2.562 -3.758 1 91.06 133 ASP B CA 1
ATOM 2768 C C . ASP B 1 133 ? -12.383 3.342 -2.973 1 91.06 133 ASP B C 1
ATOM 2770 O O . ASP B 1 133 ? -11.297 3.611 -3.48 1 91.06 133 ASP B O 1
ATOM 2774 N N . ASP B 1 134 ? -12.734 3.666 -1.804 1 91.5 134 ASP B N 1
ATOM 2775 C CA . ASP B 1 134 ? -11.797 4.391 -0.942 1 91.5 134 ASP B CA 1
ATOM 2776 C C . ASP B 1 134 ? -10.562 3.547 -0.644 1 91.5 134 ASP B C 1
ATOM 2778 O O . ASP B 1 134 ? -9.438 4.059 -0.645 1 91.5 134 ASP B O 1
ATOM 2782 N N . TYR B 1 135 ? -10.773 2.324 -0.432 1 92.5 135 TYR B N 1
ATOM 2783 C CA . TYR B 1 135 ? -9.688 1.408 -0.085 1 92.5 135 TYR B CA 1
ATOM 2784 C C . TYR B 1 135 ? -8.727 1.23 -1.254 1 92.5 135 TYR B C 1
ATOM 2786 O O . TYR B 1 135 ? -7.512 1.219 -1.067 1 92.5 135 TYR B O 1
ATOM 2794 N N . THR B 1 136 ? -9.234 1.15 -2.463 1 92.5 136 THR B N 1
ATOM 2795 C CA . THR B 1 136 ? -8.398 0.976 -3.645 1 92.5 136 THR B CA 1
ATOM 2796 C C . THR B 1 136 ? -7.617 2.252 -3.945 1 92.5 136 THR B C 1
ATOM 2798 O O . THR B 1 136 ? -6.473 2.193 -4.398 1 92.5 136 THR B O 1
ATOM 2801 N N . LYS B 1 137 ? -8.219 3.369 -3.699 1 91.44 137 LYS B N 1
ATOM 2802 C CA . LYS B 1 137 ? -7.52 4.637 -3.881 1 91.44 137 LYS B CA 1
ATOM 2803 C C . LYS B 1 137 ? -6.312 4.734 -2.953 1 91.44 137 LYS B C 1
ATOM 2805 O O . LYS B 1 137 ? -5.258 5.23 -3.35 1 91.44 137 LYS B O 1
ATOM 2810 N N . LEU B 1 138 ? -6.52 4.258 -1.842 1 91.81 138 LEU B N 1
ATOM 2811 C CA . LEU B 1 138 ? -5.426 4.309 -0.878 1 91.81 138 LEU B CA 1
ATOM 2812 C C . LEU B 1 138 ? -4.289 3.385 -1.3 1 91.81 138 LEU B C 1
ATOM 2814 O O . LEU B 1 138 ? -3.115 3.76 -1.216 1 91.81 138 LEU B O 1
ATOM 2818 N N . LEU B 1 139 ? -4.598 2.195 -1.676 1 92.06 139 LEU B N 1
ATOM 2819 C CA . LEU B 1 139 ? -3.537 1.298 -2.119 1 92.06 139 LEU B CA 1
ATOM 2820 C C . LEU B 1 139 ? -2.754 1.913 -3.275 1 92.06 139 LEU B C 1
ATOM 2822 O O . LEU B 1 139 ? -1.523 1.841 -3.307 1 92.06 139 LEU B O 1
ATOM 2826 N N . THR B 1 140 ? -3.475 2.516 -4.207 1 91.69 140 THR B N 1
ATOM 2827 C CA . THR B 1 140 ? -2.818 3.199 -5.316 1 91.69 140 THR B CA 1
ATOM 2828 C C . THR B 1 140 ? -1.887 4.293 -4.801 1 91.69 140 THR B C 1
ATOM 2830 O O . THR B 1 140 ? -0.749 4.414 -5.258 1 91.69 140 THR B O 1
ATOM 2833 N N . ALA B 1 141 ? -2.365 4.996 -3.844 1 92.31 141 ALA B N 1
ATOM 2834 C CA . ALA B 1 141 ? -1.565 6.078 -3.273 1 92.31 141 ALA B CA 1
ATOM 2835 C C . ALA B 1 141 ? -0.315 5.535 -2.588 1 92.31 141 ALA B C 1
ATOM 2837 O O . ALA B 1 141 ? 0.747 6.16 -2.635 1 92.31 141 ALA B O 1
ATOM 2838 N N . VAL B 1 142 ? -0.432 4.453 -1.939 1 94.19 142 VAL B N 1
ATOM 2839 C CA . VAL B 1 142 ? 0.714 3.887 -1.236 1 94.19 142 VAL B CA 1
ATOM 2840 C C . VAL B 1 142 ? 1.712 3.322 -2.246 1 94.19 142 VAL B C 1
ATOM 2842 O O . VAL B 1 142 ? 2.926 3.41 -2.043 1 94.19 142 VAL B O 1
ATOM 2845 N N . PHE B 1 143 ? 1.244 2.754 -3.359 1 92.56 143 PHE B N 1
ATOM 2846 C CA . PHE B 1 143 ? 2.135 2.361 -4.445 1 92.56 143 PHE B CA 1
ATOM 2847 C C . PHE B 1 143 ? 2.943 3.555 -4.941 1 92.56 143 PHE B C 1
ATOM 2849 O O . PHE B 1 143 ? 4.16 3.459 -5.121 1 92.56 143 PHE B O 1
ATOM 2856 N N . ASP B 1 144 ? 2.26 4.633 -5.125 1 93 144 ASP B N 1
ATOM 2857 C CA . ASP B 1 144 ? 2.932 5.855 -5.562 1 93 144 ASP B CA 1
ATOM 2858 C C . ASP B 1 144 ? 3.98 6.297 -4.547 1 93 144 ASP B C 1
ATOM 2860 O O . ASP B 1 144 ? 5.066 6.746 -4.922 1 93 144 ASP B O 1
ATOM 2864 N N . LEU B 1 145 ? 3.639 6.145 -3.307 1 94.88 145 LEU B N 1
ATOM 2865 C CA . LEU B 1 145 ? 4.543 6.551 -2.236 1 94.88 145 LEU B CA 1
ATOM 2866 C C . LEU B 1 145 ? 5.793 5.676 -2.223 1 94.88 145 LEU B C 1
ATOM 2868 O O . LEU B 1 145 ? 6.902 6.176 -2.012 1 94.88 145 LEU B O 1
ATOM 2872 N N . VAL B 1 146 ? 5.656 4.398 -2.428 1 94.62 146 VAL B N 1
ATOM 2873 C CA . VAL B 1 146 ? 6.809 3.502 -2.494 1 94.62 146 VAL B CA 1
ATOM 2874 C C . VAL B 1 146 ? 7.77 3.975 -3.58 1 94.62 146 VAL B C 1
ATOM 2876 O O . VAL B 1 146 ? 8.977 4.066 -3.352 1 94.62 146 VAL B O 1
ATOM 2879 N N . GLU B 1 147 ? 7.211 4.238 -4.711 1 93.19 147 GLU B N 1
ATOM 2880 C CA . GLU B 1 147 ? 8.016 4.719 -5.832 1 93.19 147 GLU B CA 1
ATOM 2881 C C . GLU B 1 147 ? 8.734 6.016 -5.477 1 93.19 147 GLU B C 1
ATOM 2883 O O . GLU B 1 147 ? 9.93 6.164 -5.742 1 93.19 147 GLU B O 1
ATOM 2888 N N . GLU B 1 148 ? 8.039 6.883 -4.902 1 93.19 148 GLU B N 1
ATOM 2889 C CA . GLU B 1 148 ? 8.602 8.18 -4.531 1 93.19 148 GLU B CA 1
ATOM 2890 C C . GLU B 1 148 ? 9.766 8.016 -3.553 1 93.19 148 GLU B C 1
ATOM 2892 O O . GLU B 1 148 ? 10.836 8.578 -3.76 1 93.19 148 GLU B O 1
ATOM 2897 N N . VAL B 1 149 ? 9.531 7.281 -2.537 1 94.38 149 VAL B N 1
ATOM 2898 C CA . VAL B 1 149 ? 10.539 7.094 -1.498 1 94.38 149 VAL B CA 1
ATOM 2899 C C . VAL B 1 149 ? 11.742 6.359 -2.076 1 94.38 149 VAL B C 1
ATOM 2901 O O . VAL B 1 149 ? 12.891 6.656 -1.721 1 94.38 149 VAL B O 1
ATOM 2904 N N . ALA B 1 150 ? 11.516 5.523 -2.998 1 93.25 150 ALA B N 1
ATOM 2905 C CA . ALA B 1 150 ? 12.586 4.707 -3.572 1 93.25 150 ALA B CA 1
ATOM 2906 C C . ALA B 1 150 ? 13.445 5.527 -4.531 1 93.25 150 ALA B C 1
ATOM 2908 O O . ALA B 1 150 ? 14.656 5.328 -4.609 1 93.25 150 ALA B O 1
ATOM 2909 N N . PHE B 1 151 ? 12.844 6.508 -5.242 1 93 151 PHE B N 1
ATOM 2910 C CA . PHE B 1 151 ? 13.57 7.016 -6.402 1 93 151 PHE B CA 1
ATOM 2911 C C . PHE B 1 151 ? 13.719 8.531 -6.324 1 93 151 PHE B C 1
ATOM 2913 O O . PHE B 1 151 ? 14.633 9.094 -6.926 1 93 151 PHE B O 1
ATOM 2920 N N . ALA B 1 152 ? 12.797 9.156 -5.742 1 92.5 152 ALA B N 1
ATOM 2921 C CA . ALA B 1 152 ? 12.875 10.609 -5.707 1 92.5 152 ALA B CA 1
ATOM 2922 C C . ALA B 1 152 ? 13.875 11.078 -4.648 1 92.5 152 ALA B C 1
ATOM 2924 O O . ALA B 1 152 ? 13.883 10.562 -3.527 1 92.5 152 ALA B O 1
ATOM 2925 N N . PRO B 1 153 ? 14.68 12.062 -5.031 1 93.31 153 PRO B N 1
ATOM 2926 C CA . PRO B 1 153 ? 15.57 12.648 -4.02 1 93.31 153 PRO B CA 1
ATOM 2927 C C . PRO B 1 153 ? 14.797 13.344 -2.895 1 93.31 153 PRO B C 1
ATOM 2929 O O . PRO B 1 153 ? 13.68 13.82 -3.107 1 93.31 153 PRO B O 1
ATOM 2932 N N . LEU B 1 154 ? 15.438 13.391 -1.734 1 95.12 154 LEU B N 1
ATOM 2933 C CA . LEU B 1 154 ? 14.82 13.984 -0.556 1 95.12 154 LEU B CA 1
ATOM 2934 C C . LEU B 1 154 ? 14.375 15.414 -0.837 1 95.12 154 LEU B C 1
ATOM 2936 O O . LEU B 1 154 ? 13.305 15.836 -0.397 1 95.12 154 LEU B O 1
ATOM 2940 N N . GLU B 1 155 ? 15.195 16.156 -1.584 1 95.88 155 GLU B N 1
ATOM 2941 C CA . GLU B 1 155 ? 14.875 17.531 -1.916 1 95.88 155 GLU B CA 1
ATOM 2942 C C . GLU B 1 155 ? 13.539 17.641 -2.65 1 95.88 155 GLU B C 1
ATOM 2944 O O . GLU B 1 155 ? 12.727 18.516 -2.361 1 95.88 155 GLU B O 1
ATOM 2949 N N . GLN B 1 156 ? 13.352 16.781 -3.533 1 95.19 156 GLN B N 1
ATOM 2950 C CA . GLN B 1 156 ? 12.117 16.781 -4.309 1 95.19 156 GLN B CA 1
ATOM 2951 C C . GLN B 1 156 ? 10.922 16.391 -3.443 1 95.19 156 GLN B C 1
ATOM 2953 O O . GLN B 1 156 ? 9.836 16.969 -3.57 1 95.19 156 GLN B O 1
ATOM 2958 N N . ARG B 1 157 ? 11.125 15.391 -2.619 1 96.06 157 ARG B N 1
ATOM 2959 C CA . ARG B 1 157 ? 10.047 14.938 -1.745 1 96.06 157 ARG B CA 1
ATOM 2960 C C . ARG B 1 157 ? 9.641 16.031 -0.768 1 96.06 157 ARG B C 1
ATOM 2962 O O . ARG B 1 157 ? 8.453 16.234 -0.508 1 96.06 157 ARG B O 1
ATOM 2969 N N . LEU B 1 158 ? 10.602 16.75 -0.245 1 97.44 158 LEU B N 1
ATOM 2970 C CA . LEU B 1 158 ? 10.32 17.859 0.662 1 97.44 158 LEU B CA 1
ATOM 2971 C C . LEU B 1 158 ? 9.586 18.984 -0.065 1 97.44 158 LEU B C 1
ATOM 2973 O O . LEU B 1 158 ? 8.633 19.547 0.464 1 97.44 158 LEU B O 1
ATOM 2977 N N . ALA B 1 159 ? 10.023 19.297 -1.243 1 97.19 159 ALA B N 1
ATOM 2978 C CA . ALA B 1 159 ? 9.375 20.344 -2.039 1 97.19 159 ALA B CA 1
ATOM 2979 C C . ALA B 1 159 ? 7.906 20 -2.283 1 97.19 159 ALA B C 1
ATOM 2981 O O . ALA B 1 159 ? 7.031 20.844 -2.098 1 97.19 159 ALA B O 1
ATOM 2982 N N . ARG B 1 160 ? 7.715 18.812 -2.652 1 95.62 160 ARG B N 1
ATOM 2983 C CA . ARG B 1 160 ? 6.344 18.375 -2.896 1 95.62 160 ARG B CA 1
ATOM 2984 C C . ARG B 1 160 ? 5.5 18.484 -1.63 1 95.62 160 ARG B C 1
ATOM 2986 O O . ARG B 1 160 ? 4.348 18.922 -1.68 1 95.62 160 ARG B O 1
ATOM 2993 N N . ARG B 1 161 ? 6.07 18.047 -0.529 1 96.38 161 ARG B N 1
ATOM 2994 C CA . ARG B 1 161 ? 5.367 18.125 0.748 1 96.38 161 ARG B CA 1
ATOM 2995 C C . ARG B 1 161 ? 4.98 19.562 1.073 1 96.38 161 ARG B C 1
ATOM 2997 O O . ARG B 1 161 ? 3.854 19.812 1.498 1 96.38 161 ARG B O 1
ATOM 3004 N N . LEU B 1 162 ? 5.875 20.469 0.86 1 97.5 162 LEU B N 1
ATOM 3005 C CA . LEU B 1 162 ? 5.613 21.891 1.125 1 97.5 162 LEU B CA 1
ATOM 3006 C C . LEU B 1 162 ? 4.5 22.406 0.224 1 97.5 162 LEU B C 1
ATOM 3008 O O . LEU B 1 162 ? 3.596 23.109 0.689 1 97.5 162 LEU B O 1
ATOM 3012 N N . LEU B 1 163 ? 4.52 22.031 -1 1 96.75 163 LEU B N 1
ATOM 3013 C CA . LEU B 1 163 ? 3.555 22.531 -1.974 1 96.75 163 LEU B CA 1
ATOM 3014 C C . LEU B 1 163 ? 2.152 22.031 -1.662 1 96.75 163 LEU B C 1
ATOM 3016 O O . LEU B 1 163 ? 1.173 22.766 -1.812 1 96.75 163 LEU B O 1
ATOM 3020 N N . VAL B 1 164 ? 2.092 20.812 -1.225 1 93.88 164 VAL B N 1
ATOM 3021 C CA . VAL B 1 164 ? 0.797 20.203 -0.935 1 93.88 164 VAL B CA 1
ATOM 3022 C C . VAL B 1 164 ? 0.246 20.766 0.375 1 93.88 164 VAL B C 1
ATOM 3024 O O . VAL B 1 164 ? -0.963 20.969 0.51 1 93.88 164 VAL B O 1
ATOM 3027 N N . GLU B 1 165 ? 1.076 21.062 1.296 1 95.06 165 GLU B N 1
ATOM 3028 C CA . GLU B 1 165 ? 0.662 21.438 2.643 1 95.06 165 GLU B CA 1
ATOM 3029 C C . GLU B 1 165 ? 0.393 22.938 2.732 1 95.06 165 GLU B C 1
ATOM 3031 O O . GLU B 1 165 ? -0.243 23.406 3.682 1 95.06 165 GLU B O 1
ATOM 3036 N N . ALA B 1 166 ? 0.928 23.656 1.831 1 96.31 166 ALA B N 1
ATOM 3037 C CA . ALA B 1 166 ? 0.784 25.109 1.88 1 96.31 166 ALA B CA 1
ATOM 3038 C C . ALA B 1 166 ? -0.685 25.516 1.808 1 96.31 166 ALA B C 1
ATOM 3040 O O . ALA B 1 166 ? -1.439 25 0.98 1 96.31 166 ALA B O 1
ATOM 3041 N N . ASP B 1 167 ? -1.102 26.438 2.652 1 94.31 167 ASP B N 1
ATOM 3042 C CA . ASP B 1 167 ? -2.473 26.938 2.619 1 94.31 167 ASP B CA 1
ATOM 3043 C C . ASP B 1 167 ? -2.645 28 1.539 1 94.31 167 ASP B C 1
ATOM 3045 O O . ASP B 1 167 ? -1.793 28.141 0.659 1 94.31 167 ASP B O 1
ATOM 3049 N N . ALA B 1 168 ? -3.764 28.672 1.604 1 94.19 168 ALA B N 1
ATOM 3050 C CA . ALA B 1 168 ? -4.109 29.625 0.554 1 94.19 168 ALA B CA 1
ATOM 3051 C C . ALA B 1 168 ? -3.088 30.75 0.486 1 94.19 168 ALA B C 1
ATOM 3053 O O . ALA B 1 168 ? -2.871 31.344 -0.577 1 94.19 168 ALA B O 1
ATOM 3054 N N . GLU B 1 169 ? -2.443 31.047 1.584 1 95.38 169 GLU B N 1
ATOM 3055 C CA . GLU B 1 169 ? -1.46 32.125 1.641 1 95.38 169 GLU B CA 1
ATOM 3056 C C . GLU B 1 169 ? -0.051 31.594 1.38 1 95.38 169 GLU B C 1
ATOM 3058 O O . GLU B 1 169 ? 0.917 32.344 1.417 1 95.38 169 GLU B O 1
ATOM 3063 N N . GLY B 1 170 ? 0.061 30.281 1.147 1 96.44 170 GLY B N 1
ATOM 3064 C CA . GLY B 1 170 ? 1.354 29.672 0.875 1 96.44 170 GLY B CA 1
ATOM 3065 C C . GLY B 1 170 ? 2.111 29.297 2.133 1 96.44 170 GLY B C 1
ATOM 3066 O O . GLY B 1 170 ? 3.324 29.062 2.09 1 96.44 170 GLY B O 1
ATOM 3067 N N . ILE B 1 171 ? 1.407 29.266 3.244 1 97.75 171 ILE B N 1
ATOM 3068 C CA . ILE B 1 171 ? 2.076 29.016 4.516 1 97.75 171 ILE B CA 1
ATOM 3069 C C . ILE B 1 171 ? 1.896 27.562 4.922 1 97.75 171 ILE B C 1
ATOM 3071 O O . ILE B 1 171 ? 0.792 27.016 4.832 1 97.75 171 ILE B O 1
ATOM 3075 N N . VAL B 1 172 ? 2.998 26.906 5.277 1 97.75 172 VAL B N 1
ATOM 3076 C CA . VAL B 1 172 ? 3.006 25.578 5.887 1 97.75 172 VAL B CA 1
ATOM 3077 C C . VAL B 1 172 ? 3.244 25.703 7.391 1 97.75 172 VAL B C 1
ATOM 3079 O O . VAL B 1 172 ? 4.312 26.141 7.82 1 97.75 172 VAL B O 1
ATOM 3082 N N . TRP B 1 173 ? 2.291 25.297 8.148 1 95.31 173 TRP B N 1
ATOM 3083 C CA . TRP B 1 173 ? 2.35 25.438 9.602 1 95.31 173 TRP B CA 1
ATOM 3084 C C . TRP B 1 173 ? 2.949 24.188 10.25 1 95.31 173 TRP B C 1
ATOM 3086 O O . TRP B 1 173 ? 2.277 23.484 11.008 1 95.31 173 TRP B O 1
ATOM 3096 N N . LYS B 1 174 ? 4.254 24.031 10 1 96.44 174 LYS B N 1
ATOM 3097 C CA . LYS B 1 174 ? 4.988 22.891 10.547 1 96.44 174 LYS B CA 1
ATOM 3098 C C . LYS B 1 174 ? 6.414 23.281 10.914 1 96.44 174 LYS B C 1
ATOM 3100 O O . LYS B 1 174 ? 7.035 24.109 10.242 1 96.44 174 LYS B O 1
ATOM 3105 N N . THR B 1 175 ? 6.91 22.672 12 1 96.62 175 THR B N 1
ATOM 3106 C CA . THR B 1 175 ? 8.305 22.812 12.398 1 96.62 175 THR B CA 1
ATOM 3107 C C . THR B 1 175 ? 9.211 21.984 11.492 1 96.62 175 THR B C 1
ATOM 3109 O O . THR B 1 175 ? 8.734 21.141 10.727 1 96.62 175 THR B O 1
ATOM 3112 N N . HIS B 1 176 ? 10.469 22.297 11.57 1 97.75 176 HIS B N 1
ATOM 3113 C CA . HIS B 1 176 ? 11.438 21.5 10.836 1 97.75 176 HIS B CA 1
ATOM 3114 C C . HIS B 1 176 ? 11.344 20.016 11.219 1 97.75 176 HIS B C 1
ATOM 3116 O O . HIS B 1 176 ? 11.469 19.141 10.359 1 97.75 176 HIS B O 1
ATOM 3122 N N . GLN B 1 177 ? 11.07 19.766 12.484 1 96.19 177 GLN B N 1
ATOM 3123 C CA . GLN B 1 177 ? 10.938 18.391 12.953 1 96.19 177 GLN B CA 1
ATOM 3124 C C . GLN B 1 177 ? 9.719 17.719 12.336 1 96.19 177 GLN B C 1
ATOM 3126 O O . GLN B 1 177 ? 9.797 16.562 11.914 1 96.19 177 GLN B O 1
ATOM 3131 N N . GLN B 1 178 ? 8.648 18.375 12.305 1 95.56 178 GLN B N 1
ATOM 3132 C CA . GLN B 1 178 ? 7.426 17.812 11.727 1 95.56 178 GLN B CA 1
ATOM 3133 C C . GLN B 1 178 ? 7.602 17.547 10.234 1 95.56 178 GLN B C 1
ATOM 3135 O O . GLN B 1 178 ? 7.141 16.516 9.727 1 95.56 178 GLN B O 1
ATOM 3140 N N . LEU B 1 179 ? 8.258 18.422 9.547 1 97.38 179 LEU B N 1
ATOM 3141 C CA . LEU B 1 179 ? 8.539 18.234 8.133 1 97.38 179 LEU B CA 1
ATOM 3142 C C . LEU B 1 179 ? 9.477 17.047 7.926 1 97.38 179 LEU B C 1
ATOM 3144 O O . LEU B 1 179 ? 9.289 16.266 6.992 1 97.38 179 LEU B O 1
ATOM 3148 N N . ALA B 1 180 ? 10.492 16.953 8.82 1 97.19 180 ALA B N 1
ATOM 3149 C CA . ALA B 1 180 ? 11.391 15.812 8.766 1 97.19 180 ALA B CA 1
ATOM 3150 C C . ALA B 1 180 ? 10.625 14.5 8.914 1 97.19 180 ALA B C 1
ATOM 3152 O O . ALA B 1 180 ? 10.836 13.562 8.141 1 97.19 180 ALA B O 1
ATOM 3153 N N . SER B 1 181 ? 9.688 14.469 9.82 1 96.06 181 SER B N 1
ATOM 3154 C CA . SER B 1 181 ? 8.852 13.289 10.055 1 96.06 181 SER B CA 1
ATOM 3155 C C . SER B 1 181 ? 7.988 12.977 8.836 1 96.06 181 SER B C 1
ATOM 3157 O O . SER B 1 181 ? 7.805 11.805 8.484 1 96.06 181 SER B O 1
ATOM 3159 N N . ASP B 1 182 ? 7.539 13.977 8.172 1 96.31 182 ASP B N 1
ATOM 3160 C CA . ASP B 1 182 ? 6.68 13.781 7.012 1 96.31 182 ASP B CA 1
ATOM 3161 C C . ASP B 1 182 ? 7.43 13.062 5.891 1 96.31 182 ASP B C 1
ATOM 3163 O O . ASP B 1 182 ? 6.855 12.219 5.195 1 96.31 182 ASP B O 1
ATOM 3167 N N . VAL B 1 183 ? 8.711 13.352 5.762 1 96.56 183 VAL B N 1
ATOM 3168 C CA . VAL B 1 183 ? 9.414 12.852 4.586 1 96.56 183 VAL B CA 1
ATOM 3169 C C . VAL B 1 183 ? 10.398 11.758 5.004 1 96.56 183 VAL B C 1
ATOM 3171 O O . VAL B 1 183 ? 11.234 11.336 4.207 1 96.56 183 VAL B O 1
ATOM 3174 N N . GLY B 1 184 ? 10.328 11.344 6.25 1 95.38 184 GLY B N 1
ATOM 3175 C CA . GLY B 1 184 ? 11.172 10.258 6.719 1 95.38 184 GLY B CA 1
ATOM 3176 C C . GLY B 1 184 ? 12.641 10.633 6.789 1 95.38 184 GLY B C 1
ATOM 3177 O O . GLY B 1 184 ? 13.492 9.898 6.297 1 95.38 184 GLY B O 1
ATOM 3178 N N . SER B 1 185 ? 12.961 11.758 7.285 1 95.38 185 SER B N 1
ATOM 3179 C CA . SER B 1 185 ? 14.32 12.258 7.445 1 95.38 185 SER B CA 1
ATOM 3180 C C . SER B 1 185 ? 14.539 12.82 8.852 1 95.38 185 SER B C 1
ATOM 3182 O O . SER B 1 185 ? 13.797 12.492 9.773 1 95.38 185 SER B O 1
ATOM 3184 N N . VAL B 1 186 ? 15.656 13.484 9.055 1 95.38 186 VAL B N 1
ATOM 3185 C CA . VAL B 1 186 ? 15.969 14.047 10.359 1 95.38 186 VAL B CA 1
ATOM 3186 C C . VAL B 1 186 ? 15.961 15.57 10.289 1 95.38 186 VAL B C 1
ATOM 3188 O O . VAL B 1 186 ? 16.188 16.156 9.227 1 95.38 186 VAL B O 1
ATOM 3191 N N . ARG B 1 187 ? 15.75 16.156 11.414 1 96.38 187 ARG B N 1
ATOM 3192 C CA . ARG B 1 187 ? 15.555 17.609 11.508 1 96.38 187 ARG B CA 1
ATOM 3193 C C . ARG B 1 187 ? 16.75 18.359 10.953 1 96.38 187 ARG B C 1
ATOM 3195 O O . ARG B 1 187 ? 16.594 19.375 10.258 1 96.38 187 ARG B O 1
ATOM 3202 N N . GLU B 1 188 ? 17.922 17.875 11.203 1 97.75 188 GLU B N 1
ATOM 3203 C CA . GLU B 1 188 ? 19.156 18.562 10.805 1 97.75 188 GLU B CA 1
ATOM 3204 C C . GLU B 1 188 ? 19.25 18.688 9.289 1 97.75 188 GLU B C 1
ATOM 3206 O O . GLU B 1 188 ? 19.625 19.734 8.758 1 97.75 188 GLU B O 1
ATOM 3211 N N . VAL B 1 189 ? 18.906 17.703 8.641 1 97.38 189 VAL B N 1
ATOM 3212 C CA . VAL B 1 189 ? 18.984 17.672 7.188 1 97.38 189 VAL B CA 1
ATOM 3213 C C . VAL B 1 189 ? 17.938 18.609 6.598 1 97.38 189 VAL B C 1
ATOM 3215 O O . VAL B 1 189 ? 18.219 19.375 5.68 1 97.38 189 VAL B O 1
ATOM 3218 N N . ILE B 1 190 ? 16.781 18.609 7.164 1 97.88 190 ILE B N 1
ATOM 3219 C CA . ILE B 1 190 ? 15.68 19.438 6.695 1 97.88 190 ILE B CA 1
ATOM 3220 C C . ILE B 1 190 ? 16.016 20.906 6.93 1 97.88 190 ILE B C 1
ATOM 3222 O O . ILE B 1 190 ? 15.789 21.75 6.062 1 97.88 190 ILE B O 1
ATOM 3226 N N . SER B 1 191 ? 16.562 21.156 8.078 1 98.19 191 SER B N 1
ATOM 3227 C CA . SER B 1 191 ? 16.969 22.531 8.398 1 98.19 191 SER B CA 1
ATOM 3228 C C . SER B 1 191 ? 17.969 23.062 7.387 1 98.19 191 SER B C 1
ATOM 3230 O O . SER B 1 191 ? 17.844 24.203 6.93 1 98.19 191 SER B O 1
ATOM 3232 N N . ARG B 1 192 ? 18.891 22.234 7.07 1 98.19 192 ARG B N 1
ATOM 3233 C CA . ARG B 1 192 ? 19.906 22.625 6.098 1 98.19 192 ARG B CA 1
ATOM 3234 C C . ARG B 1 192 ? 19.281 22.891 4.734 1 98.19 192 ARG B C 1
ATOM 3236 O O . ARG B 1 192 ? 19.578 23.906 4.094 1 98.19 192 ARG B O 1
ATOM 3243 N N . MET B 1 193 ? 18.438 22.094 4.293 1 97.44 193 MET B N 1
ATOM 3244 C CA . MET B 1 193 ? 17.781 22.219 2.994 1 97.44 193 MET B CA 1
ATOM 3245 C C . MET B 1 193 ? 16.922 23.484 2.945 1 97.44 193 MET B C 1
ATOM 3247 O O . MET B 1 193 ? 16.984 24.234 1.973 1 97.44 193 MET B O 1
ATOM 3251 N N . LEU B 1 194 ? 16.203 23.688 4.008 1 97.94 194 LEU B N 1
ATOM 3252 C CA . LEU B 1 194 ? 15.344 24.875 4.066 1 97.94 194 LEU B CA 1
ATOM 3253 C C . LEU B 1 194 ? 16.188 26.141 4.102 1 97.94 194 LEU B C 1
ATOM 3255 O O . LEU B 1 194 ? 15.789 27.172 3.537 1 97.94 194 LEU B O 1
ATOM 3259 N N . GLY B 1 195 ? 17.281 26.078 4.816 1 97.69 195 GLY B N 1
ATOM 3260 C CA . GLY B 1 195 ? 18.203 27.203 4.805 1 97.69 195 GLY B CA 1
ATOM 3261 C C . GLY B 1 195 ? 18.703 27.547 3.416 1 97.69 195 GLY B C 1
ATOM 3262 O O . GLY B 1 195 ? 18.703 28.719 3.021 1 97.69 195 GLY B O 1
ATOM 3263 N N . GLU B 1 196 ? 19.094 26.531 2.699 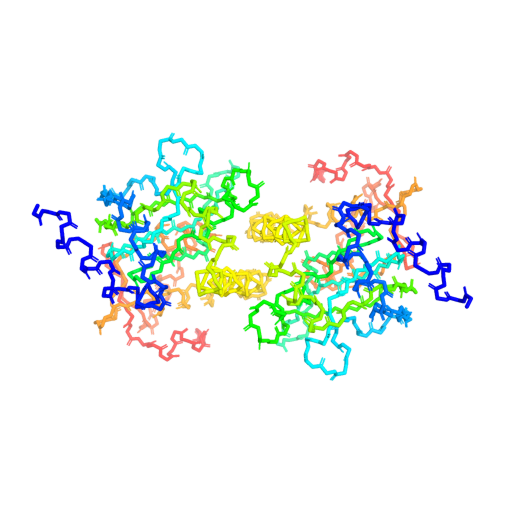1 97.31 196 GLU B N 1
ATOM 3264 C CA . GLU B 1 196 ? 19.562 26.719 1.329 1 97.31 196 GLU B CA 1
ATOM 3265 C C . GLU B 1 196 ? 18.469 27.297 0.445 1 97.31 196 GLU B C 1
ATOM 3267 O O . GLU B 1 196 ? 18.734 28.172 -0.392 1 97.31 196 GLU B O 1
ATOM 3272 N N . TRP B 1 197 ? 17.281 26.859 0.638 1 97.44 197 TRP B N 1
ATOM 3273 C CA . TRP B 1 197 ? 16.156 27.328 -0.155 1 97.44 197 TRP B CA 1
ATOM 3274 C C . TRP B 1 197 ? 15.797 28.766 0.203 1 97.44 197 TRP B C 1
ATOM 3276 O O . TRP B 1 197 ? 15.367 29.531 -0.658 1 97.44 197 TRP B O 1
ATOM 3286 N N . ALA B 1 198 ? 15.953 29.062 1.453 1 97.62 198 ALA B N 1
ATOM 3287 C CA . ALA B 1 198 ? 15.727 30.453 1.887 1 97.62 198 ALA B CA 1
ATOM 3288 C C . ALA B 1 198 ? 16.734 31.391 1.244 1 97.62 198 ALA B C 1
ATOM 3290 O O . ALA B 1 198 ? 16.375 32.469 0.756 1 97.62 198 ALA B O 1
ATOM 3291 N N . ASP B 1 199 ? 17.953 30.969 1.247 1 97.38 199 ASP B N 1
ATOM 3292 C CA . ASP B 1 199 ? 19.016 31.766 0.619 1 97.38 199 ASP B CA 1
ATOM 3293 C C . ASP B 1 199 ? 18.719 31.984 -0.862 1 97.38 199 ASP B C 1
ATOM 3295 O O . ASP B 1 199 ? 19.047 33.031 -1.41 1 97.38 199 ASP B O 1
ATOM 3299 N N . ALA B 1 200 ? 18.047 31.062 -1.44 1 96.12 200 ALA B N 1
ATOM 3300 C CA . ALA B 1 200 ? 17.734 31.109 -2.867 1 96.12 200 ALA B CA 1
ATOM 3301 C C . ALA B 1 200 ? 16.422 31.844 -3.117 1 96.12 200 ALA B C 1
ATOM 3303 O O . ALA B 1 200 ? 16 32 -4.266 1 96.12 200 ALA B O 1
ATOM 3304 N N . GLY B 1 201 ? 15.711 32.188 -2.096 1 96.62 201 GLY B N 1
ATOM 3305 C CA . GLY B 1 201 ? 14.477 32.938 -2.211 1 96.62 201 GLY B CA 1
ATOM 3306 C C . GLY B 1 201 ? 13.266 32.094 -2.498 1 96.62 201 GLY B C 1
ATOM 3307 O O . GLY B 1 201 ? 12.219 32.594 -2.896 1 96.62 201 GLY B O 1
ATOM 3308 N N . LEU B 1 202 ? 13.367 30.797 -2.301 1 97.38 202 LEU B N 1
ATOM 3309 C CA . LEU B 1 202 ? 12.273 29.891 -2.613 1 97.38 202 LEU B CA 1
ATOM 3310 C C . LEU B 1 202 ? 11.273 29.812 -1.46 1 97.38 202 LEU B C 1
ATOM 3312 O O . LEU B 1 202 ? 10.078 29.625 -1.679 1 97.38 202 LEU B O 1
ATOM 3316 N N . VAL B 1 203 ? 11.898 29.938 -0.255 1 98.25 203 VAL B N 1
ATOM 3317 C CA . VAL B 1 203 ? 11.039 29.875 0.928 1 98.25 203 VAL B CA 1
ATOM 3318 C C . VAL B 1 203 ? 11.508 30.922 1.948 1 98.25 203 VAL B C 1
ATOM 3320 O O . VAL B 1 203 ? 12.586 31.484 1.814 1 98.25 203 VAL B O 1
ATOM 3323 N N . GLU B 1 204 ? 10.664 31.219 2.869 1 98.25 204 GLU B N 1
ATOM 3324 C CA . GLU B 1 204 ? 11 31.953 4.086 1 98.25 204 GLU B CA 1
ATOM 3325 C C . GLU B 1 204 ? 10.68 31.125 5.332 1 98.25 204 GLU B C 1
ATOM 3327 O O . GLU B 1 204 ? 9.586 30.562 5.445 1 98.25 204 GLU B O 1
ATOM 3332 N N . VAL B 1 205 ? 11.641 31.062 6.184 1 97.5 205 VAL B N 1
ATOM 3333 C CA . VAL B 1 205 ? 11.469 30.25 7.379 1 97.5 205 VAL B CA 1
ATOM 3334 C C . VAL B 1 205 ? 11.211 31.141 8.594 1 97.5 205 VAL B C 1
ATOM 3336 O O . VAL B 1 205 ? 11.93 32.125 8.812 1 97.5 205 VAL B O 1
ATOM 3339 N N . ARG B 1 206 ? 10.188 30.844 9.266 1 95.19 206 ARG B N 1
ATOM 3340 C CA . ARG B 1 206 ? 9.859 31.453 10.547 1 95.19 206 ARG B CA 1
ATOM 3341 C C . ARG B 1 206 ? 9.617 30.391 11.617 1 95.19 206 ARG B C 1
ATOM 3343 O O . ARG B 1 206 ? 9.617 29.203 11.32 1 95.19 206 ARG B O 1
ATOM 3350 N N . ARG B 1 207 ? 9.445 30.875 12.812 1 93.19 207 ARG B N 1
ATOM 3351 C CA . ARG B 1 207 ? 9.211 29.906 13.891 1 93.19 207 ARG B CA 1
ATOM 3352 C C . ARG B 1 207 ? 7.926 29.125 13.656 1 93.19 207 ARG B C 1
ATOM 3354 O O . ARG B 1 207 ? 6.84 29.703 13.57 1 93.19 207 ARG B O 1
ATOM 3361 N N . GLY B 1 208 ? 8.023 27.938 13.516 1 94.44 208 GLY B N 1
ATOM 3362 C CA . GLY B 1 208 ? 6.891 27.031 13.414 1 94.44 208 GLY B CA 1
ATOM 3363 C C . GLY B 1 208 ? 6.199 27.094 12.062 1 94.44 208 GLY B C 1
ATOM 3364 O O . GLY B 1 208 ? 5.094 26.578 11.906 1 94.44 208 GLY B O 1
ATOM 3365 N N . GLN B 1 209 ? 6.805 27.797 11.141 1 97.19 209 GLN B N 1
ATOM 3366 C CA . GLN B 1 209 ? 6.141 27.875 9.836 1 97.19 209 GLN B CA 1
ATOM 3367 C C . GLN B 1 209 ? 7.152 28.062 8.711 1 97.19 209 GLN B C 1
ATOM 3369 O O . GLN B 1 209 ? 8.25 28.562 8.938 1 97.19 209 GLN B O 1
ATOM 3374 N N . VAL B 1 210 ? 6.797 27.641 7.504 1 98.44 210 VAL B N 1
ATOM 3375 C CA . VAL B 1 210 ? 7.555 27.828 6.27 1 98.44 210 VAL B CA 1
ATOM 3376 C C . VAL B 1 210 ? 6.66 28.438 5.199 1 98.44 210 VAL B C 1
ATOM 3378 O O . VAL B 1 210 ? 5.605 27.891 4.863 1 98.44 210 VAL B O 1
ATOM 3381 N N . GLN B 1 211 ? 7.043 29.562 4.719 1 98.38 211 GLN B N 1
ATOM 3382 C CA . GLN B 1 211 ? 6.297 30.234 3.656 1 98.38 211 GLN B CA 1
ATOM 3383 C C . GLN B 1 211 ? 6.891 29.906 2.287 1 98.38 211 GLN B C 1
ATOM 3385 O O . GLN B 1 211 ? 8.086 30.109 2.062 1 98.38 211 GLN B O 1
ATOM 3390 N N . VAL B 1 212 ? 6.09 29.453 1.384 1 98 212 VAL B N 1
ATOM 3391 C CA . VAL B 1 212 ? 6.52 29.203 0.012 1 98 212 VAL B CA 1
ATOM 3392 C C . VAL B 1 212 ? 6.508 30.5 -0.779 1 98 212 VAL B C 1
ATOM 3394 O O . VAL B 1 212 ? 5.449 31.109 -0.975 1 98 212 VAL B O 1
ATOM 3397 N N . MET B 1 213 ? 7.602 30.891 -1.282 1 97.12 213 MET B N 1
ATOM 3398 C CA . MET B 1 213 ? 7.738 32.156 -1.98 1 97.12 213 MET B CA 1
ATOM 3399 C C . MET B 1 213 ? 7.688 31.969 -3.492 1 97.12 213 MET B C 1
ATOM 3401 O O . MET B 1 213 ? 7.152 32.812 -4.215 1 97.12 213 MET B O 1
ATOM 3405 N N . ASP B 1 214 ? 8.234 30.938 -3.977 1 96.06 214 ASP B N 1
ATOM 3406 C CA . ASP B 1 214 ? 8.289 30.625 -5.398 1 96.06 214 ASP B CA 1
ATOM 3407 C C . ASP B 1 214 ? 7.863 29.188 -5.66 1 96.06 214 ASP B C 1
ATOM 3409 O O . ASP B 1 214 ? 8.703 28.281 -5.703 1 96.06 214 ASP B O 1
ATOM 3413 N N . ARG B 1 215 ? 6.648 29 -5.973 1 95.31 215 ARG B N 1
ATOM 3414 C CA . ARG B 1 215 ? 6.078 27.656 -6.156 1 95.31 215 ARG B CA 1
ATOM 3415 C C . ARG B 1 215 ? 6.719 26.953 -7.348 1 95.31 215 ARG B C 1
ATOM 3417 O O . ARG B 1 215 ? 7.051 25.766 -7.27 1 95.31 215 ARG B O 1
ATOM 3424 N N . SER B 1 216 ? 6.875 27.672 -8.391 1 94 216 SER B N 1
ATOM 3425 C CA . SER B 1 216 ? 7.426 27.094 -9.609 1 94 216 SER B CA 1
ATOM 3426 C C . SER B 1 216 ? 8.875 26.672 -9.406 1 94 216 SER B C 1
ATOM 3428 O O . SER B 1 216 ? 9.281 25.594 -9.867 1 94 216 SER B O 1
ATOM 3430 N N . GLY B 1 217 ? 9.609 27.531 -8.797 1 93.56 217 GLY B N 1
ATOM 3431 C CA . GLY B 1 217 ? 11 27.203 -8.516 1 93.56 217 GLY B CA 1
ATOM 3432 C C . GLY B 1 217 ? 11.148 25.984 -7.621 1 93.56 217 GLY B C 1
ATOM 3433 O O . GLY B 1 217 ? 12.023 25.141 -7.852 1 93.56 217 GLY B O 1
ATOM 3434 N N . LEU B 1 218 ? 10.289 25.922 -6.617 1 93.62 218 LEU B N 1
ATOM 3435 C CA . LEU B 1 218 ? 10.32 24.797 -5.691 1 93.62 218 LEU B CA 1
ATOM 3436 C C . LEU B 1 218 ? 9.93 23.5 -6.398 1 93.62 218 LEU B C 1
ATOM 3438 O O . LEU B 1 218 ? 10.539 22.453 -6.16 1 93.62 218 LEU B O 1
ATOM 3442 N N . ALA B 1 219 ? 8.961 23.562 -7.316 1 90.75 219 ALA B N 1
ATOM 3443 C CA . ALA B 1 219 ? 8.484 22.391 -8.055 1 90.75 219 ALA B CA 1
ATOM 3444 C C . ALA B 1 219 ? 9.539 21.891 -9.031 1 90.75 219 ALA B C 1
ATOM 3446 O O . ALA B 1 219 ? 9.648 20.688 -9.281 1 90.75 219 ALA B O 1
ATOM 3447 N N . ALA B 1 220 ? 10.281 22.828 -9.617 1 83 220 ALA B N 1
ATOM 3448 C CA . ALA B 1 220 ? 11.289 22.484 -10.617 1 83 220 ALA B CA 1
ATOM 3449 C C . ALA B 1 220 ? 12.508 21.844 -9.969 1 83 220 ALA B C 1
ATOM 3451 O O . ALA B 1 220 ? 13.273 21.141 -10.641 1 83 220 ALA B O 1
ATOM 3452 N N . GLY B 1 221 ? 12.602 21.766 -8.648 1 70.25 221 GLY B N 1
ATOM 3453 C CA . GLY B 1 221 ? 13.766 21.172 -8.008 1 70.25 221 GLY B CA 1
ATOM 3454 C C . GLY B 1 221 ? 15.055 21.922 -8.281 1 70.25 221 GLY B C 1
ATOM 3455 O O . GLY B 1 221 ? 16.141 21.453 -7.949 1 70.25 221 GLY B O 1
ATOM 3456 N N . ARG B 1 222 ? 15.227 22.812 -9.398 1 52.03 222 ARG B N 1
ATOM 3457 C CA . ARG B 1 222 ? 16.438 23.453 -9.906 1 52.03 222 ARG B CA 1
ATOM 3458 C C . ARG B 1 222 ? 17.109 24.297 -8.828 1 52.03 222 ARG B C 1
ATOM 3460 O O . ARG B 1 222 ? 16.688 25.422 -8.562 1 52.03 222 ARG B O 1
ATOM 3467 N N . LEU B 1 223 ? 17.281 23.688 -7.684 1 43.25 223 LEU B N 1
ATOM 3468 C CA . LEU B 1 223 ? 18.266 24.516 -7.004 1 43.25 223 LEU B CA 1
ATOM 3469 C C . LEU B 1 223 ? 19.422 24.859 -7.938 1 43.25 223 LEU B C 1
ATOM 3471 O O . LEU B 1 223 ? 20.062 23.953 -8.5 1 43.25 223 LEU B O 1
ATOM 3475 N N . ASN B 1 224 ? 19.297 25.719 -8.812 1 32.5 224 ASN B N 1
ATOM 3476 C CA . ASN B 1 224 ? 20.531 26.25 -9.406 1 32.5 224 ASN B CA 1
ATOM 3477 C C . ASN B 1 224 ? 21.68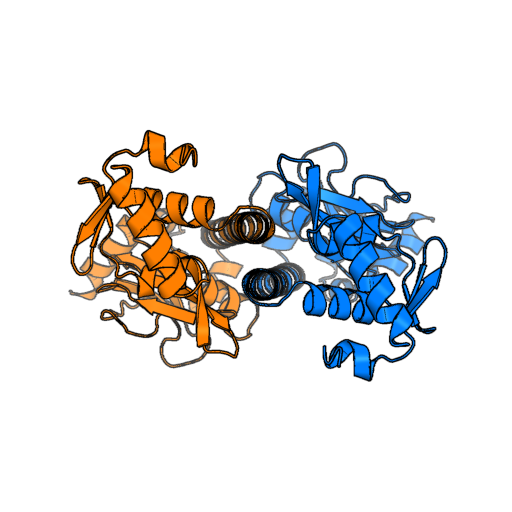8 26.219 -8.406 1 32.5 224 ASN B C 1
ATOM 3479 O O . ASN B 1 224 ? 21.5 26.484 -7.223 1 32.5 224 ASN B O 1
#

Organism: Methylorubrum extorquens (strain ATCC 14718 / DSM 1338 / JCM 2805 / NCIMB 9133 / AM1) (NCBI:txid272630)

Sequence (448 aa):
MQSAHQVERWIERFPLVRGFSTNHLQIARGTVHFPVLEAGAIAYELQDACANYLMCIDGRTRVFRMSEGGREMLIYKVGAGGTCVLTTQCLLSGGGFPAQSVAESRTELAALPADTFRQLMRESDAFRDFVLDDYTKLLTAVFDLVEEVAFAPLEQRLARRLLVEADAEGIVWKTHQQLASDVGSVREVISRMLGEWADAGLVEVRRGQVQVMDRSGLAAGRLNMQSAHQVERWIERFPLVRGFSTNHLQIARGTVHFPVLEAGAIAYELQDACANYLMCIDGRTRVFRMSEGGREMLIYKVGAGGTCVLTTQCLLSGGGFPAQSVAESRTELAALPADTFRQLMRESDAFRDFVLDDYTKLLTAVFDLVEEVAFAPLEQRLARRLLVEADAEGIVWKTHQQLASDVGSVREVISRMLGEWADAGLVEVRRGQVQVMDRSGLAAGRLN

Solvent-accessible surface area (backbone atoms only — not comparable to full-atom values): 23426 Å² total; per-residue (Å²): 115,78,63,53,56,51,48,50,51,44,41,68,47,38,58,66,58,72,65,41,52,71,68,56,38,50,54,49,65,72,57,45,44,70,57,74,39,49,56,68,35,71,39,82,68,61,90,51,90,46,50,39,45,47,32,29,54,34,44,32,33,40,30,29,44,68,48,96,87,66,49,31,29,51,73,51,70,35,38,57,57,29,58,50,58,53,27,49,43,9,60,63,54,70,51,71,63,83,55,45,34,31,20,74,29,62,23,38,32,39,30,34,38,42,68,58,48,54,51,38,53,63,71,30,67,61,54,34,52,53,53,44,37,55,48,41,52,47,51,44,50,50,49,53,46,40,51,42,58,55,67,50,52,67,69,51,53,49,35,50,51,48,64,69,56,27,46,98,85,26,42,24,86,42,38,52,55,54,51,10,25,45,67,41,52,49,40,70,60,41,46,51,51,50,50,55,34,32,76,69,54,33,30,44,80,53,92,51,25,36,35,59,65,30,67,66,55,44,72,65,57,62,74,123,115,76,63,56,56,51,48,52,51,45,41,66,49,38,56,68,56,72,64,42,52,71,68,56,38,50,54,49,65,72,57,46,45,70,56,72,41,49,56,69,32,69,39,84,66,61,95,51,91,49,47,38,44,47,34,30,54,36,43,32,32,39,30,29,44,68,47,96,86,66,47,32,28,50,74,51,70,37,38,56,58,30,59,50,59,52,28,50,44,9,59,64,53,70,52,71,62,82,54,45,36,31,19,74,30,62,24,37,32,40,31,33,39,42,68,57,49,55,50,37,52,65,72,30,68,62,55,34,51,51,53,46,38,55,49,42,52,46,52,44,50,48,49,52,46,40,50,41,57,54,67,50,52,68,70,52,52,50,36,51,51,49,64,71,56,27,45,99,85,25,42,25,85,44,37,52,54,56,51,11,26,46,70,39,55,50,40,69,60,41,45,53,54,51,50,54,33,33,76,70,55,33,33,45,81,51,91,52,27,37,33,58,65,30,67,65,58,45,71,64,58,62,72,120

Foldseek 3Di:
DVLVVVVVLVCVLAVLLVVWDPVLNCLQSVAKDKDKDAFFDWPPCPVDQLFWWKAWSAAKKWWWAADPVGAIETLDMAGGSATDVQSVVCLVPVDGGPTTMGTRHIIMIIIGGSVSLVVCCVPPPSSVCVSVVRNVVSVVSNVVVVVCLVDPDLLLVLLVVQLVQQDPQQKHQAQLQRSCNHSRHHSVVSVVSLVLCVVVVQWDDDVRMIGGRNSPVSNVSPPD/DVLVVVVVLVCVLAVLLVVWDPVLNCLQSVAKDKDKDAFFDWPPPPPDFLFWWKAWSAAKKWWWAADPVGFIETLDMAGGSATDVQSVVCLVVVDGGPTTMGTRHIIMIIIGGSVSLVVCCPPPPSSVCVSVVRNVVSVVSNVVVVVCLVDPDLLLVLLVVQLVQQDPQQKHQAQLQRSCNHSRHHSVVSVVSLVLCVVVVQWDDDVRMIGGRNSVVSNVSPPD

Radius of gyration: 24.17 Å; Cα contacts (8 Å, |Δi|>4): 795; chains: 2; bounding box: 70×66×46 Å

Nearest PDB structures (foldseek):
  2xko-assembly1_A  TM=8.214E-01  e=2.128E-13  Synechococcus elongatus PCC 7942 = FACHB-805
  2xhk-assembly1_A  TM=8.130E-01  e=7.535E-13  Synechococcus elongatus PCC 7942 = FACHB-805
  3la7-assembly1_B  TM=7.507E-01  e=9.483E-13  Nostoc sp. PCC 7120 = FACHB-418
  4ev0-assembly1_A  TM=5.399E-01  e=1.197E-13  Thermus thermophilus HB8
  6qwf-assembly1_B  TM=7.352E-01  e=4.447E-10  Listeria monocytogenes

pLDDT: mean 90.96, std 10.0, range [31.89, 98.44]